Protein AF-C5KRF4-F1 (afdb_monomer)

Radius of gyration: 32.87 Å; Cα contacts (8 Å, |Δi|>4): 633; chains: 1; bounding box: 93×93×96 Å

InterPro domains:
  IPR001594 Palmitoyltransferase, DHHC domain [PF01529] (123-259)
  IPR001806 Small GTPase [PF00071] (318-476)
  IPR001806 Small GTPase [PS51421] (307-498)
  IPR001806 Small GTPase [SM00174] (318-479)
  IPR005225 Small GTP-binding domain [TIGR00231] (319-472)
  IPR027417 P-loop containing nucleoside triphosphate hydrolase [G3DSA:3.40.50.300] (317-516)
  IPR027417 P-loop containing nucleoside triphosphate hydrolase [SSF52540] (318-478)
  IPR050227 Ras-related protein Rab [PTHR47977] (318-487)

Solvent-accessible surface area (backbone atoms only — not comparable to full-atom values): 30067 Å² total; per-residue (Å²): 142,83,84,83,75,93,73,92,70,79,93,84,72,83,57,63,70,55,54,56,47,54,56,51,56,51,70,77,60,71,65,57,87,88,57,75,62,80,89,45,77,86,76,62,62,54,60,24,21,80,41,81,68,65,36,72,54,27,54,49,49,53,52,51,50,52,50,51,52,52,49,40,60,68,52,50,40,56,55,35,54,70,76,35,82,62,62,17,47,51,54,44,49,52,44,50,50,22,48,53,45,24,53,52,21,41,47,49,28,18,61,46,44,52,62,75,74,72,74,84,78,86,52,68,36,78,36,82,88,77,73,40,78,39,53,62,71,39,40,76,40,79,92,35,54,45,50,22,48,58,45,27,50,72,38,54,60,46,39,22,68,35,19,65,83,30,41,66,29,44,54,46,18,48,50,20,46,27,53,34,28,44,53,49,25,52,51,25,50,52,55,52,49,40,41,72,66,73,44,48,65,65,50,46,52,52,48,34,72,71,58,68,79,57,54,61,68,57,59,51,52,51,31,49,49,48,26,66,57,26,45,59,52,25,53,51,33,48,50,51,52,52,49,52,51,51,29,59,75,68,74,46,41,61,43,54,49,53,49,30,68,76,45,61,76,57,51,72,72,73,58,76,99,67,95,73,77,88,73,86,77,82,76,76,78,64,71,78,68,47,61,70,80,45,76,84,70,76,80,81,79,80,68,81,80,60,92,83,68,77,79,78,46,73,42,32,35,36,39,46,48,53,63,88,33,43,60,63,36,42,50,35,27,64,76,68,73,38,68,72,89,77,86,68,82,63,84,57,71,51,78,49,75,50,75,46,81,52,94,95,44,59,37,36,38,39,39,38,38,54,37,32,52,79,92,48,57,80,69,54,54,69,55,34,59,69,31,44,30,38,42,38,36,19,26,27,59,37,53,66,42,55,62,46,45,60,58,54,49,58,55,45,68,74,42,33,50,92,84,39,41,37,34,39,34,36,21,52,60,78,48,64,90,56,51,62,55,54,74,66,58,52,49,50,51,25,60,76,72,68,35,80,39,67,48,66,21,13,41,85,80,59,38,51,48,67,55,52,57,49,49,53,55,48,52,46,52,51,53,52,52,52,54,55,59,56,54,59,63,60,57,71,77,74,72,82,85,88,81,89,79,82,88,82,86,84,83,86,87,85,86,86,84,88,83,92,86,133

pLDDT: mean 72.95, std 22.53, range [23.88, 98.25]

Foldseek 3Di:
DDDDDPDPDDPDDDPVVVVVVVVVVCVVDPDALVDDDPVCLVVAAAQFQPPPPHFPLQVVVVVVLVVLVVLCVQQVLLLLCLPDVPRSVVLVVLLVVLNVLLVVLLCLLGNHRQQPDAPDPPDWDQDPSVRDIGHPQWDADPSRSGIGHQFFAQDSNSNGTDGDRNVVSVLSNLVSQLSNLVSLLVRLVVLLCCCVPVPVVVSVVSVCVRVVPDDPCVSNVSSVVSNVVSVVVNVLSVLVNVVVVVCVVVVHGNVLLVCCVVPVPVSVVPDDPDDDDDDPDDDDDPCVSVVSVCPPVPDPDPPDPPPDDDDAAEAEEEEAFAQPLCLVLLVCCVQPVDHDPDRDFDDAKDWDWDWDDAPPHIYIYIYIYGGNDPVCLVVVLVSLQRHQEYEYTAEQLDVVRVVCVVVVLVSSVVRHDPNRAYEYEHEPVVPVVSGPADPVNQQVVCVVSVHPYYDYYYSVVRRCSVVSVSSRVNVSVVSVVVVVVVVVVVVVVPPDDDDDDDDDDDDDDDDDDDDDDD

Structure (mmCIF, N/CA/C/O backbone):
data_AF-C5KRF4-F1
#
_entry.id   AF-C5KRF4-F1
#
loop_
_atom_site.group_PDB
_atom_site.id
_atom_site.type_symbol
_atom_site.label_atom_id
_atom_site.label_alt_id
_atom_site.label_comp_id
_atom_site.label_asym_id
_atom_site.label_entity_id
_atom_site.label_seq_id
_atom_site.pdbx_PDB_ins_code
_atom_site.Cartn_x
_atom_site.Cartn_y
_atom_site.Cartn_z
_atom_site.occupancy
_atom_site.B_iso_or_equiv
_atom_site.auth_seq_id
_atom_site.auth_comp_id
_atom_site.auth_asym_id
_atom_site.auth_atom_id
_atom_site.pdbx_PDB_model_num
ATOM 1 N N . MET A 1 1 ? -9.290 32.228 58.228 1.00 41.06 1 MET A N 1
ATOM 2 C CA . MET A 1 1 ? -7.866 31.837 58.208 1.00 41.06 1 MET A CA 1
ATOM 3 C C . MET A 1 1 ? -7.818 30.342 57.981 1.00 41.06 1 MET A C 1
ATOM 5 O O . MET A 1 1 ? -8.127 29.595 58.896 1.00 41.06 1 MET A O 1
ATOM 9 N N . THR A 1 2 ? -7.514 29.922 56.760 1.00 31.73 2 THR A N 1
ATOM 10 C CA . THR A 1 2 ? -7.324 28.513 56.396 1.00 31.73 2 THR A CA 1
ATOM 11 C C . THR A 1 2 ? -6.252 28.468 55.312 1.00 31.73 2 THR A C 1
ATOM 13 O O . THR A 1 2 ? -6.214 29.314 54.421 1.00 31.73 2 THR A O 1
ATOM 16 N N . SER A 1 3 ? -5.305 27.565 55.518 1.00 30.94 3 SER A N 1
ATOM 17 C CA . SER A 1 3 ? -3.925 27.556 55.038 1.00 30.94 3 SER A CA 1
ATOM 18 C C . SER A 1 3 ? -3.755 27.187 53.562 1.00 30.94 3 SER A C 1
ATOM 20 O O . SER A 1 3 ? -4.364 26.236 53.078 1.00 30.94 3 SER A O 1
ATOM 22 N N . LEU A 1 4 ? -2.849 27.902 52.891 1.00 30.38 4 LEU A N 1
ATOM 23 C CA . LEU A 1 4 ? -2.289 27.585 51.575 1.00 30.38 4 LEU A CA 1
ATOM 24 C C . LEU A 1 4 ? -1.358 26.359 51.660 1.00 30.38 4 LEU A C 1
ATOM 26 O O . LEU A 1 4 ? -0.534 26.278 52.569 1.00 30.38 4 LEU A O 1
ATOM 30 N N . SER A 1 5 ? -1.470 25.436 50.697 1.00 31.27 5 SER A N 1
ATOM 31 C CA . SER A 1 5 ? -0.443 24.415 50.421 1.00 31.27 5 SER A CA 1
ATOM 32 C C . SER A 1 5 ? 0.771 25.034 49.702 1.00 31.27 5 SER A C 1
ATOM 34 O O . SER A 1 5 ? 0.586 26.020 48.986 1.00 31.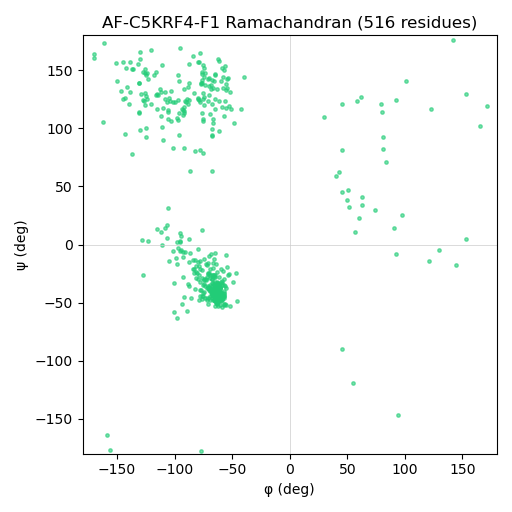27 5 SER A O 1
ATOM 36 N N . PRO A 1 6 ? 1.996 24.482 49.846 1.00 36.81 6 PRO A N 1
ATOM 37 C CA . PRO A 1 6 ? 3.233 25.151 49.418 1.00 36.81 6 PRO A CA 1
ATOM 38 C C . PRO A 1 6 ? 3.518 25.096 47.911 1.00 36.81 6 PRO A C 1
ATOM 40 O O . PRO A 1 6 ? 4.349 25.860 47.431 1.00 36.81 6 PRO A O 1
ATOM 43 N N . ASP A 1 7 ? 2.827 24.247 47.150 1.00 39.91 7 ASP A N 1
ATOM 44 C CA . ASP A 1 7 ? 3.091 24.071 45.722 1.00 39.91 7 ASP A CA 1
ATOM 45 C C . ASP A 1 7 ? 1.946 24.642 44.884 1.00 39.91 7 ASP A C 1
ATOM 47 O O . ASP A 1 7 ? 0.971 23.967 44.557 1.00 39.91 7 ASP A O 1
ATOM 51 N N . GLY A 1 8 ? 2.061 25.923 44.534 1.00 35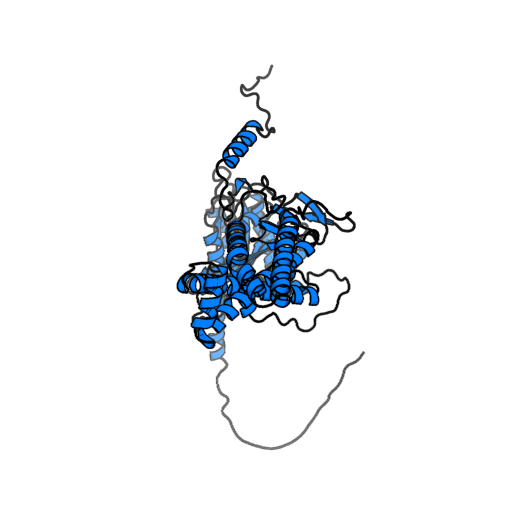.69 8 GLY A N 1
ATOM 52 C CA . GLY A 1 8 ? 1.110 26.653 43.692 1.00 35.69 8 GLY A CA 1
ATOM 53 C C . GLY A 1 8 ? 1.069 26.186 42.231 1.00 35.69 8 GLY A C 1
ATOM 54 O O . GLY A 1 8 ? 1.375 26.967 41.333 1.00 35.69 8 GLY A O 1
ATOM 55 N N . ARG A 1 9 ? 0.677 24.935 41.960 1.00 32.56 9 ARG A N 1
ATOM 56 C CA . ARG A 1 9 ? 0.401 24.449 40.597 1.00 32.56 9 ARG A CA 1
ATOM 57 C C . ARG A 1 9 ? -1.067 24.075 40.426 1.00 32.56 9 ARG A C 1
ATOM 59 O O . ARG A 1 9 ? -1.564 23.133 41.031 1.00 32.56 9 ARG A O 1
ATOM 66 N N . SER A 1 10 ? -1.742 24.802 39.540 1.00 30.70 10 SER A N 1
ATOM 67 C CA . SER A 1 10 ? -3.038 24.423 38.978 1.00 30.70 10 SER A CA 1
ATOM 68 C C . SER A 1 10 ? -2.892 23.198 38.058 1.00 30.70 10 SER A C 1
ATOM 70 O O . SER A 1 10 ? -1.981 23.192 37.224 1.00 30.70 10 SER A O 1
ATOM 72 N N . PRO A 1 11 ? -3.790 22.201 38.112 1.00 35.97 11 PRO A N 1
ATOM 73 C CA . PRO A 1 11 ? -3.820 21.121 37.133 1.00 35.97 11 PRO A CA 1
ATOM 74 C C . PRO A 1 11 ? -4.436 21.649 35.829 1.00 35.97 11 PRO A C 1
ATOM 76 O O . PRO A 1 11 ? -5.611 22.007 35.808 1.00 35.97 11 PRO A O 1
ATOM 79 N N . GLY A 1 12 ? -3.663 21.739 34.740 1.00 40.84 12 GLY A N 1
ATOM 80 C CA . GLY A 1 12 ? -4.251 22.072 33.432 1.00 40.84 12 GLY A CA 1
ATOM 81 C C . GLY A 1 12 ? -3.383 22.756 32.378 1.00 40.84 12 GLY A C 1
ATOM 82 O O . GLY A 1 12 ? -3.906 23.082 31.317 1.00 40.84 12 GLY A O 1
ATOM 83 N N . THR A 1 13 ? -2.088 22.975 32.594 1.00 36.50 13 THR A N 1
ATOM 84 C CA . THR A 1 13 ? -1.213 23.543 31.557 1.00 36.50 13 THR A CA 1
ATOM 85 C C . THR A 1 13 ? -0.207 22.504 31.077 1.00 36.50 13 THR A C 1
ATOM 87 O O . THR A 1 13 ? 0.693 22.103 31.810 1.00 36.50 13 THR A O 1
ATOM 90 N N . LEU A 1 14 ? -0.372 22.053 29.826 1.00 44.78 14 LEU A N 1
ATOM 91 C CA . LEU A 1 14 ? 0.660 21.311 29.101 1.00 44.78 14 LEU A CA 1
ATOM 92 C C . LEU A 1 14 ? 1.951 22.142 29.143 1.00 44.78 14 LEU A C 1
ATOM 94 O O . LEU A 1 14 ? 1.966 23.277 28.662 1.00 44.78 14 LEU A O 1
ATOM 98 N N . ASP A 1 15 ? 3.016 21.589 29.725 1.00 48.16 15 ASP A N 1
ATOM 99 C CA . ASP A 1 15 ? 4.312 22.257 29.802 1.00 48.16 15 ASP A CA 1
ATOM 100 C C . ASP A 1 15 ? 4.912 22.383 28.392 1.00 48.16 15 ASP A C 1
ATOM 102 O O . ASP A 1 15 ? 5.562 21.477 27.862 1.00 48.16 15 ASP A O 1
ATOM 106 N N . LEU A 1 16 ? 4.675 23.536 27.767 1.00 44.31 16 LEU A N 1
ATOM 107 C CA . LEU A 1 16 ? 5.212 23.922 26.462 1.00 44.31 16 LEU A CA 1
ATOM 108 C C . LEU A 1 16 ? 6.744 23.802 26.403 1.00 44.31 16 LEU A C 1
ATOM 110 O O . LEU A 1 16 ? 7.286 23.574 25.322 1.00 44.31 16 LEU A O 1
ATOM 114 N N . ALA A 1 17 ? 7.451 23.900 27.536 1.00 40.03 17 ALA A N 1
ATOM 115 C CA . ALA A 1 17 ? 8.900 23.729 27.594 1.00 40.03 17 ALA A CA 1
ATOM 116 C C . ALA A 1 17 ? 9.328 22.252 27.579 1.00 40.03 17 ALA A C 1
ATOM 118 O O . ALA A 1 17 ? 10.432 21.939 27.128 1.00 40.03 17 ALA A O 1
ATOM 119 N N . MET A 1 18 ? 8.475 21.335 28.042 1.00 46.44 18 MET A N 1
ATOM 120 C CA . MET A 1 18 ? 8.666 19.891 27.880 1.00 46.44 18 MET A CA 1
ATOM 121 C C . MET A 1 18 ? 8.421 19.487 26.422 1.00 46.44 18 MET A C 1
ATOM 123 O O . MET A 1 18 ? 9.296 18.888 25.803 1.00 46.44 18 MET A O 1
ATOM 127 N N . VAL A 1 19 ? 7.314 19.946 25.823 1.00 47.47 19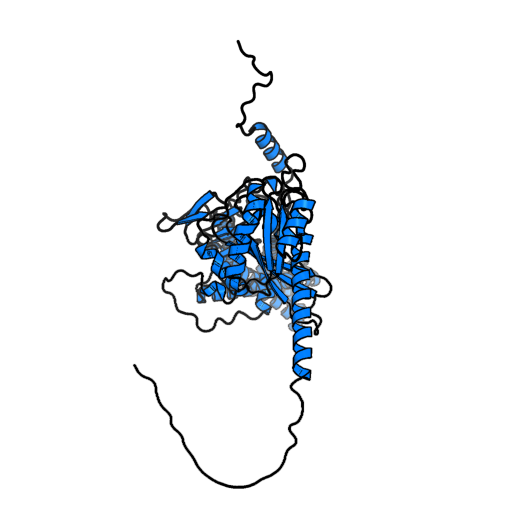 VAL A N 1
ATOM 128 C CA . VAL A 1 19 ? 7.003 19.713 24.398 1.00 47.47 19 VAL A CA 1
ATOM 129 C C . VAL A 1 19 ? 8.096 20.290 23.489 1.00 47.47 19 VAL A C 1
ATOM 131 O O . VAL A 1 19 ? 8.522 19.645 22.536 1.00 47.47 19 VAL A O 1
ATOM 134 N N . ALA A 1 20 ? 8.619 21.481 23.792 1.00 43.50 20 ALA A N 1
ATOM 135 C CA . ALA A 1 20 ? 9.706 22.084 23.022 1.00 43.50 20 ALA A CA 1
ATOM 136 C C . ALA A 1 20 ? 11.056 21.356 23.176 1.00 43.50 20 ALA A C 1
ATOM 138 O O . ALA A 1 20 ? 11.885 21.445 22.269 1.00 43.50 20 ALA A O 1
ATOM 139 N N . ARG A 1 21 ? 11.297 20.656 24.295 1.00 48.75 21 ARG A N 1
ATOM 140 C CA . ARG A 1 21 ? 12.497 19.825 24.505 1.00 48.75 21 ARG A CA 1
ATOM 141 C C . ARG A 1 21 ? 12.390 18.490 23.770 1.00 48.75 21 ARG A C 1
ATOM 143 O O . ARG A 1 21 ? 13.320 18.133 23.055 1.00 48.75 21 ARG A O 1
ATOM 150 N N . GLU A 1 22 ? 11.233 17.843 23.844 1.00 46.84 22 GLU A N 1
ATOM 151 C CA . GLU A 1 22 ? 10.883 16.631 23.087 1.00 46.84 22 GLU A CA 1
ATOM 152 C C . GLU A 1 22 ? 10.972 16.860 21.564 1.00 46.84 22 GLU A C 1
ATOM 154 O O . GLU A 1 22 ? 11.581 16.079 20.834 1.00 46.84 22 GLU A O 1
ATOM 159 N N . LEU A 1 23 ? 10.461 17.998 21.070 1.00 42.62 23 LEU A N 1
ATOM 160 C CA . LEU A 1 23 ? 10.551 18.385 19.654 1.00 42.62 23 LEU A CA 1
ATOM 161 C C . LEU A 1 23 ? 11.987 18.668 19.182 1.00 42.62 23 LEU A C 1
ATOM 163 O O . LEU A 1 23 ? 12.276 18.506 17.996 1.00 42.62 23 LEU A O 1
ATOM 167 N N . ARG A 1 24 ? 12.885 19.106 20.079 1.00 43.81 24 ARG A N 1
ATOM 168 C CA . ARG A 1 24 ? 14.315 19.268 19.765 1.00 43.81 24 ARG A CA 1
ATOM 169 C C . ARG A 1 24 ? 15.017 17.914 19.729 1.00 43.81 24 ARG A C 1
ATOM 171 O O . ARG A 1 24 ? 15.715 17.657 18.760 1.00 43.81 24 ARG A O 1
ATOM 178 N N . ALA A 1 25 ? 14.745 17.034 20.692 1.00 41.94 25 ALA A N 1
ATOM 179 C CA . ALA A 1 25 ? 15.289 15.675 20.713 1.00 41.94 25 ALA A CA 1
ATOM 180 C C . ALA A 1 25 ? 14.869 14.853 19.473 1.00 41.94 25 ALA A C 1
ATOM 182 O O . ALA A 1 25 ? 15.686 14.160 18.876 1.00 41.94 25 ALA A O 1
ATOM 183 N N . ALA A 1 26 ? 13.628 15.010 18.999 1.00 41.38 26 ALA A N 1
ATOM 184 C CA . ALA A 1 26 ? 13.130 14.344 17.790 1.00 41.38 26 ALA A CA 1
ATOM 185 C C . ALA A 1 26 ? 13.656 14.923 16.459 1.00 41.38 26 ALA A C 1
ATOM 187 O O . ALA A 1 26 ? 13.465 14.319 15.399 1.00 41.38 26 ALA A O 1
ATOM 188 N N . ARG A 1 27 ? 14.293 16.103 16.481 1.00 42.09 27 ARG A N 1
ATOM 189 C CA . ARG A 1 27 ? 14.951 16.690 15.303 1.00 42.09 27 ARG A CA 1
ATOM 190 C C . ARG A 1 27 ? 16.268 15.982 14.987 1.00 42.09 27 ARG A C 1
ATOM 192 O O . ARG A 1 27 ? 16.637 15.924 13.811 1.00 42.09 27 ARG A O 1
ATOM 199 N N . ASP A 1 28 ? 16.919 15.450 16.017 1.00 39.09 28 ASP A N 1
ATOM 200 C CA . ASP A 1 28 ? 18.286 14.948 15.940 1.00 39.09 28 ASP A CA 1
ATOM 201 C C . ASP A 1 28 ? 18.339 13.438 15.625 1.00 39.09 28 ASP A C 1
ATOM 203 O O . ASP A 1 28 ? 19.234 13.019 14.896 1.00 39.09 28 ASP A O 1
ATOM 207 N N . GLU A 1 29 ? 17.323 12.642 16.001 1.00 41.22 29 GLU A N 1
ATOM 208 C CA . GLU A 1 29 ? 17.200 11.223 15.603 1.00 41.22 29 GLU A CA 1
ATOM 209 C C . GLU A 1 29 ? 15.737 10.792 15.335 1.00 41.22 29 GLU A C 1
ATOM 211 O O . GLU A 1 29 ? 15.008 10.420 16.256 1.00 41.22 29 GLU A O 1
ATOM 216 N N . PRO A 1 30 ? 15.248 10.804 14.076 1.00 37.19 30 PRO A N 1
ATOM 217 C CA . PRO A 1 30 ? 13.901 10.329 13.772 1.00 37.19 30 PRO A CA 1
ATOM 218 C C . PRO A 1 30 ? 13.828 8.787 13.808 1.00 37.19 30 PRO A C 1
ATOM 220 O O . PRO A 1 30 ? 14.619 8.123 13.128 1.00 37.19 30 PRO A O 1
ATOM 223 N N . PRO A 1 31 ? 12.847 8.186 14.508 1.00 37.81 31 PRO A N 1
ATOM 224 C CA . PRO A 1 31 ? 12.669 6.740 14.519 1.00 37.81 31 PRO A CA 1
ATOM 225 C C . PRO A 1 31 ? 12.286 6.216 13.128 1.00 37.81 31 PRO A C 1
ATOM 227 O O . PRO A 1 31 ? 11.593 6.869 12.340 1.00 37.81 31 PRO A O 1
ATOM 230 N N . SER A 1 32 ? 12.763 5.011 12.807 1.00 39.41 32 SER A N 1
ATOM 231 C CA . SER A 1 32 ? 12.540 4.377 11.504 1.00 39.41 32 SER A CA 1
ATOM 232 C C . SER A 1 32 ? 11.043 4.207 11.192 1.00 39.41 32 SER A C 1
ATOM 234 O O . SER A 1 32 ? 10.248 3.882 12.073 1.00 39.41 32 SER A O 1
ATOM 236 N N . SER A 1 33 ? 10.662 4.353 9.916 1.00 41.03 33 SER A N 1
ATOM 237 C CA . SER A 1 33 ? 9.269 4.354 9.420 1.00 41.03 33 SER A CA 1
ATOM 238 C C . SER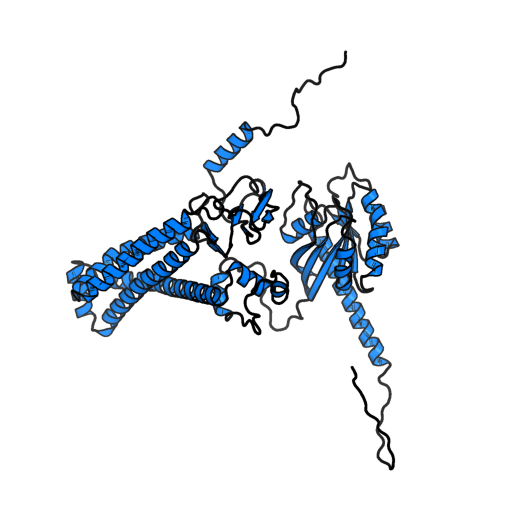 A 1 33 ? 8.415 3.126 9.772 1.00 41.03 33 SER A C 1
ATOM 240 O O . SER A 1 33 ? 7.210 3.139 9.527 1.00 41.03 33 SER A O 1
ATOM 242 N N . ARG A 1 34 ? 9.014 2.064 10.325 1.00 35.00 34 ARG A N 1
ATOM 243 C CA . ARG A 1 34 ? 8.325 0.828 10.718 1.00 35.00 34 ARG A CA 1
ATOM 244 C C . ARG A 1 34 ? 7.962 0.754 12.204 1.00 35.00 34 ARG A C 1
ATOM 246 O O . ARG A 1 34 ? 7.088 -0.034 12.529 1.00 35.00 34 ARG A O 1
ATOM 253 N N . ASN A 1 35 ? 8.552 1.588 13.066 1.00 38.44 35 ASN A N 1
ATOM 254 C CA . ASN A 1 35 ? 8.309 1.601 14.514 1.00 38.44 35 ASN A CA 1
ATOM 255 C C . ASN A 1 35 ? 8.184 3.048 15.018 1.00 38.44 35 ASN A C 1
ATOM 257 O O . ASN A 1 35 ? 9.121 3.599 15.590 1.00 38.44 35 ASN A O 1
ATOM 261 N N . PHE A 1 36 ? 7.027 3.674 14.791 1.00 38.28 36 PHE A N 1
ATOM 262 C CA . PHE A 1 36 ? 6.676 4.918 15.482 1.00 38.28 36 PHE A CA 1
ATOM 263 C C . PHE A 1 36 ? 6.373 4.599 16.960 1.00 38.28 36 PHE A C 1
ATOM 265 O O . PHE A 1 36 ? 5.496 3.764 17.208 1.00 38.28 36 PHE A O 1
ATOM 272 N N . PRO A 1 37 ? 7.053 5.228 17.938 1.00 36.38 37 PRO A N 1
ATOM 273 C CA . PRO A 1 37 ? 6.737 5.055 19.354 1.00 36.38 37 PRO A CA 1
ATOM 274 C C . PRO A 1 37 ? 5.295 5.485 19.647 1.00 36.38 37 PRO A C 1
ATOM 276 O O . PRO A 1 37 ? 4.798 6.468 19.092 1.00 36.38 37 PRO A O 1
ATOM 279 N N . LYS A 1 38 ? 4.613 4.733 20.518 1.00 40.62 38 LYS A N 1
ATOM 280 C CA . LYS A 1 38 ? 3.171 4.859 20.809 1.00 40.62 38 LYS A CA 1
ATOM 281 C C . LYS A 1 38 ? 2.764 6.259 21.314 1.00 40.62 38 LYS A C 1
ATOM 283 O O . LYS A 1 38 ? 1.631 6.676 21.113 1.00 40.62 38 LYS A O 1
ATOM 288 N N . GLU A 1 39 ? 3.715 6.999 21.870 1.00 38.09 39 GLU A N 1
ATOM 289 C CA . GLU A 1 39 ? 3.582 8.339 22.462 1.00 38.09 39 GLU A CA 1
ATOM 290 C C . GLU A 1 39 ? 3.388 9.458 21.417 1.00 38.09 39 GLU A C 1
ATOM 292 O O . GLU A 1 39 ? 2.911 10.545 21.729 1.00 38.09 39 GLU A O 1
ATOM 297 N N . TRP A 1 40 ? 3.701 9.181 20.146 1.00 37.75 40 TRP A N 1
ATOM 298 C CA . TRP A 1 40 ? 3.628 10.148 19.042 1.00 37.75 40 TRP A CA 1
ATOM 299 C C . TRP A 1 40 ? 2.307 10.095 18.259 1.00 37.75 40 TRP A C 1
ATOM 301 O O . TRP A 1 40 ? 2.074 10.924 17.367 1.00 37.75 40 TRP A O 1
ATOM 311 N N . TYR A 1 41 ? 1.424 9.142 18.582 1.00 39.12 41 TYR A N 1
ATOM 312 C CA . TYR A 1 41 ? 0.087 9.046 17.995 1.00 39.12 41 TYR A CA 1
ATOM 313 C C . TYR A 1 41 ? -0.765 10.239 18.454 1.00 39.12 41 TYR A C 1
ATOM 315 O O . TYR A 1 41 ? -1.294 10.268 19.558 1.00 39.12 41 TYR A O 1
ATOM 323 N N . GLY A 1 42 ? -0.873 11.247 17.582 1.00 42.91 42 GLY A N 1
ATOM 324 C CA . GLY A 1 42 ? -1.550 12.523 17.852 1.00 42.91 42 GLY A CA 1
ATOM 325 C C . GLY A 1 42 ? -0.655 13.758 17.706 1.00 42.91 42 GLY A C 1
ATOM 326 O O . GLY A 1 42 ? -1.178 14.860 17.576 1.00 42.91 42 GLY A O 1
ATOM 327 N N . ILE A 1 43 ? 0.671 13.584 17.652 1.00 51.72 43 ILE A N 1
ATOM 328 C CA . ILE A 1 43 ? 1.647 14.687 17.568 1.00 51.72 43 ILE A CA 1
ATOM 329 C C . ILE A 1 43 ? 2.152 14.872 16.127 1.00 51.72 43 ILE A C 1
ATOM 331 O O . ILE A 1 43 ? 2.387 15.995 15.680 1.00 51.72 43 ILE A O 1
ATOM 335 N N . PHE A 1 44 ? 2.267 13.783 15.359 1.00 65.88 44 PHE A N 1
ATOM 336 C CA . PHE A 1 44 ? 2.779 13.817 13.989 1.00 65.88 44 PHE A CA 1
ATOM 337 C C . PHE A 1 44 ? 1.665 13.625 12.947 1.00 65.88 44 PHE A C 1
ATOM 339 O O . PHE A 1 44 ? 0.966 12.611 12.940 1.00 65.88 44 PHE A O 1
ATOM 346 N N . VAL A 1 45 ? 1.522 14.597 12.039 1.00 80.12 45 VAL A N 1
ATOM 347 C CA . VAL A 1 45 ? 0.663 14.521 10.847 1.00 80.12 45 VAL A CA 1
ATOM 348 C C . VAL A 1 45 ? 1.534 14.710 9.615 1.00 80.12 45 VAL A C 1
ATOM 350 O O . VAL A 1 45 ? 2.173 15.752 9.437 1.00 80.12 45 VAL A O 1
ATOM 353 N N . ARG A 1 46 ? 1.542 13.714 8.728 1.00 86.75 46 ARG A N 1
ATOM 354 C CA . ARG A 1 46 ? 2.310 13.780 7.486 1.00 86.75 46 ARG A CA 1
ATOM 355 C C . ARG A 1 46 ? 1.611 14.707 6.496 1.00 86.75 46 ARG A C 1
ATOM 357 O O . ARG A 1 46 ? 0.601 14.337 5.896 1.00 86.75 46 ARG A O 1
ATOM 364 N N . LYS A 1 47 ? 2.175 15.893 6.264 1.00 88.69 47 LYS A N 1
ATOM 365 C CA . LYS A 1 47 ? 1.643 16.843 5.272 1.00 88.69 47 LYS A CA 1
ATOM 366 C C . LYS A 1 47 ? 1.812 16.315 3.850 1.00 88.69 47 LYS A C 1
ATOM 368 O O . LYS A 1 47 ? 0.856 16.309 3.089 1.00 88.69 47 LYS A O 1
ATOM 373 N N . ASN A 1 48 ? 2.987 15.801 3.506 1.00 93.25 48 ASN A N 1
ATOM 374 C CA . ASN A 1 48 ? 3.267 15.273 2.170 1.00 93.25 48 ASN A CA 1
ATOM 375 C C . ASN A 1 48 ? 4.408 14.239 2.190 1.00 93.25 48 ASN A C 1
ATOM 377 O O . ASN A 1 48 ? 4.947 13.909 3.251 1.00 93.25 48 ASN A O 1
ATOM 381 N N . GLY A 1 49 ? 4.792 13.747 1.014 1.00 92.31 49 GLY A N 1
ATOM 382 C CA . GLY A 1 49 ? 5.818 12.719 0.845 1.00 92.31 49 GLY A CA 1
ATOM 383 C C . GLY A 1 49 ? 7.244 13.128 1.212 1.00 92.31 49 GLY A C 1
ATOM 384 O O . GLY A 1 49 ? 8.083 12.261 1.439 1.00 92.31 49 GLY A O 1
ATOM 385 N N . PHE A 1 50 ? 7.521 14.427 1.347 1.00 94.44 50 PHE A N 1
ATOM 386 C CA . PHE A 1 50 ? 8.824 14.944 1.790 1.00 94.44 50 PHE A CA 1
ATOM 387 C C . PHE A 1 50 ? 8.916 15.139 3.306 1.00 94.44 50 PHE A C 1
ATOM 389 O O . PHE A 1 50 ? 9.978 15.467 3.836 1.00 94.44 50 PHE A O 1
ATOM 396 N N . THR A 1 51 ? 7.808 14.953 4.026 1.00 89.94 51 THR A N 1
ATOM 397 C CA . THR A 1 51 ? 7.821 15.051 5.487 1.00 89.94 51 THR A CA 1
ATOM 398 C C . THR A 1 51 ? 8.665 13.901 6.056 1.00 89.94 51 THR A C 1
ATOM 400 O O . THR A 1 51 ? 8.536 12.755 5.630 1.00 89.94 51 THR A O 1
ATOM 403 N N . LYS A 1 52 ? 9.553 14.174 7.014 1.00 85.50 52 LYS A N 1
ATOM 404 C CA . LYS A 1 52 ? 10.366 13.121 7.648 1.00 85.50 52 LYS A CA 1
ATOM 405 C C . LYS A 1 52 ? 9.512 12.276 8.614 1.00 85.50 52 LYS A C 1
ATOM 407 O O . LYS A 1 52 ? 8.613 12.847 9.220 1.00 85.50 52 LYS A O 1
ATOM 412 N N . PRO A 1 53 ? 9.780 10.966 8.784 1.00 86.19 53 PRO A N 1
ATOM 413 C CA . PRO A 1 53 ? 10.850 10.199 8.144 1.00 86.19 53 PRO A CA 1
ATOM 414 C C . PRO A 1 53 ? 10.538 9.853 6.681 1.00 86.19 53 PRO A C 1
ATOM 416 O O . PRO A 1 53 ? 9.376 9.661 6.300 1.00 86.19 53 PRO A O 1
ATOM 419 N N . LEU A 1 54 ? 11.594 9.781 5.866 1.00 86.94 54 LEU A N 1
ATOM 420 C CA . LEU A 1 54 ? 11.511 9.315 4.481 1.00 86.94 54 LEU A CA 1
ATOM 421 C C . LEU A 1 54 ? 11.388 7.787 4.444 1.00 86.94 54 LEU A C 1
ATOM 423 O O . LEU A 1 54 ? 11.927 7.087 5.305 1.00 86.94 54 LEU A O 1
ATOM 427 N N . SER A 1 55 ? 10.667 7.268 3.454 1.00 86.38 55 SER A N 1
ATOM 428 C CA . SER A 1 55 ? 10.549 5.824 3.243 1.00 86.38 55 SER A CA 1
ATOM 429 C C . SER A 1 55 ? 11.845 5.261 2.652 1.00 86.38 55 SER A C 1
ATOM 431 O O . SER A 1 55 ? 12.477 5.889 1.803 1.00 86.38 55 SER A O 1
ATOM 433 N N . LYS A 1 56 ? 12.232 4.040 3.048 1.00 90.12 56 LYS A N 1
ATOM 434 C CA . LYS A 1 56 ? 13.381 3.342 2.442 1.00 90.12 56 LYS A CA 1
ATOM 435 C C . LYS A 1 56 ? 13.168 3.104 0.944 1.00 90.12 56 LYS A C 1
ATOM 437 O O . LYS A 1 56 ? 14.111 3.244 0.175 1.00 90.12 56 LYS A O 1
ATOM 442 N N . LEU A 1 57 ? 11.934 2.792 0.535 1.00 88.31 57 LEU A N 1
ATOM 443 C CA . LEU A 1 57 ? 11.583 2.592 -0.875 1.00 88.31 57 LEU A CA 1
ATOM 444 C C . LEU A 1 57 ? 11.633 3.903 -1.666 1.00 88.31 57 LEU A C 1
ATOM 446 O O . LEU A 1 57 ? 12.081 3.914 -2.807 1.00 88.31 57 LEU A O 1
ATOM 450 N N . GLN A 1 58 ? 11.261 5.018 -1.038 1.00 92.25 58 GLN A N 1
ATOM 451 C CA . GLN A 1 58 ? 11.405 6.347 -1.631 1.00 92.25 58 GLN A CA 1
ATOM 452 C C . GLN A 1 58 ? 12.881 6.682 -1.892 1.00 92.25 58 GLN A C 1
ATOM 454 O O . GLN A 1 58 ? 13.230 7.056 -3.008 1.00 92.25 58 GLN A O 1
ATOM 459 N N . LEU A 1 59 ? 13.764 6.474 -0.910 1.00 93.62 59 LEU A N 1
ATOM 460 C CA . LEU A 1 59 ? 15.207 6.691 -1.089 1.00 93.62 59 LEU A CA 1
ATOM 461 C C . LEU A 1 59 ? 15.804 5.769 -2.157 1.00 93.62 59 LEU A C 1
ATOM 463 O O . LEU A 1 59 ? 16.564 6.231 -3.006 1.00 93.62 59 LEU A O 1
ATOM 467 N N . LEU A 1 60 ? 15.426 4.487 -2.145 1.00 92.31 60 LEU A N 1
ATOM 468 C CA . LEU A 1 60 ? 15.853 3.527 -3.159 1.00 92.31 60 LEU A CA 1
ATOM 469 C C . LEU A 1 60 ? 15.435 3.985 -4.561 1.00 92.31 60 LEU A C 1
ATOM 471 O O . LEU A 1 60 ? 16.265 3.984 -5.463 1.00 92.31 60 LEU A O 1
ATOM 475 N N . SER A 1 61 ? 14.195 4.457 -4.729 1.00 93.31 61 SER A N 1
ATOM 476 C CA . SER A 1 61 ? 13.721 4.957 -6.024 1.00 93.31 61 SER A CA 1
ATOM 477 C C . SER A 1 61 ? 14.524 6.146 -6.537 1.00 93.31 61 SER A C 1
ATOM 479 O O . SER A 1 61 ? 14.800 6.211 -7.729 1.00 93.31 61 SER A O 1
ATOM 481 N N . TRP A 1 62 ? 14.948 7.060 -5.658 1.00 95.50 62 TRP A N 1
ATOM 482 C CA . TRP A 1 62 ? 15.755 8.214 -6.056 1.00 95.50 62 TRP A CA 1
ATOM 483 C C . TRP A 1 62 ? 17.143 7.794 -6.526 1.00 95.50 62 TRP A C 1
ATOM 485 O O . TRP A 1 62 ? 17.624 8.312 -7.532 1.00 95.50 62 TRP A O 1
ATOM 495 N N . ILE A 1 63 ? 17.767 6.840 -5.830 1.00 95.75 63 ILE A N 1
ATOM 496 C CA . ILE A 1 63 ? 19.077 6.303 -6.211 1.00 95.75 63 ILE A CA 1
ATOM 497 C C . ILE A 1 63 ? 18.969 5.581 -7.555 1.00 95.75 63 ILE A C 1
ATOM 499 O O . ILE A 1 63 ? 19.701 5.927 -8.478 1.00 95.75 63 ILE A O 1
ATOM 503 N N . THR A 1 64 ? 18.031 4.638 -7.686 1.00 94.25 64 THR A N 1
ATOM 504 C CA . THR A 1 64 ? 17.821 3.871 -8.921 1.00 94.25 64 THR A CA 1
ATOM 505 C C . THR A 1 64 ? 17.532 4.792 -10.103 1.00 94.25 64 THR A C 1
ATOM 507 O O . THR A 1 64 ? 18.252 4.743 -11.092 1.00 94.25 64 THR A O 1
ATOM 510 N N . PHE A 1 65 ? 16.579 5.719 -9.964 1.00 96.31 65 PHE A N 1
ATOM 511 C CA . PHE A 1 65 ? 16.247 6.674 -11.021 1.00 96.31 65 PHE A CA 1
ATOM 512 C C . PHE A 1 65 ? 17.443 7.544 -11.427 1.00 96.31 65 PHE A C 1
ATOM 514 O O . PHE A 1 65 ? 17.678 7.752 -12.613 1.00 96.31 65 PHE A O 1
ATOM 521 N N . THR A 1 66 ? 18.223 8.038 -10.461 1.00 95.94 66 THR A N 1
ATOM 522 C CA . THR A 1 66 ? 19.400 8.870 -10.761 1.00 95.94 66 THR A CA 1
ATOM 523 C C . THR A 1 66 ? 20.449 8.076 -11.534 1.00 95.94 66 THR A C 1
ATOM 525 O O . THR A 1 66 ? 20.988 8.574 -12.521 1.00 95.94 66 THR A O 1
ATOM 528 N N . VAL A 1 67 ? 20.717 6.835 -11.119 1.00 94.44 67 VAL A N 1
ATOM 529 C CA . VAL A 1 67 ? 21.650 5.941 -11.814 1.00 94.44 67 VAL A CA 1
ATOM 530 C C . VAL A 1 67 ? 21.153 5.638 -13.228 1.00 94.44 67 VAL A C 1
ATOM 532 O O . VAL A 1 67 ? 21.923 5.791 -14.172 1.00 94.44 67 VAL A O 1
ATOM 535 N N . ASP A 1 68 ? 19.874 5.300 -13.402 1.00 95.44 68 ASP A N 1
ATOM 536 C CA . ASP A 1 68 ? 19.292 4.998 -14.715 1.00 95.44 68 ASP A CA 1
ATOM 537 C C . ASP A 1 68 ? 19.315 6.208 -15.660 1.00 95.44 68 ASP A C 1
ATOM 539 O O . ASP A 1 68 ? 19.608 6.060 -16.846 1.00 95.44 68 ASP A O 1
ATOM 543 N N . VAL A 1 69 ? 19.056 7.422 -15.157 1.00 96.62 69 VAL A N 1
ATOM 544 C CA . VAL A 1 69 ? 19.158 8.654 -15.958 1.00 96.62 69 VAL A CA 1
ATOM 545 C C . VAL A 1 69 ? 20.598 8.896 -16.401 1.00 96.62 69 VAL A C 1
ATOM 547 O O . VAL A 1 69 ? 20.842 9.182 -17.571 1.00 96.62 69 VAL A O 1
ATOM 550 N N . VAL A 1 70 ? 21.567 8.762 -15.494 1.00 94.56 70 VAL A N 1
ATOM 551 C CA . VAL A 1 70 ? 22.985 8.972 -15.821 1.00 94.56 70 VAL A CA 1
ATOM 552 C C . VAL A 1 70 ? 23.475 7.922 -16.818 1.00 94.56 70 VAL A C 1
ATOM 554 O O . VAL A 1 70 ? 24.067 8.275 -17.837 1.00 94.56 70 VAL A O 1
ATOM 557 N N . LEU A 1 71 ? 23.195 6.642 -16.569 1.00 90.88 71 LEU A N 1
ATOM 558 C CA . LEU A 1 71 ? 23.596 5.553 -17.458 1.00 90.88 71 LEU A CA 1
ATOM 559 C C . LEU A 1 71 ? 22.881 5.633 -18.812 1.00 90.88 71 LEU A C 1
ATOM 561 O O . LEU A 1 71 ? 23.525 5.467 -19.843 1.00 90.88 71 LEU A O 1
ATOM 565 N N . GLY A 1 72 ? 21.590 5.965 -18.847 1.00 91.50 72 GLY A N 1
ATOM 566 C CA . GLY A 1 72 ? 20.859 6.197 -20.094 1.00 91.50 72 GLY A CA 1
ATOM 567 C C . GLY A 1 72 ? 21.427 7.367 -20.905 1.00 91.50 72 GLY A C 1
ATOM 568 O O . GLY A 1 72 ? 21.600 7.254 -22.118 1.00 91.50 72 GLY A O 1
ATOM 569 N N . ALA A 1 73 ? 21.802 8.467 -20.247 1.00 92.88 73 ALA A N 1
ATOM 570 C CA . ALA A 1 73 ? 22.384 9.631 -20.913 1.00 92.88 73 ALA A CA 1
ATOM 571 C C . ALA A 1 73 ? 23.806 9.381 -21.439 1.00 92.88 73 ALA A C 1
ATOM 573 O O . ALA A 1 73 ? 24.157 9.891 -22.501 1.00 92.88 73 ALA A O 1
ATOM 574 N N . ILE A 1 74 ? 24.627 8.615 -20.713 1.00 89.44 74 ILE A N 1
ATOM 575 C CA . ILE A 1 74 ? 26.015 8.326 -21.104 1.00 89.44 74 ILE A CA 1
ATOM 576 C C . ILE A 1 74 ? 26.069 7.183 -22.123 1.00 89.44 74 ILE A C 1
ATOM 578 O O . ILE A 1 74 ? 26.863 7.239 -23.058 1.00 89.44 74 ILE A O 1
ATOM 582 N N . ILE A 1 75 ? 25.225 6.161 -21.986 1.00 87.19 75 ILE A N 1
ATOM 583 C CA . ILE A 1 75 ? 25.291 4.937 -22.796 1.00 87.19 75 ILE A CA 1
ATOM 584 C C . ILE A 1 75 ? 24.255 4.963 -23.923 1.00 87.19 75 ILE A C 1
ATOM 586 O O . ILE A 1 75 ? 24.595 4.897 -25.101 1.00 87.19 75 ILE A O 1
ATOM 590 N N . ALA A 1 76 ? 22.973 5.092 -23.589 1.00 87.25 76 ALA A N 1
ATOM 591 C CA . ALA A 1 76 ? 21.919 4.916 -24.584 1.00 87.25 76 ALA A CA 1
ATOM 592 C C . ALA A 1 76 ? 21.884 6.046 -25.619 1.00 87.25 76 ALA A C 1
ATOM 594 O O . ALA A 1 76 ? 21.850 5.791 -26.824 1.00 87.25 76 ALA A O 1
ATOM 595 N N . VAL A 1 77 ? 21.935 7.300 -25.166 1.00 90.88 77 VAL A N 1
ATOM 596 C CA . VAL A 1 77 ? 21.770 8.464 -26.051 1.00 90.88 77 VAL A CA 1
ATOM 597 C C . VAL A 1 77 ? 22.882 8.568 -27.111 1.00 90.88 77 VAL A C 1
ATOM 599 O O . VAL A 1 77 ? 22.545 8.673 -28.293 1.00 90.88 77 VAL A O 1
ATOM 602 N N . PRO A 1 78 ? 24.189 8.499 -26.785 1.00 90.88 78 PRO A N 1
ATOM 603 C CA . PRO A 1 78 ? 25.238 8.651 -27.794 1.00 90.88 78 PRO A CA 1
ATOM 604 C C . PRO A 1 78 ? 25.239 7.527 -28.839 1.00 90.88 78 PRO A C 1
ATOM 606 O O . PRO A 1 78 ? 25.431 7.804 -30.025 1.00 90.88 78 PRO A O 1
ATOM 609 N N . ILE A 1 79 ? 24.964 6.279 -28.430 1.00 87.38 79 ILE A N 1
ATOM 610 C CA . ILE A 1 79 ? 24.841 5.141 -29.354 1.00 87.38 79 ILE A CA 1
ATOM 611 C C . ILE A 1 79 ? 23.646 5.344 -30.291 1.00 87.38 79 ILE A C 1
ATOM 613 O O . ILE A 1 79 ? 23.817 5.276 -31.511 1.00 87.38 79 ILE A O 1
ATOM 617 N N . LEU A 1 80 ? 22.464 5.668 -29.756 1.00 88.44 80 LEU A N 1
ATOM 618 C CA . LEU A 1 80 ? 21.252 5.890 -30.553 1.00 88.44 80 LEU A CA 1
ATOM 619 C C . LEU A 1 80 ? 21.444 6.997 -31.595 1.00 88.44 80 LEU A C 1
ATOM 621 O O . LEU A 1 80 ? 21.074 6.828 -32.759 1.00 88.44 80 LEU A O 1
ATOM 625 N N . LEU A 1 81 ? 22.063 8.113 -31.203 1.00 89.12 81 LEU A N 1
ATOM 626 C CA . LEU A 1 81 ? 22.346 9.235 -32.101 1.00 89.12 81 LEU A CA 1
ATOM 627 C C . LEU A 1 81 ? 23.375 8.892 -33.195 1.00 89.12 81 LEU A C 1
ATOM 629 O O . LEU A 1 81 ? 23.407 9.570 -34.224 1.00 89.12 81 LEU A O 1
ATOM 633 N N . SER A 1 82 ? 24.190 7.848 -33.003 1.00 84.12 82 SER A N 1
ATOM 634 C CA . SER A 1 82 ? 25.225 7.425 -33.956 1.00 84.12 82 SER A CA 1
ATOM 635 C C . SER A 1 82 ? 24.716 6.535 -35.101 1.00 84.12 82 SER A C 1
ATOM 637 O O . SER A 1 82 ? 25.373 6.467 -36.141 1.00 84.12 82 SER A O 1
ATOM 639 N N . GLU A 1 83 ? 23.559 5.877 -34.949 1.00 75.00 83 GLU A N 1
ATOM 640 C CA . GLU A 1 83 ? 23.044 4.907 -35.931 1.00 75.00 83 GLU A CA 1
ATOM 641 C C . GLU A 1 83 ? 22.175 5.518 -37.028 1.00 75.00 83 GLU A C 1
ATOM 643 O O . GLU A 1 83 ? 22.445 5.348 -38.215 1.00 75.00 83 GLU A O 1
ATOM 648 N N . SER A 1 84 ? 21.096 6.199 -36.639 1.00 74.88 84 SER A N 1
ATOM 649 C CA . SER A 1 84 ? 20.081 6.704 -37.564 1.00 74.88 84 SER A CA 1
ATOM 650 C C . SER A 1 84 ? 19.633 8.092 -37.139 1.00 74.88 84 SER A C 1
ATOM 652 O O . SER A 1 84 ? 19.117 8.285 -36.037 1.00 74.88 84 SER A O 1
ATOM 654 N N . ARG A 1 85 ? 19.810 9.072 -38.037 1.00 76.44 85 ARG A N 1
ATOM 655 C CA . ARG A 1 85 ? 19.597 10.497 -37.731 1.00 76.44 85 ARG A CA 1
ATOM 656 C C . ARG A 1 85 ? 18.161 10.823 -37.329 1.00 76.44 85 ARG A C 1
ATOM 658 O O . ARG A 1 85 ? 17.967 11.772 -36.592 1.00 76.44 85 ARG A O 1
ATOM 665 N N . TRP A 1 86 ? 17.161 10.078 -37.793 1.00 88.50 86 TRP A N 1
ATOM 666 C CA . TRP A 1 86 ? 15.778 10.306 -37.360 1.00 88.50 86 TRP A CA 1
ATOM 667 C C . TRP A 1 86 ? 15.405 9.411 -36.180 1.00 88.50 86 TRP A C 1
ATOM 669 O O . TRP A 1 86 ? 14.914 9.894 -35.164 1.00 88.50 86 TRP A O 1
ATOM 679 N N . PHE A 1 87 ? 15.642 8.101 -36.302 1.00 88.25 87 PHE A N 1
ATOM 680 C CA . PHE A 1 87 ? 15.190 7.129 -35.305 1.00 88.25 87 PHE A CA 1
ATOM 681 C C . PHE A 1 87 ? 15.893 7.320 -33.955 1.00 88.25 87 PHE A C 1
ATOM 683 O O . PHE A 1 87 ? 15.233 7.356 -32.919 1.00 88.25 87 PHE A O 1
ATOM 690 N N . GLY A 1 88 ? 17.211 7.539 -33.965 1.00 89.19 88 GLY A N 1
ATOM 691 C CA . GLY A 1 88 ? 17.988 7.802 -32.756 1.00 89.19 88 GLY A CA 1
ATOM 692 C C . GLY A 1 88 ? 17.541 9.063 -32.021 1.00 89.19 88 GLY A C 1
ATOM 693 O O . GLY A 1 88 ? 17.370 9.045 -30.802 1.00 89.19 88 GLY A O 1
ATOM 694 N N . TRP A 1 89 ? 17.284 10.143 -32.765 1.00 92.56 89 TRP A N 1
ATOM 695 C CA . TRP A 1 89 ? 16.739 11.383 -32.212 1.00 92.56 89 TRP A CA 1
ATOM 696 C C . TRP A 1 89 ? 15.343 11.181 -31.626 1.00 92.56 89 TRP A C 1
ATOM 698 O O . TRP A 1 89 ? 15.111 11.588 -30.493 1.00 92.56 89 TRP A O 1
ATOM 708 N N . LEU A 1 90 ? 14.446 10.493 -32.338 1.00 93.75 90 LEU A N 1
ATOM 709 C CA . LEU A 1 90 ? 13.095 10.206 -31.856 1.00 93.75 90 LEU A CA 1
ATOM 710 C C . LEU A 1 90 ? 13.115 9.460 -30.515 1.00 93.75 90 LEU A C 1
ATOM 712 O O . LEU A 1 90 ? 12.483 9.907 -29.560 1.00 93.75 90 LEU A O 1
ATOM 716 N N . ILE A 1 91 ? 13.857 8.353 -30.422 1.00 93.62 91 ILE A N 1
ATOM 717 C CA . ILE A 1 91 ? 13.933 7.548 -29.194 1.00 93.62 91 ILE A CA 1
ATOM 718 C C . ILE A 1 91 ? 14.595 8.335 -28.055 1.00 93.62 91 ILE A C 1
ATOM 720 O O . ILE A 1 91 ? 14.089 8.322 -26.933 1.00 93.62 91 ILE A O 1
ATOM 724 N N . SER A 1 92 ? 15.666 9.084 -28.339 1.00 94.06 92 SER A N 1
ATOM 725 C CA . SER A 1 92 ? 16.348 9.909 -27.329 1.00 94.06 92 SER A CA 1
ATOM 726 C C . SER A 1 92 ? 15.454 11.042 -26.815 1.00 94.06 92 SER A C 1
ATOM 728 O O . SER A 1 92 ? 15.437 11.336 -25.620 1.00 94.06 92 SER A O 1
ATOM 730 N N . THR A 1 93 ? 14.659 11.661 -27.695 1.00 95.06 93 THR A N 1
ATOM 731 C CA . THR A 1 93 ? 13.665 12.674 -27.321 1.00 95.06 93 THR A CA 1
ATOM 732 C C . THR A 1 93 ? 12.526 12.068 -26.505 1.00 95.06 93 THR A C 1
ATOM 734 O O . THR A 1 93 ? 12.150 12.646 -25.490 1.00 95.06 93 THR A O 1
ATOM 737 N N . LEU A 1 94 ? 12.001 10.898 -26.885 1.00 96.25 94 LEU A N 1
ATOM 738 C CA . LEU A 1 94 ? 10.976 10.198 -26.103 1.00 96.25 94 LEU A CA 1
ATOM 739 C C . LEU A 1 94 ? 11.484 9.839 -24.703 1.00 96.25 94 LEU A C 1
ATOM 741 O O . LEU A 1 94 ? 10.773 10.049 -23.720 1.00 96.25 94 LEU A O 1
ATOM 745 N N . TRP A 1 95 ? 12.730 9.373 -24.599 1.00 96.81 95 TRP A N 1
ATOM 746 C CA . TRP A 1 95 ? 13.367 9.087 -23.318 1.00 96.81 95 TRP A CA 1
ATOM 747 C C . TRP A 1 95 ? 13.513 10.353 -22.461 1.00 96.81 95 TRP A C 1
ATOM 749 O O . TRP A 1 95 ? 13.100 10.359 -21.299 1.00 96.81 95 TRP A O 1
ATOM 759 N N . LEU A 1 96 ? 13.975 11.466 -23.041 1.00 97.06 96 LEU A N 1
ATOM 760 C CA . LEU A 1 96 ? 14.070 12.752 -22.343 1.00 97.06 96 LEU A CA 1
ATOM 761 C C . LEU A 1 96 ? 12.698 13.267 -21.878 1.00 97.06 96 LEU A C 1
ATOM 763 O O . LEU A 1 96 ? 12.550 13.669 -20.724 1.00 97.06 96 LEU A O 1
ATOM 767 N N . ILE A 1 97 ? 11.680 13.218 -22.741 1.00 98.00 97 ILE A N 1
ATOM 768 C CA . ILE A 1 97 ? 10.308 13.617 -22.397 1.00 98.00 97 ILE A CA 1
ATOM 769 C C . ILE A 1 97 ? 9.781 12.752 -21.250 1.00 98.00 97 ILE A C 1
ATOM 771 O O . ILE A 1 97 ? 9.263 13.292 -20.274 1.00 98.00 97 ILE A O 1
ATOM 775 N N . SER A 1 98 ? 9.952 11.428 -21.323 1.00 97.94 98 SER A N 1
ATOM 776 C CA . SER A 1 98 ? 9.525 10.516 -20.255 1.00 97.94 98 SER A CA 1
ATOM 777 C C . SER A 1 98 ? 10.241 10.801 -18.930 1.00 97.94 98 SER A C 1
ATOM 779 O O . SER A 1 98 ? 9.607 10.773 -17.879 1.00 97.94 98 SER A O 1
ATOM 781 N N . THR A 1 99 ? 11.521 11.186 -18.979 1.00 98.12 99 THR A N 1
ATOM 782 C CA . THR A 1 99 ? 12.314 11.580 -17.806 1.00 98.12 99 THR A CA 1
ATOM 783 C C . THR A 1 99 ? 11.762 12.857 -17.168 1.00 98.12 99 THR A C 1
ATOM 785 O O . THR A 1 99 ? 11.517 12.895 -15.962 1.00 98.12 99 THR A O 1
ATOM 788 N N . ILE A 1 100 ? 11.505 13.897 -17.968 1.00 98.25 100 ILE A N 1
ATOM 789 C CA . ILE A 1 100 ? 10.957 15.176 -17.487 1.00 98.25 100 ILE A CA 1
ATOM 790 C C . ILE A 1 100 ? 9.556 14.978 -16.899 1.00 98.25 100 ILE A C 1
ATOM 792 O O . ILE A 1 100 ? 9.263 15.477 -15.809 1.00 98.25 100 ILE A O 1
ATOM 796 N N . LEU A 1 101 ? 8.698 14.228 -17.596 1.00 98.19 101 LEU A N 1
ATOM 797 C CA . LEU A 1 101 ? 7.352 13.918 -17.121 1.00 98.19 101 LEU A CA 1
ATOM 798 C C . LEU A 1 101 ? 7.394 13.115 -15.825 1.00 98.19 101 LEU A C 1
ATOM 800 O O . LEU A 1 101 ? 6.640 13.437 -14.906 1.00 98.19 101 LEU A O 1
ATOM 804 N N . LEU A 1 102 ? 8.287 12.130 -15.709 1.00 98.12 102 LEU A N 1
ATOM 805 C CA . LEU A 1 102 ? 8.452 11.340 -14.494 1.00 98.12 102 LEU A CA 1
ATOM 806 C C . LEU A 1 102 ? 8.870 12.217 -13.309 1.00 98.12 102 LEU A C 1
ATOM 808 O O . LEU A 1 102 ? 8.250 12.124 -12.251 1.00 98.12 102 LEU A O 1
ATOM 812 N N . ILE A 1 103 ? 9.844 13.114 -13.488 1.00 98.12 103 ILE A N 1
ATOM 813 C CA . ILE A 1 103 ? 10.279 14.053 -12.441 1.00 98.12 103 ILE A CA 1
ATOM 814 C C . ILE A 1 103 ? 9.120 14.959 -12.016 1.00 98.12 103 ILE A C 1
ATOM 816 O O . ILE A 1 103 ? 8.805 15.046 -10.827 1.00 98.12 103 ILE A O 1
ATOM 820 N N . GLY A 1 104 ? 8.464 15.613 -12.979 1.00 98.12 104 GLY A N 1
ATOM 821 C CA . GLY A 1 104 ? 7.396 16.573 -12.704 1.00 98.12 104 GLY A CA 1
ATOM 822 C C . GLY A 1 104 ? 6.195 15.930 -12.014 1.00 98.12 104 GLY A C 1
ATOM 823 O O . GLY A 1 104 ? 5.757 16.390 -10.962 1.00 98.12 104 GLY A O 1
ATOM 824 N N . SER A 1 105 ? 5.697 14.822 -12.562 1.00 98.06 105 SER A N 1
ATOM 825 C CA . SER A 1 105 ? 4.538 14.106 -12.015 1.00 98.06 105 SER A CA 1
ATOM 826 C C . SER A 1 105 ? 4.819 13.478 -10.646 1.00 98.06 105 SER A C 1
ATOM 828 O O . SER A 1 105 ? 3.992 13.606 -9.739 1.00 98.06 105 SER A O 1
ATOM 830 N N . THR A 1 106 ? 6.007 12.895 -10.444 1.00 97.44 106 THR A N 1
ATOM 831 C CA . THR A 1 106 ? 6.446 12.373 -9.139 1.00 97.44 106 THR A CA 1
ATOM 832 C C . THR A 1 106 ? 6.544 13.493 -8.112 1.00 97.44 106 THR A C 1
ATOM 834 O O . THR A 1 106 ? 6.052 13.339 -6.991 1.00 97.44 106 THR A O 1
ATOM 837 N N . TYR A 1 107 ? 7.121 14.642 -8.478 1.00 97.88 107 TYR A N 1
ATOM 838 C CA . TYR A 1 107 ? 7.185 15.810 -7.603 1.00 97.88 107 TYR A CA 1
ATOM 839 C C . TYR A 1 107 ? 5.785 16.291 -7.216 1.00 97.88 107 TYR A C 1
ATOM 841 O O . TYR A 1 107 ? 5.509 16.459 -6.028 1.00 97.88 107 TYR A O 1
ATOM 849 N N . THR A 1 108 ? 4.870 16.443 -8.179 1.00 97.31 108 THR A N 1
ATOM 850 C CA . THR A 1 108 ? 3.485 16.852 -7.909 1.00 97.31 108 THR A CA 1
ATOM 851 C C . THR A 1 108 ? 2.776 15.867 -6.976 1.00 97.31 108 THR A C 1
ATOM 853 O O . THR A 1 108 ? 2.170 16.290 -5.989 1.00 97.31 108 THR A O 1
ATOM 856 N N . ALA A 1 109 ? 2.886 14.559 -7.229 1.00 96.75 109 ALA A N 1
ATOM 857 C CA . ALA A 1 109 ? 2.255 13.531 -6.400 1.00 96.75 109 ALA A CA 1
ATOM 858 C C . ALA A 1 109 ? 2.843 13.472 -4.976 1.00 96.75 109 ALA A C 1
ATOM 860 O O . ALA A 1 109 ? 2.105 13.309 -3.998 1.00 96.75 109 ALA A O 1
ATOM 861 N N . THR A 1 110 ? 4.161 13.659 -4.853 1.00 96.62 110 THR A N 1
ATOM 862 C CA . THR A 1 110 ? 4.895 13.651 -3.578 1.00 96.62 110 THR A CA 1
ATOM 863 C C . THR A 1 110 ? 4.645 14.922 -2.771 1.00 96.62 110 THR A C 1
ATOM 865 O O . THR A 1 110 ? 4.483 14.843 -1.557 1.00 96.62 110 THR A O 1
ATOM 868 N N . HIS A 1 111 ? 4.601 16.094 -3.410 1.00 96.06 111 HIS A N 1
ATOM 869 C CA . HIS A 1 111 ? 4.469 17.387 -2.734 1.00 96.06 111 HIS A CA 1
ATOM 870 C C . HIS A 1 111 ? 3.034 17.688 -2.287 1.00 96.06 111 HIS A C 1
ATOM 872 O O . HIS A 1 111 ? 2.843 18.338 -1.253 1.00 96.06 111 HIS A O 1
ATOM 878 N N . CYS A 1 112 ? 2.040 17.213 -3.043 1.00 93.31 112 CYS A N 1
ATOM 879 C CA . CYS A 1 112 ? 0.630 17.442 -2.751 1.00 93.31 112 CYS A CA 1
ATOM 880 C C . CYS A 1 112 ? 0.266 16.989 -1.325 1.00 93.31 112 CYS A C 1
ATOM 882 O O . CYS A 1 112 ? 0.644 15.897 -0.893 1.00 93.31 112 CYS A O 1
ATOM 884 N N . ASP A 1 113 ? -0.487 17.825 -0.603 1.00 92.56 113 ASP A N 1
ATOM 885 C CA . ASP A 1 113 ? -1.152 17.435 0.640 1.00 92.56 113 ASP A CA 1
ATOM 886 C C . ASP A 1 113 ? -2.611 17.049 0.347 1.00 92.56 113 ASP A C 1
ATOM 888 O O . ASP A 1 113 ? -3.489 17.921 0.342 1.00 92.56 113 ASP A O 1
ATOM 892 N N . PRO A 1 114 ? -2.899 15.752 0.131 1.00 88.62 114 PRO A N 1
ATOM 893 C CA . PRO A 1 114 ? -4.242 15.294 -0.215 1.00 88.62 114 PRO A CA 1
ATOM 894 C C . PRO A 1 114 ? -5.266 15.442 0.924 1.00 88.62 114 PRO A C 1
ATOM 896 O O . PRO A 1 114 ? -6.448 15.225 0.695 1.00 88.62 114 PRO A O 1
ATOM 899 N N . GLY A 1 115 ? -4.850 15.802 2.147 1.00 83.62 115 GLY A N 1
ATOM 900 C CA . GLY A 1 115 ? -5.758 15.993 3.287 1.00 83.62 115 GLY A CA 1
ATOM 901 C C . GLY A 1 115 ? -6.175 17.447 3.541 1.00 83.62 115 GLY A C 1
ATOM 902 O O . GLY A 1 115 ? -6.935 17.703 4.480 1.00 83.62 115 GLY A O 1
ATOM 903 N N . ARG A 1 116 ? -5.650 18.408 2.762 1.00 76.50 116 ARG A N 1
ATOM 904 C CA . ARG A 1 116 ? -5.845 19.853 2.992 1.00 76.50 116 ARG A CA 1
ATOM 905 C C . ARG A 1 116 ? -7.109 20.418 2.341 1.00 76.50 116 ARG A C 1
ATOM 907 O O . ARG A 1 116 ? -7.708 21.332 2.898 1.00 76.50 116 ARG A O 1
ATOM 914 N N . LYS A 1 117 ? -7.490 19.918 1.165 1.00 63.47 117 LYS A N 1
ATOM 915 C CA . LYS A 1 117 ? -8.634 20.412 0.387 1.00 63.47 117 LYS A CA 1
ATOM 916 C C . LYS A 1 117 ? -9.826 19.476 0.572 1.00 63.47 117 LYS A C 1
ATOM 918 O O . LY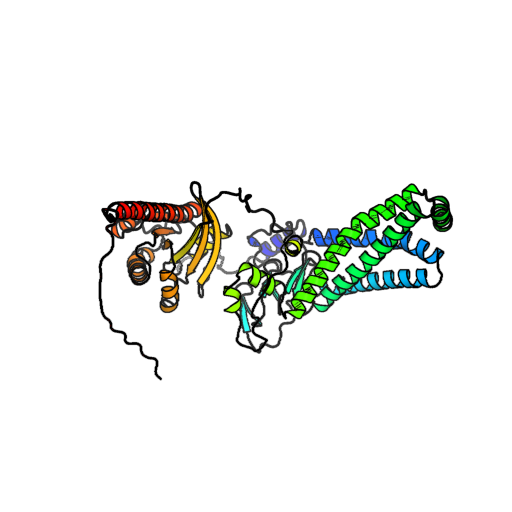S A 1 117 ? -10.037 18.579 -0.232 1.00 63.47 117 LYS A O 1
ATOM 923 N N . SER A 1 118 ? -10.580 19.657 1.650 1.00 59.59 118 SER A N 1
ATOM 924 C CA . SER A 1 118 ? -11.873 18.983 1.792 1.00 59.59 118 SER A CA 1
ATOM 925 C C . SER A 1 118 ? -12.916 19.675 0.916 1.00 59.59 118 SER A C 1
ATOM 927 O O . SER A 1 118 ? -12.929 20.908 0.835 1.00 59.59 118 SER A O 1
ATOM 929 N N . ARG A 1 119 ? -13.810 18.902 0.290 1.00 63.09 119 ARG A N 1
ATOM 930 C CA . ARG A 1 119 ? -14.999 19.466 -0.370 1.00 63.09 119 ARG A CA 1
ATOM 931 C C . ARG A 1 119 ? -15.830 20.309 0.614 1.00 63.09 119 ARG A C 1
ATOM 933 O O . ARG A 1 119 ? -15.812 20.033 1.818 1.00 63.09 119 ARG A O 1
ATOM 940 N N . PRO A 1 120 ? -16.601 21.297 0.120 1.00 58.69 120 PRO A N 1
ATOM 941 C CA . PRO A 1 120 ? -17.727 21.836 0.871 1.00 58.69 120 PRO A CA 1
ATOM 942 C C . PRO A 1 120 ? -18.631 20.680 1.315 1.00 58.69 120 PRO A C 1
ATOM 944 O O . PRO A 1 120 ? -18.930 19.767 0.546 1.00 58.69 120 PRO A O 1
ATOM 947 N N . LEU A 1 121 ? -18.980 20.691 2.594 1.00 61.47 121 LEU A N 1
ATOM 948 C CA . LEU A 1 121 ? -19.560 19.572 3.324 1.00 61.47 121 LEU A CA 1
ATOM 949 C C . LEU A 1 121 ? -21.045 19.360 2.959 1.00 61.47 121 LEU A C 1
ATOM 951 O O . LEU A 1 121 ? -21.920 19.760 3.716 1.00 61.47 121 LEU A O 1
ATOM 955 N N . GLU A 1 122 ? -21.347 18.730 1.818 1.00 58.78 122 GLU A N 1
ATOM 956 C CA . GLU A 1 122 ? -22.723 18.285 1.497 1.00 58.78 122 GLU A CA 1
ATOM 957 C C . GLU A 1 122 ? -23.137 17.056 2.326 1.00 58.78 122 GLU A C 1
ATOM 959 O O . GLU A 1 122 ? -24.284 16.931 2.745 1.00 58.78 122 GLU A O 1
ATOM 964 N N . SER A 1 123 ? -22.189 16.153 2.598 1.00 66.56 123 SER A N 1
ATOM 965 C CA . SER A 1 123 ? -22.377 14.968 3.439 1.00 66.56 123 SER A CA 1
ATOM 966 C C . SER A 1 123 ? -21.116 14.708 4.256 1.00 66.56 123 SER A C 1
ATOM 968 O O . SER A 1 123 ? -20.011 14.626 3.709 1.00 66.56 123 SER A O 1
ATOM 970 N N . THR A 1 124 ? -21.272 14.601 5.577 1.00 74.56 124 THR A N 1
ATOM 971 C CA . THR A 1 124 ? -20.146 14.500 6.514 1.00 74.56 124 THR A CA 1
ATOM 972 C C . THR A 1 124 ? -20.264 13.288 7.414 1.00 74.56 124 THR A C 1
ATOM 974 O O . THR A 1 124 ? -21.358 12.842 7.751 1.00 74.56 124 THR A O 1
ATOM 977 N N . ARG A 1 125 ? -19.110 12.776 7.830 1.00 73.00 125 ARG A N 1
ATOM 978 C CA . ARG A 1 125 ? -18.967 11.766 8.877 1.00 73.00 125 ARG A CA 1
ATOM 979 C C . ARG A 1 125 ? -17.960 12.258 9.906 1.00 73.00 125 ARG A C 1
ATOM 981 O O . ARG A 1 125 ? -16.989 12.932 9.560 1.00 73.00 125 ARG A O 1
ATOM 988 N N . PHE A 1 126 ? -18.142 11.875 11.162 1.00 71.75 126 PHE A N 1
ATOM 989 C CA . PHE A 1 126 ? -17.157 12.175 12.194 1.00 71.75 126 PHE A CA 1
ATOM 990 C C . PHE A 1 126 ? -15.986 11.186 12.112 1.00 71.75 126 PHE A C 1
ATOM 992 O O . PHE A 1 126 ? -16.180 9.969 12.123 1.00 71.75 126 PHE A O 1
ATOM 999 N N . CYS A 1 127 ? -14.753 11.688 12.014 1.00 70.38 127 CYS A N 1
ATOM 1000 C CA . CYS A 1 127 ? -13.562 10.851 12.136 1.00 70.38 127 CYS A CA 1
ATOM 1001 C C . CYS A 1 127 ? -13.089 10.816 13.592 1.00 70.38 127 CYS A C 1
ATOM 1003 O O . CYS A 1 127 ? -12.657 11.838 14.121 1.00 70.38 127 CYS A O 1
ATOM 1005 N N . LEU A 1 128 ? -13.079 9.627 14.201 1.00 67.00 128 LEU A N 1
ATOM 1006 C CA . LEU A 1 128 ? -12.643 9.429 15.589 1.00 67.00 128 LEU A CA 1
ATOM 1007 C C . LEU A 1 128 ? -11.147 9.718 15.801 1.00 67.00 128 LEU A C 1
ATOM 1009 O O . LEU A 1 128 ? -10.770 10.268 16.831 1.00 67.00 128 LEU A O 1
ATOM 1013 N N . PHE A 1 129 ? -10.302 9.420 14.810 1.00 72.31 129 PHE A N 1
ATOM 1014 C CA . PHE A 1 129 ? -8.856 9.655 14.896 1.00 72.31 129 PHE A CA 1
ATOM 1015 C C . PHE A 1 129 ? -8.491 11.135 14.743 1.00 72.31 129 PHE A C 1
ATOM 1017 O O . PHE A 1 129 ? -7.681 11.662 15.497 1.00 72.31 129 PHE A O 1
ATOM 1024 N N . CYS A 1 130 ? -9.105 11.830 13.779 1.00 70.56 130 CYS A N 1
ATOM 1025 C CA . CYS A 1 130 ? -8.839 13.252 13.541 1.00 70.56 130 CYS A CA 1
ATOM 1026 C C . CYS A 1 130 ? -9.698 14.189 14.404 1.00 70.56 130 CYS A C 1
ATOM 1028 O O . CYS A 1 130 ? -9.494 15.399 14.340 1.00 70.56 130 CYS A O 1
ATOM 1030 N N . LYS A 1 131 ? -10.675 13.655 15.151 1.00 73.00 131 LYS A N 1
ATOM 1031 C CA . LYS A 1 131 ? -11.628 14.399 15.994 1.00 73.00 131 LYS A CA 1
ATOM 1032 C C . LYS A 1 131 ? -12.306 15.570 15.271 1.00 73.00 131 LYS A C 1
ATOM 1034 O O . LYS A 1 131 ? -12.514 16.637 15.840 1.00 73.00 131 LYS A O 1
ATOM 1039 N N . ARG A 1 132 ? -12.634 15.380 13.992 1.00 75.00 132 ARG A N 1
ATOM 1040 C CA . ARG A 1 132 ? -13.294 16.388 13.153 1.00 75.00 132 ARG A CA 1
ATOM 1041 C C . ARG A 1 132 ? -14.253 15.736 12.170 1.00 75.00 132 ARG A C 1
ATOM 1043 O O . ARG A 1 132 ? -14.074 14.570 11.806 1.00 75.00 132 ARG A O 1
ATOM 1050 N N . ASN A 1 133 ? -15.222 16.513 11.703 1.00 74.88 133 ASN A N 1
ATOM 1051 C CA . ASN A 1 133 ? -16.056 16.119 10.576 1.00 74.88 133 ASN A CA 1
ATOM 1052 C C . ASN A 1 133 ? -15.219 16.107 9.294 1.00 74.88 133 ASN A C 1
ATOM 1054 O O . ASN A 1 133 ? -14.436 17.021 9.032 1.00 74.88 133 ASN A O 1
ATOM 1058 N N . VAL A 1 134 ? -15.366 15.036 8.527 1.00 79.88 134 VAL A N 1
ATOM 1059 C CA . VAL A 1 134 ? -14.705 14.805 7.241 1.00 79.88 134 VAL A CA 1
ATOM 1060 C C . VAL A 1 134 ? -15.752 14.404 6.208 1.00 79.88 134 VAL A C 1
ATOM 1062 O O . VAL A 1 134 ? -16.879 14.056 6.572 1.00 79.88 134 VAL A O 1
ATOM 1065 N N . SER A 1 135 ? -15.393 14.446 4.929 1.00 79.25 135 SER A N 1
ATOM 1066 C CA . SER A 1 135 ? -16.256 13.998 3.834 1.00 79.25 135 SER A CA 1
ATOM 1067 C C . SER A 1 135 ? -16.717 12.547 4.065 1.00 79.25 135 SER A C 1
ATOM 1069 O O . SER A 1 135 ? -15.967 11.731 4.607 1.00 79.25 135 SER A O 1
ATOM 1071 N N . ALA A 1 136 ? -17.960 12.209 3.712 1.00 76.94 136 ALA A N 1
ATOM 1072 C CA . ALA A 1 136 ? -18.536 10.880 3.972 1.00 76.94 136 ALA A CA 1
ATOM 1073 C C . ALA A 1 136 ? -17.743 9.713 3.334 1.00 76.94 136 ALA A C 1
ATOM 1075 O O . ALA A 1 136 ? -17.665 8.614 3.896 1.00 76.94 136 ALA A O 1
ATOM 1076 N N . ASP A 1 137 ? -17.112 9.977 2.191 1.00 74.81 137 ASP A N 1
ATOM 1077 C CA . ASP A 1 137 ? -16.216 9.106 1.422 1.00 74.81 137 ASP A CA 1
ATOM 1078 C C . ASP A 1 137 ? -14.782 9.044 1.986 1.00 74.81 137 ASP A C 1
ATOM 1080 O O . ASP A 1 137 ? -14.030 8.120 1.661 1.00 74.81 137 ASP A O 1
ATOM 1084 N N . ALA A 1 138 ? -14.401 9.968 2.873 1.00 83.69 138 ALA A N 1
ATOM 1085 C CA . ALA A 1 138 ? -13.043 10.064 3.388 1.00 83.69 138 ALA A CA 1
ATOM 1086 C C . ALA A 1 138 ? -12.639 8.851 4.239 1.00 83.69 138 ALA A C 1
ATOM 1088 O O . ALA A 1 138 ? -13.401 8.351 5.078 1.00 83.69 138 ALA A O 1
ATOM 1089 N N . LYS A 1 139 ? -11.384 8.413 4.082 1.00 83.06 139 LYS A N 1
ATOM 1090 C CA . LYS A 1 139 ? -10.770 7.352 4.901 1.00 83.06 139 LYS A CA 1
ATOM 1091 C C . LYS A 1 139 ? -9.570 7.893 5.668 1.00 83.06 139 LYS A C 1
ATOM 1093 O O . LYS A 1 139 ? -8.843 8.757 5.182 1.00 83.06 139 LYS A O 1
ATOM 1098 N N . HIS A 1 140 ? -9.355 7.375 6.876 1.00 83.00 140 HIS A N 1
ATOM 1099 C CA . HIS A 1 140 ? -8.207 7.738 7.703 1.00 83.00 140 HIS A CA 1
ATOM 1100 C C . HIS A 1 140 ? -7.001 6.851 7.368 1.00 83.00 140 HIS A C 1
ATOM 1102 O O . HIS A 1 140 ? -7.078 5.628 7.469 1.00 83.00 140 HIS A O 1
ATOM 1108 N N . CYS A 1 141 ? -5.872 7.462 7.010 1.00 82.50 141 CYS A N 1
ATOM 1109 C CA . CYS A 1 141 ? -4.610 6.757 6.812 1.00 82.50 141 CYS A CA 1
ATOM 1110 C C . CYS A 1 141 ? -3.783 6.785 8.101 1.00 82.50 141 CYS A C 1
ATOM 1112 O O . CYS A 1 141 ? -3.321 7.850 8.508 1.00 82.50 141 CYS A O 1
ATOM 1114 N N . ARG A 1 142 ? -3.526 5.611 8.693 1.00 78.44 142 ARG A N 1
ATOM 1115 C CA . ARG A 1 142 ? -2.731 5.475 9.927 1.00 78.44 142 ARG A CA 1
ATOM 1116 C C . ARG A 1 142 ? -1.265 5.894 9.747 1.00 78.44 142 ARG A C 1
ATOM 1118 O O . ARG A 1 142 ? -0.710 6.518 10.638 1.00 78.44 142 ARG A O 1
ATOM 1125 N N . GLN A 1 143 ? -0.652 5.603 8.595 1.00 79.38 143 GLN A N 1
ATOM 1126 C CA . GLN A 1 143 ? 0.752 5.958 8.309 1.00 79.38 143 GLN A CA 1
ATOM 1127 C C . GLN A 1 143 ? 0.971 7.473 8.187 1.00 79.38 143 GLN A C 1
ATOM 1129 O O . GLN A 1 143 ? 2.031 7.984 8.544 1.00 79.38 143 GLN A O 1
ATOM 1134 N N . CYS A 1 144 ? -0.026 8.199 7.679 1.00 83.00 144 CYS A N 1
ATOM 1135 C CA . CYS A 1 144 ? 0.038 9.653 7.531 1.00 83.00 144 CYS A CA 1
ATOM 1136 C C . CYS A 1 144 ? -0.667 10.412 8.658 1.00 83.00 144 CYS A C 1
ATOM 1138 O O . CYS A 1 144 ? -0.523 11.633 8.739 1.00 83.00 144 CYS A O 1
ATOM 1140 N N . ASN A 1 145 ? -1.443 9.702 9.479 1.00 82.62 145 ASN A N 1
ATOM 1141 C CA . ASN A 1 145 ? -2.308 10.238 10.521 1.00 82.62 145 ASN A CA 1
ATOM 1142 C C . ASN A 1 145 ? -3.227 11.373 10.019 1.00 82.62 145 ASN A C 1
ATOM 1144 O O . ASN A 1 145 ? -3.320 12.445 10.615 1.00 82.62 145 ASN A O 1
ATOM 1148 N N . LYS A 1 146 ? -3.885 11.165 8.870 1.00 86.00 146 LYS A N 1
ATOM 1149 C CA . LYS A 1 146 ? -4.830 12.134 8.285 1.00 86.00 146 LYS A CA 1
ATOM 1150 C C . LYS A 1 146 ? -5.926 11.465 7.466 1.00 86.00 146 LYS A C 1
ATOM 1152 O O . LYS A 1 146 ? -5.746 10.356 6.962 1.00 86.00 146 LYS A O 1
ATOM 1157 N N . CYS A 1 147 ? -7.050 12.164 7.319 1.00 86.31 147 CYS A N 1
ATOM 1158 C CA . CYS A 1 147 ? -8.145 11.745 6.444 1.00 86.31 147 CYS A CA 1
ATOM 1159 C C . CYS A 1 147 ? -7.946 12.245 5.018 1.00 86.31 147 CYS A C 1
ATOM 1161 O O . CYS A 1 147 ? -7.542 13.392 4.828 1.00 86.31 147 CYS A O 1
ATOM 1163 N N . ILE A 1 148 ? -8.253 11.378 4.057 1.00 89.50 148 ILE A N 1
ATOM 1164 C CA . ILE A 1 148 ? -8.114 11.617 2.622 1.00 89.50 148 ILE A CA 1
ATOM 1165 C C . ILE A 1 148 ? -9.454 11.351 1.940 1.00 89.50 148 ILE A C 1
ATOM 1167 O O . ILE A 1 148 ? -10.044 10.289 2.158 1.00 89.50 148 ILE A O 1
ATOM 1171 N N . ASP A 1 149 ? -9.890 12.294 1.109 1.00 86.88 149 ASP A N 1
ATOM 1172 C CA . ASP A 1 149 ? -11.077 12.170 0.257 1.00 86.88 149 ASP A CA 1
ATOM 1173 C C . ASP A 1 149 ? -10.759 11.293 -0.973 1.00 86.88 149 ASP A C 1
ATOM 1175 O O . ASP A 1 149 ? -9.678 11.419 -1.558 1.00 86.88 149 ASP A O 1
ATOM 1179 N N . ASP A 1 150 ? -11.684 10.402 -1.360 1.00 85.69 150 ASP A N 1
ATOM 1180 C CA . ASP A 1 150 ? -11.443 9.278 -2.293 1.00 85.69 150 ASP A CA 1
ATOM 1181 C C . ASP A 1 150 ? -10.090 8.599 -2.047 1.00 85.69 150 ASP A C 1
ATOM 1183 O O . ASP A 1 150 ? -9.203 8.582 -2.905 1.00 85.69 150 ASP A O 1
ATOM 1187 N N . PHE A 1 151 ? -9.893 8.089 -0.833 1.00 88.56 151 PHE A N 1
ATOM 1188 C CA . PHE A 1 151 ? -8.657 7.396 -0.499 1.00 88.56 151 PHE A CA 1
ATOM 1189 C C . PHE A 1 151 ? -8.466 6.154 -1.379 1.00 88.56 151 PHE A C 1
ATOM 1191 O O . PHE A 1 151 ? -9.302 5.246 -1.379 1.00 88.56 151 PHE A O 1
ATOM 1198 N N . ASP A 1 152 ? -7.333 6.105 -2.079 1.00 88.19 152 ASP A N 1
ATOM 1199 C CA . ASP A 1 152 ? -6.953 4.975 -2.915 1.00 88.19 152 ASP A CA 1
ATOM 1200 C C . ASP A 1 152 ? -5.990 4.048 -2.172 1.00 88.19 152 ASP A C 1
ATOM 1202 O O . ASP A 1 152 ? -6.336 2.910 -1.862 1.00 88.19 152 ASP A O 1
ATOM 1206 N N . HIS A 1 153 ? -4.802 4.542 -1.823 1.00 88.62 153 HIS A N 1
ATOM 1207 C CA . HIS A 1 153 ? -3.818 3.803 -1.031 1.00 88.62 153 HIS A CA 1
ATOM 1208 C C . HIS A 1 153 ? -2.777 4.747 -0.408 1.00 88.62 153 HIS A C 1
ATOM 1210 O O . HIS A 1 153 ? -2.733 5.944 -0.691 1.00 88.62 153 HIS A O 1
ATOM 1216 N N . HIS A 1 154 ? -1.908 4.215 0.453 1.00 88.44 154 HIS A N 1
ATOM 1217 C CA . HIS A 1 154 ? -0.665 4.890 0.828 1.00 88.44 154 HIS A CA 1
ATOM 1218 C C . HIS A 1 154 ? 0.480 4.329 -0.015 1.00 88.44 154 HIS A C 1
ATOM 1220 O O . HIS A 1 154 ? 0.704 3.121 -0.018 1.00 88.44 154 HIS A O 1
ATOM 1226 N N . CYS A 1 155 ? 1.199 5.193 -0.727 1.00 91.38 155 CYS A N 1
ATOM 1227 C CA . CYS A 1 155 ? 2.300 4.788 -1.586 1.00 91.38 155 CYS A CA 1
ATOM 1228 C C . CYS A 1 155 ? 3.627 4.934 -0.836 1.00 91.38 155 CYS A C 1
ATOM 1230 O O . CYS A 1 155 ? 4.061 6.053 -0.569 1.00 91.38 155 CYS A O 1
ATOM 1232 N N . GLU A 1 156 ? 4.308 3.824 -0.540 1.00 88.38 156 GLU A N 1
ATOM 1233 C CA . GLU A 1 156 ? 5.617 3.854 0.134 1.00 88.38 156 GLU A CA 1
ATOM 1234 C C . GLU A 1 156 ? 6.745 4.411 -0.752 1.00 88.38 156 GLU A C 1
ATOM 1236 O O . GLU A 1 156 ? 7.729 4.929 -0.222 1.00 88.38 156 GLU A O 1
ATOM 1241 N N . TRP A 1 157 ? 6.603 4.335 -2.079 1.00 92.44 157 TRP A N 1
ATOM 1242 C CA . TRP A 1 157 ? 7.554 4.890 -3.051 1.00 92.44 157 TRP A CA 1
ATOM 1243 C C . TRP A 1 157 ? 7.504 6.421 -3.096 1.00 92.44 157 TRP A C 1
ATOM 1245 O O . TRP A 1 157 ? 8.536 7.078 -3.184 1.00 92.44 157 TRP A O 1
ATOM 1255 N N . LEU A 1 158 ? 6.308 7.001 -2.958 1.00 94.06 158 LEU A N 1
ATOM 1256 C CA . LEU A 1 158 ? 6.105 8.451 -2.846 1.00 94.06 158 LEU A CA 1
ATOM 1257 C C . LEU A 1 158 ? 6.084 8.929 -1.388 1.00 94.06 158 LEU A C 1
ATOM 1259 O O . LEU A 1 158 ? 6.085 10.131 -1.130 1.00 94.06 158 LEU A O 1
ATOM 1263 N N . ASN A 1 159 ? 6.031 7.992 -0.438 1.00 93.38 159 ASN A N 1
ATOM 1264 C CA . ASN A 1 159 ? 5.850 8.228 0.993 1.00 93.38 159 ASN A CA 1
ATOM 1265 C C . ASN A 1 159 ? 4.639 9.133 1.301 1.00 93.38 159 ASN A C 1
ATOM 1267 O O . ASN A 1 159 ? 4.660 9.927 2.241 1.00 93.38 159 ASN A O 1
ATOM 1271 N N . ASN A 1 160 ? 3.585 9.058 0.484 1.00 94.56 160 ASN A N 1
ATOM 1272 C CA . ASN A 1 160 ? 2.414 9.932 0.552 1.00 94.56 160 ASN A CA 1
ATOM 1273 C C . ASN A 1 160 ? 1.123 9.135 0.327 1.00 94.56 160 ASN A C 1
ATOM 1275 O O . ASN A 1 160 ? 1.130 8.074 -0.298 1.00 94.56 160 ASN A O 1
ATOM 1279 N N . CYS A 1 161 ? -0.003 9.660 0.813 1.00 93.50 161 CYS A N 1
ATOM 1280 C CA . CYS A 1 161 ? -1.307 9.114 0.439 1.00 93.50 161 CYS A CA 1
ATOM 1281 C C . CYS A 1 161 ? -1.619 9.448 -1.016 1.00 93.50 161 CYS A C 1
ATOM 1283 O O . CYS A 1 161 ? -1.358 10.567 -1.454 1.00 93.50 161 CYS A O 1
ATOM 1285 N N . ILE A 1 162 ? -2.247 8.510 -1.714 1.00 94.94 162 ILE A N 1
ATOM 1286 C CA . ILE A 1 162 ? -2.851 8.719 -3.023 1.00 94.94 162 ILE A CA 1
ATOM 1287 C C . ILE A 1 162 ? -4.364 8.785 -2.834 1.00 94.94 162 ILE A C 1
ATOM 1289 O O . ILE A 1 162 ? -4.973 7.909 -2.216 1.00 94.94 162 ILE A O 1
ATOM 1293 N N . GLY A 1 163 ? -4.955 9.864 -3.326 1.00 91.62 163 GLY A N 1
ATOM 1294 C CA . GLY A 1 163 ? -6.395 10.088 -3.326 1.00 91.62 163 GLY A CA 1
ATOM 1295 C C . GLY A 1 163 ? -6.772 11.112 -4.387 1.00 91.62 163 GLY A C 1
ATOM 1296 O O . GLY A 1 163 ? -5.960 11.418 -5.263 1.00 91.62 163 GLY A O 1
ATOM 1297 N N . ARG A 1 164 ? -7.978 11.678 -4.300 1.00 88.50 164 ARG A N 1
ATOM 1298 C CA . ARG A 1 164 ? -8.551 12.550 -5.345 1.00 88.50 164 ARG A CA 1
ATOM 1299 C C . ARG A 1 164 ? -7.585 13.613 -5.886 1.00 88.50 164 ARG A C 1
ATOM 1301 O O . ARG A 1 164 ? -7.438 13.760 -7.094 1.00 88.50 164 ARG A O 1
ATOM 1308 N N . GLU A 1 165 ? -6.918 14.341 -4.992 1.00 90.81 165 GLU A N 1
ATOM 1309 C CA . GLU A 1 165 ? -6.103 15.517 -5.337 1.00 90.81 165 GLU A CA 1
ATOM 1310 C C . GLU A 1 165 ? -4.802 15.197 -6.085 1.00 90.81 165 GLU A C 1
ATOM 1312 O O . GLU A 1 165 ? -4.261 16.063 -6.769 1.00 90.81 165 GLU A O 1
ATOM 1317 N N . ASN A 1 166 ? -4.254 13.990 -5.937 1.00 94.88 166 ASN A N 1
ATOM 1318 C CA . ASN A 1 166 ? -2.963 13.624 -6.526 1.00 94.88 166 ASN A CA 1
ATOM 1319 C C . ASN A 1 166 ? -2.990 12.335 -7.354 1.00 94.88 166 ASN A C 1
ATOM 1321 O O . ASN A 1 166 ? -1.947 11.939 -7.876 1.00 94.88 166 ASN A O 1
ATOM 1325 N N . TYR A 1 167 ? -4.161 11.719 -7.542 1.00 94.94 167 TYR A N 1
ATOM 1326 C CA . TYR A 1 167 ? -4.314 10.493 -8.325 1.00 94.94 167 TYR A CA 1
ATOM 1327 C C . TYR A 1 167 ? -3.826 10.649 -9.774 1.00 94.94 167 TYR A C 1
ATOM 1329 O O . TYR A 1 167 ? -3.070 9.815 -10.267 1.00 94.94 167 TYR A O 1
ATOM 1337 N N . THR A 1 168 ? -4.176 11.749 -10.449 1.00 95.56 168 THR A N 1
ATOM 1338 C CA . THR A 1 168 ? -3.738 12.003 -11.835 1.00 95.56 168 THR A CA 1
ATOM 1339 C C . THR A 1 168 ? -2.219 12.123 -11.941 1.00 95.56 168 THR A C 1
ATOM 1341 O O . THR A 1 168 ? -1.617 11.562 -12.853 1.00 95.56 168 THR A O 1
ATOM 1344 N N . ALA A 1 169 ? -1.586 12.815 -10.989 1.00 97.50 169 ALA A N 1
ATOM 1345 C CA . ALA A 1 169 ? -0.131 12.936 -10.943 1.00 97.50 169 ALA A CA 1
ATOM 1346 C C . ALA A 1 169 ? 0.535 11.574 -10.692 1.00 97.50 169 ALA A C 1
ATOM 1348 O O . ALA A 1 169 ? 1.542 11.262 -11.317 1.00 97.50 169 ALA A O 1
ATOM 1349 N N . PHE A 1 170 ? -0.060 10.738 -9.837 1.00 97.25 170 PHE A N 1
ATOM 1350 C CA . PHE A 1 170 ? 0.404 9.374 -9.595 1.00 97.25 170 PHE A CA 1
ATOM 1351 C C . PHE A 1 170 ? 0.336 8.491 -10.852 1.00 97.25 170 PHE A C 1
ATOM 1353 O O . PHE A 1 170 ? 1.334 7.865 -11.204 1.00 97.25 170 PHE A O 1
ATOM 1360 N N . ILE A 1 171 ? -0.791 8.474 -11.573 1.00 96.94 171 ILE A N 1
ATOM 1361 C CA . ILE A 1 171 ? -0.923 7.680 -12.809 1.00 96.94 171 ILE A CA 1
ATOM 1362 C C . ILE A 1 171 ? 0.012 8.195 -13.906 1.00 96.94 171 ILE A C 1
ATOM 1364 O O . ILE A 1 171 ? 0.618 7.393 -14.623 1.00 96.94 171 ILE A O 1
ATOM 1368 N N . LEU A 1 172 ? 0.185 9.515 -14.018 1.00 97.75 172 LEU A N 1
ATOM 1369 C CA . LEU A 1 172 ? 1.146 10.100 -14.950 1.00 97.75 172 LEU A CA 1
ATOM 1370 C C . LEU A 1 172 ? 2.586 9.695 -14.602 1.00 97.75 172 LEU A C 1
ATOM 1372 O O . LEU A 1 172 ? 3.348 9.363 -15.509 1.00 97.75 172 LEU A O 1
ATOM 1376 N N . ALA A 1 173 ? 2.942 9.646 -13.315 1.00 97.88 173 ALA A N 1
ATOM 1377 C CA . ALA A 1 173 ? 4.247 9.169 -12.861 1.00 97.88 173 ALA A CA 1
ATOM 1378 C C . ALA A 1 173 ? 4.453 7.686 -13.187 1.00 97.88 173 ALA A C 1
ATOM 1380 O O . ALA A 1 173 ? 5.460 7.334 -13.795 1.00 97.88 173 ALA A O 1
ATOM 1381 N N . ALA A 1 174 ? 3.479 6.826 -12.879 1.00 96.88 174 ALA A N 1
ATOM 1382 C CA . ALA A 1 174 ? 3.548 5.399 -13.198 1.00 96.88 174 ALA A CA 1
ATOM 1383 C C . ALA A 1 174 ? 3.673 5.147 -14.713 1.00 96.88 174 ALA A C 1
ATOM 1385 O O . ALA A 1 174 ? 4.481 4.325 -15.143 1.00 96.88 174 ALA A O 1
ATOM 1386 N N . THR A 1 175 ? 2.928 5.898 -15.529 1.00 97.81 175 THR A N 1
ATOM 1387 C CA . THR A 1 175 ? 2.983 5.804 -16.999 1.00 97.81 175 THR A CA 1
ATOM 1388 C C . THR A 1 175 ? 4.329 6.287 -17.537 1.00 97.81 175 THR A C 1
ATOM 1390 O O . THR A 1 175 ? 4.930 5.630 -18.384 1.00 97.81 175 THR A O 1
ATOM 1393 N N . SER A 1 176 ? 4.839 7.404 -17.013 1.00 98.12 176 SER A N 1
ATOM 1394 C CA . SER A 1 176 ? 6.145 7.944 -17.406 1.00 98.12 176 SER A CA 1
ATOM 1395 C C . SER A 1 176 ? 7.283 6.998 -17.014 1.00 98.12 176 SER A C 1
ATOM 1397 O O . SER A 1 176 ? 8.189 6.787 -17.813 1.00 98.12 176 SER A O 1
ATOM 1399 N N . ALA A 1 177 ? 7.203 6.366 -15.837 1.00 97.69 177 ALA A N 1
ATOM 1400 C CA . ALA A 1 177 ? 8.151 5.347 -15.387 1.00 97.69 177 ALA A CA 1
ATOM 1401 C C . ALA A 1 177 ? 8.127 4.094 -16.271 1.00 97.69 177 ALA A C 1
ATOM 1403 O O . ALA A 1 177 ? 9.187 3.580 -16.626 1.00 97.69 177 ALA A O 1
ATOM 1404 N N . PHE A 1 178 ? 6.942 3.627 -16.674 1.00 98.12 178 PHE A N 1
ATOM 1405 C CA . PHE A 1 178 ? 6.818 2.496 -17.595 1.00 98.12 178 PHE A CA 1
ATOM 1406 C C . PHE A 1 178 ? 7.461 2.799 -18.954 1.00 98.12 178 PHE A C 1
ATOM 1408 O O . PHE A 1 178 ? 8.247 1.995 -19.451 1.00 98.12 178 PHE A O 1
ATOM 1415 N N . ILE A 1 179 ? 7.193 3.974 -19.535 1.00 98.19 179 ILE A N 1
ATOM 1416 C CA . ILE A 1 179 ? 7.808 4.385 -20.807 1.00 98.19 179 ILE A CA 1
ATOM 1417 C C . ILE A 1 179 ? 9.331 4.502 -20.652 1.00 98.19 179 ILE A C 1
ATOM 1419 O O . ILE A 1 179 ? 10.068 3.926 -21.447 1.00 98.19 179 ILE A O 1
ATOM 1423 N N . PHE A 1 180 ? 9.801 5.195 -19.612 1.00 98.06 180 PHE A N 1
ATOM 1424 C CA . PHE A 1 180 ? 11.225 5.386 -19.327 1.00 98.06 180 PHE A CA 1
ATOM 1425 C C . PHE A 1 180 ? 11.982 4.052 -19.225 1.00 98.06 180 PHE A C 1
ATOM 1427 O O . PHE A 1 180 ? 12.974 3.843 -19.925 1.00 98.06 180 PHE A O 1
ATOM 1434 N N . THR A 1 181 ? 11.481 3.126 -18.402 1.00 97.31 181 THR A N 1
ATOM 1435 C CA . THR A 1 181 ? 12.108 1.811 -18.181 1.00 97.31 181 THR A CA 1
ATOM 1436 C C . THR A 1 181 ? 12.022 0.915 -19.418 1.00 97.31 181 THR A C 1
ATOM 1438 O O . THR A 1 181 ? 13.012 0.278 -19.774 1.00 97.31 181 THR A O 1
ATOM 1441 N N . THR A 1 182 ? 10.902 0.943 -20.153 1.00 97.75 182 THR A N 1
ATOM 1442 C CA . THR A 1 182 ? 10.744 0.197 -21.416 1.00 97.75 182 THR A CA 1
ATOM 1443 C C . THR A 1 182 ? 11.765 0.634 -22.463 1.00 97.75 182 THR A C 1
ATOM 1445 O O . THR A 1 182 ? 12.346 -0.213 -23.138 1.00 97.75 182 THR A O 1
ATOM 1448 N N . LEU A 1 183 ? 12.015 1.942 -22.598 1.00 96.44 183 LEU A N 1
ATOM 1449 C CA . LEU A 1 183 ? 13.004 2.460 -23.547 1.00 96.44 183 LEU A CA 1
ATOM 1450 C C . LEU A 1 183 ? 14.428 2.006 -23.190 1.00 96.44 183 LEU A C 1
ATOM 1452 O O . LEU A 1 183 ? 15.175 1.614 -24.085 1.00 96.44 183 LEU A O 1
ATOM 1456 N N . LEU A 1 184 ? 14.785 1.984 -21.900 1.00 95.44 184 LEU A N 1
ATOM 1457 C CA . LEU A 1 184 ? 16.083 1.474 -21.436 1.00 95.44 184 LEU A CA 1
ATOM 1458 C C . LEU A 1 184 ? 16.235 -0.036 -21.660 1.00 95.44 184 LEU A C 1
ATOM 1460 O O . LEU A 1 184 ? 17.289 -0.481 -22.118 1.00 95.44 184 LEU A O 1
ATOM 1464 N N . VAL A 1 185 ? 15.192 -0.823 -21.379 1.00 97.00 185 VAL A N 1
ATOM 1465 C CA . VAL A 1 185 ? 15.176 -2.278 -21.610 1.00 97.00 185 VAL A CA 1
ATOM 1466 C C . VAL A 1 185 ? 15.282 -2.599 -23.096 1.00 97.00 185 VAL A C 1
ATOM 1468 O O . VAL A 1 185 ? 16.096 -3.436 -23.478 1.00 97.00 185 VAL A O 1
ATOM 1471 N N . ALA A 1 186 ? 14.497 -1.921 -23.936 1.00 95.25 186 ALA A N 1
ATOM 1472 C CA . ALA A 1 186 ? 14.516 -2.121 -25.379 1.00 95.25 186 ALA A CA 1
ATOM 1473 C C . ALA A 1 186 ? 15.892 -1.783 -25.965 1.00 95.25 186 ALA A C 1
ATOM 1475 O O . ALA A 1 186 ? 16.446 -2.585 -26.711 1.00 95.25 186 ALA A O 1
ATOM 1476 N N . PHE A 1 187 ? 16.470 -0.640 -25.581 1.00 93.06 187 PHE A N 1
ATOM 1477 C CA . PHE A 1 187 ? 17.818 -0.261 -25.996 1.00 93.06 187 PHE A CA 1
ATOM 1478 C C . PHE A 1 187 ? 18.860 -1.306 -25.569 1.00 93.06 187 PHE A C 1
ATOM 1480 O O . PHE A 1 187 ? 19.582 -1.841 -26.407 1.00 93.06 187 PHE A O 1
ATOM 1487 N N . SER A 1 188 ? 18.893 -1.651 -24.280 1.00 93.62 188 SER A N 1
ATOM 1488 C CA . SER A 1 188 ? 19.899 -2.567 -23.729 1.00 93.62 188 SER A CA 1
ATOM 1489 C C . SER A 1 188 ? 19.790 -3.971 -24.332 1.00 93.62 188 SER A C 1
ATOM 1491 O O . SER A 1 188 ? 20.800 -4.592 -24.656 1.00 93.62 188 SER A O 1
ATOM 1493 N N . GLY A 1 189 ? 18.564 -4.466 -24.531 1.00 93.38 189 GLY A N 1
ATOM 1494 C CA . GLY A 1 189 ? 18.311 -5.757 -25.168 1.00 93.38 189 GLY A CA 1
ATOM 1495 C C . GLY A 1 189 ? 18.723 -5.787 -26.640 1.00 93.38 189 GLY A C 1
ATOM 1496 O O . GLY A 1 189 ? 19.305 -6.775 -27.084 1.00 93.38 189 GLY A O 1
ATOM 1497 N N . LEU A 1 190 ? 18.477 -4.704 -27.387 1.00 90.31 190 LEU A N 1
ATOM 1498 C CA . LEU A 1 190 ? 18.910 -4.588 -28.782 1.00 90.31 190 LEU A CA 1
ATOM 1499 C C . LEU A 1 190 ? 20.438 -4.581 -28.902 1.00 90.31 190 LEU A C 1
ATOM 1501 O O . LEU A 1 190 ? 20.972 -5.297 -29.747 1.00 90.31 190 LEU A O 1
ATOM 1505 N N . GLU A 1 191 ? 21.144 -3.839 -28.047 1.00 88.12 191 GLU A N 1
ATOM 1506 C CA . GLU A 1 191 ? 22.613 -3.798 -28.070 1.00 88.12 191 GLU A CA 1
ATOM 1507 C C . GLU A 1 191 ? 23.237 -5.156 -27.731 1.00 88.12 191 GLU A C 1
ATOM 1509 O O . GLU A 1 191 ? 24.142 -5.614 -28.430 1.00 88.12 191 GLU A O 1
ATOM 1514 N N . ILE A 1 192 ? 22.708 -5.852 -26.722 1.00 90.56 192 ILE A N 1
ATOM 1515 C CA . ILE A 1 192 ? 23.160 -7.207 -26.374 1.00 90.56 192 ILE A CA 1
ATOM 1516 C C . ILE A 1 192 ? 22.860 -8.184 -27.518 1.00 90.56 192 ILE A C 1
ATOM 1518 O O . ILE A 1 192 ? 23.721 -8.976 -27.898 1.00 90.56 192 ILE A O 1
ATOM 1522 N N . SER A 1 193 ? 21.666 -8.108 -28.113 1.00 90.56 193 SER A N 1
ATOM 1523 C CA . SER A 1 193 ? 21.293 -8.963 -29.243 1.00 90.56 193 SER A CA 1
ATOM 1524 C C . SER A 1 193 ? 22.202 -8.748 -30.452 1.00 90.56 193 SER A C 1
ATOM 1526 O O . SER A 1 193 ? 22.546 -9.717 -31.122 1.00 90.56 193 SER A O 1
ATOM 1528 N N . ARG A 1 194 ? 22.606 -7.505 -30.736 1.00 87.62 194 ARG A N 1
ATOM 1529 C CA . ARG A 1 194 ? 23.536 -7.172 -31.828 1.00 87.62 194 ARG A CA 1
ATOM 1530 C C . ARG A 1 194 ? 24.954 -7.638 -31.544 1.00 87.62 194 ARG A C 1
ATOM 1532 O O . ARG A 1 194 ? 25.626 -8.112 -32.453 1.00 87.62 194 ARG A O 1
ATOM 1539 N N . TYR A 1 195 ? 25.405 -7.530 -30.295 1.00 87.88 195 TYR A N 1
ATOM 1540 C CA . TYR A 1 195 ? 26.709 -8.045 -29.882 1.00 87.88 195 TYR A CA 1
ATOM 1541 C C . TYR A 1 195 ? 26.802 -9.568 -30.061 1.00 87.88 195 TYR A C 1
ATOM 1543 O O . TYR A 1 195 ? 27.825 -10.068 -30.523 1.00 87.88 195 TYR A O 1
ATOM 1551 N N . ILE A 1 196 ? 25.720 -10.295 -29.751 1.00 88.19 196 ILE A N 1
ATOM 1552 C CA . ILE A 1 196 ? 25.644 -11.756 -29.902 1.00 88.19 196 ILE A CA 1
ATOM 1553 C C . ILE A 1 196 ? 25.409 -12.174 -31.367 1.00 88.19 196 ILE A C 1
ATOM 1555 O O . ILE A 1 196 ? 25.959 -13.182 -31.805 1.00 88.19 196 ILE A O 1
ATOM 1559 N N . GLY A 1 197 ? 24.575 -11.441 -32.112 1.00 80.69 197 GLY A N 1
ATOM 1560 C CA . GLY A 1 197 ? 24.043 -11.870 -33.411 1.00 80.69 197 GLY A CA 1
ATOM 1561 C C . GLY A 1 197 ? 24.847 -11.454 -34.646 1.00 80.69 197 GLY A C 1
ATOM 1562 O O . GLY A 1 197 ? 25.074 -12.287 -35.518 1.00 80.69 197 GLY A O 1
ATOM 1563 N N . ASP A 1 198 ? 25.290 -10.196 -34.739 1.00 66.38 198 ASP A N 1
ATOM 1564 C CA . ASP A 1 198 ? 25.831 -9.625 -35.992 1.00 66.38 198 ASP A CA 1
ATOM 1565 C C . ASP A 1 198 ? 27.346 -9.866 -36.181 1.00 66.38 198 ASP A C 1
ATOM 1567 O O . ASP A 1 198 ? 27.951 -9.370 -37.132 1.00 66.38 198 ASP A O 1
ATOM 1571 N N . GLY A 1 199 ? 27.975 -10.628 -35.278 1.00 64.19 199 GLY A N 1
ATOM 1572 C CA . GLY A 1 199 ? 29.428 -10.691 -35.134 1.00 64.19 199 GLY A CA 1
ATOM 1573 C C . GLY A 1 199 ? 29.932 -9.472 -34.356 1.00 64.19 199 GLY A C 1
ATOM 1574 O O . GLY A 1 199 ? 29.711 -8.324 -34.745 1.00 64.19 199 GLY A O 1
ATOM 1575 N N . SER A 1 200 ? 30.600 -9.712 -33.227 1.00 68.50 200 SER A N 1
ATOM 1576 C CA . SER A 1 200 ? 30.987 -8.678 -32.255 1.00 68.50 200 SER A CA 1
ATOM 1577 C C . SER A 1 200 ? 31.760 -7.496 -32.865 1.00 68.50 200 SER A C 1
ATOM 1579 O O . SER A 1 200 ? 31.668 -6.381 -32.359 1.00 68.50 200 SER A O 1
ATOM 1581 N N . GLU A 1 201 ? 32.456 -7.679 -33.990 1.00 78.12 201 GLU A N 1
ATOM 1582 C CA . GLU A 1 201 ? 33.305 -6.655 -34.611 1.00 78.12 201 GLU A CA 1
ATOM 1583 C C . GLU A 1 201 ? 32.565 -5.377 -35.045 1.00 78.12 201 GLU A C 1
ATOM 1585 O O . GLU A 1 201 ? 33.042 -4.275 -34.758 1.00 78.12 201 GLU A O 1
ATOM 1590 N N . ALA A 1 202 ? 31.401 -5.476 -35.699 1.00 80.12 202 ALA A N 1
ATOM 1591 C CA . ALA A 1 202 ? 30.687 -4.297 -36.212 1.00 80.12 202 ALA A CA 1
ATOM 1592 C C . ALA A 1 202 ? 30.091 -3.442 -35.079 1.00 80.12 202 ALA A C 1
ATOM 1594 O O . ALA A 1 202 ? 30.142 -2.206 -35.109 1.00 80.12 202 ALA A O 1
ATOM 1595 N N . THR A 1 203 ? 29.559 -4.111 -34.058 1.00 81.38 203 THR A N 1
ATOM 1596 C CA . THR A 1 203 ? 28.995 -3.493 -32.853 1.00 81.38 203 THR A CA 1
ATOM 1597 C C . THR A 1 203 ? 30.099 -2.865 -31.997 1.00 81.38 203 THR A C 1
ATOM 1599 O O . THR A 1 203 ? 30.003 -1.699 -31.614 1.00 81.38 203 THR A O 1
ATOM 1602 N N . VAL A 1 204 ? 31.219 -3.568 -31.796 1.00 83.56 204 VAL A N 1
ATOM 1603 C CA . VAL A 1 204 ? 32.379 -3.046 -31.054 1.00 83.56 204 VAL A CA 1
ATOM 1604 C C . VAL A 1 204 ? 33.026 -1.862 -31.776 1.00 83.56 204 VAL A C 1
ATOM 1606 O O . VAL A 1 204 ? 33.399 -0.878 -31.133 1.00 83.56 204 VAL A O 1
ATOM 1609 N N . TYR A 1 205 ? 33.123 -1.893 -33.109 1.00 82.94 205 TYR A N 1
ATOM 1610 C CA . TYR A 1 205 ? 33.605 -0.747 -33.884 1.00 82.94 205 TYR A CA 1
ATOM 1611 C C . TYR A 1 205 ? 32.728 0.496 -33.666 1.00 82.94 205 TYR A C 1
ATOM 1613 O O . TYR A 1 205 ? 33.245 1.602 -33.478 1.00 82.94 205 TYR A O 1
ATOM 1621 N N . ARG A 1 206 ? 31.400 0.319 -33.626 1.00 83.56 206 ARG A N 1
ATOM 1622 C CA . ARG A 1 206 ? 30.442 1.399 -33.346 1.00 83.56 206 ARG A CA 1
ATOM 1623 C C . ARG A 1 206 ? 30.674 2.005 -31.966 1.00 83.56 206 ARG A C 1
ATOM 1625 O O . ARG A 1 206 ? 30.790 3.224 -31.858 1.00 83.56 206 ARG A O 1
ATOM 1632 N N . TRP A 1 207 ? 30.814 1.182 -30.931 1.00 86.94 207 TRP A N 1
ATOM 1633 C CA . TRP A 1 207 ? 31.088 1.672 -29.579 1.00 86.94 207 TRP A CA 1
ATOM 1634 C C . TRP A 1 207 ? 32.430 2.400 -29.487 1.00 86.94 207 TRP A C 1
ATOM 1636 O O . TRP A 1 207 ? 32.495 3.483 -28.908 1.00 86.94 207 TRP A O 1
ATOM 1646 N N . LYS A 1 208 ? 33.485 1.881 -30.130 1.00 85.94 208 LYS A N 1
ATOM 1647 C CA . LYS A 1 208 ? 34.799 2.545 -30.185 1.00 85.94 208 LYS A CA 1
ATOM 1648 C C . LYS A 1 208 ? 34.727 3.920 -30.850 1.00 85.94 208 LYS A C 1
ATOM 1650 O O . LYS A 1 208 ? 35.397 4.843 -30.391 1.00 85.94 208 LYS A O 1
ATOM 1655 N N . ARG A 1 209 ? 33.887 4.078 -31.880 1.00 86.00 209 ARG A N 1
ATOM 1656 C CA . ARG A 1 209 ? 33.639 5.369 -32.543 1.00 86.00 209 ARG A CA 1
ATOM 1657 C C . ARG A 1 209 ? 32.951 6.384 -31.624 1.00 86.00 209 ARG A C 1
ATOM 1659 O O . ARG A 1 209 ? 33.222 7.574 -31.750 1.00 86.00 209 ARG A O 1
ATOM 1666 N N . VAL A 1 210 ? 32.066 5.931 -30.736 1.00 86.56 210 VAL A N 1
ATOM 1667 C CA . VAL A 1 210 ? 31.280 6.799 -29.841 1.00 86.56 210 VAL A CA 1
ATOM 1668 C C . VAL A 1 210 ? 32.043 7.140 -28.557 1.00 86.56 210 VAL A C 1
ATOM 1670 O O . VAL A 1 210 ? 32.098 8.305 -28.176 1.00 86.56 210 VAL A O 1
ATOM 1673 N N . TYR A 1 211 ? 32.658 6.150 -27.907 1.00 85.25 211 TYR A N 1
ATOM 1674 C CA . TYR A 1 211 ? 33.246 6.296 -26.567 1.00 85.25 211 TYR A CA 1
ATOM 1675 C C . TYR A 1 211 ? 34.756 6.461 -26.533 1.00 85.25 211 TYR A C 1
ATOM 1677 O O . TYR A 1 211 ? 35.301 6.695 -25.462 1.00 85.25 211 TYR A O 1
ATOM 1685 N N . ASN A 1 212 ? 35.426 6.341 -27.680 1.00 73.25 212 ASN A N 1
ATOM 1686 C CA . ASN A 1 212 ? 36.860 6.551 -27.841 1.00 73.25 212 ASN A CA 1
ATOM 1687 C C . ASN A 1 212 ? 37.698 5.876 -26.727 1.00 73.25 212 ASN A C 1
ATOM 1689 O O . ASN A 1 212 ? 38.145 6.543 -25.796 1.00 73.25 212 ASN A O 1
ATOM 1693 N N . ARG A 1 213 ? 37.942 4.559 -26.872 1.00 66.75 213 ARG A N 1
ATOM 1694 C CA . ARG A 1 213 ? 38.652 3.643 -25.934 1.00 66.75 213 ARG A CA 1
ATOM 1695 C C . ARG A 1 213 ? 37.807 2.911 -24.877 1.00 66.75 213 ARG A C 1
ATOM 1697 O O . ARG A 1 213 ? 38.392 2.350 -23.961 1.00 66.75 213 ARG A O 1
ATOM 1704 N N . ALA A 1 214 ? 36.479 2.863 -24.986 1.00 72.00 214 ALA A N 1
ATOM 1705 C CA . ALA A 1 214 ? 35.714 1.944 -24.137 1.00 72.00 214 ALA A CA 1
ATOM 1706 C C . ALA A 1 214 ? 35.962 0.484 -24.553 1.00 72.00 214 ALA A C 1
ATOM 1708 O O . ALA A 1 214 ? 35.816 0.148 -25.734 1.00 72.00 214 ALA A O 1
ATOM 1709 N N . ASP A 1 215 ? 36.319 -0.351 -23.578 1.00 82.19 215 ASP A N 1
ATOM 1710 C CA . ASP A 1 215 ? 36.401 -1.801 -23.741 1.00 82.19 215 ASP A CA 1
ATOM 1711 C C . ASP A 1 215 ? 34.993 -2.374 -23.950 1.00 82.19 215 ASP A C 1
ATOM 1713 O O . ASP A 1 215 ? 34.015 -1.918 -23.345 1.00 82.19 215 ASP A O 1
ATOM 1717 N N . ASP A 1 216 ? 34.873 -3.369 -24.823 1.00 82.81 216 ASP A N 1
ATOM 1718 C CA . ASP A 1 216 ? 33.599 -3.997 -25.170 1.00 82.81 216 ASP A CA 1
ATOM 1719 C C . ASP A 1 216 ? 32.936 -4.661 -23.960 1.00 82.81 216 ASP A C 1
ATOM 1721 O O . ASP A 1 216 ? 31.728 -4.516 -23.767 1.00 82.81 216 ASP A O 1
ATOM 1725 N N . GLU A 1 217 ? 33.732 -5.265 -23.075 1.00 86.31 217 GLU A N 1
ATOM 1726 C CA . GLU A 1 217 ? 33.268 -5.808 -21.794 1.00 86.31 217 GLU A CA 1
ATOM 1727 C C . GLU A 1 217 ? 32.549 -4.761 -20.931 1.00 86.31 217 GLU A C 1
ATOM 1729 O O . GLU A 1 217 ? 31.542 -5.065 -20.288 1.00 86.31 217 GLU A O 1
ATOM 1734 N N . THR A 1 218 ? 33.016 -3.508 -20.947 1.00 87.38 218 THR A N 1
ATOM 1735 C CA . THR A 1 218 ? 32.419 -2.430 -20.145 1.00 87.38 218 THR A CA 1
ATOM 1736 C C . THR A 1 218 ? 31.044 -2.048 -20.685 1.00 87.38 218 THR A C 1
ATOM 1738 O O . THR A 1 218 ? 30.085 -1.931 -19.921 1.00 87.38 218 THR A O 1
ATOM 1741 N N . VAL A 1 219 ? 30.917 -1.878 -22.004 1.00 86.88 219 VAL A N 1
ATOM 1742 C CA . VAL A 1 219 ? 29.642 -1.489 -22.630 1.00 86.88 219 VAL A CA 1
ATOM 1743 C C . VAL A 1 219 ? 28.614 -2.617 -22.517 1.00 86.88 219 VAL A C 1
ATOM 1745 O O . VAL A 1 219 ? 27.456 -2.356 -22.175 1.00 86.88 219 VAL A O 1
ATOM 1748 N N . VAL A 1 220 ? 29.033 -3.871 -22.716 1.00 89.19 220 VAL A N 1
ATOM 1749 C CA . VAL A 1 220 ? 28.178 -5.052 -22.518 1.00 89.19 220 VAL A CA 1
ATOM 1750 C C . VAL A 1 220 ? 27.767 -5.185 -21.055 1.00 89.19 220 VAL A C 1
ATOM 1752 O O . VAL A 1 220 ? 26.582 -5.348 -20.775 1.00 89.19 220 VAL A O 1
ATOM 1755 N N . GLY A 1 221 ? 28.707 -5.071 -20.113 1.00 90.31 221 GLY A N 1
ATOM 1756 C CA . GLY A 1 221 ? 28.433 -5.192 -18.681 1.00 90.31 221 GLY A CA 1
ATOM 1757 C C . GLY A 1 221 ? 27.456 -4.133 -18.169 1.00 90.31 221 GLY A C 1
ATOM 1758 O O . GLY A 1 221 ? 26.522 -4.449 -17.425 1.00 90.31 221 GLY A O 1
ATOM 1759 N N . LEU A 1 222 ? 27.604 -2.883 -18.614 1.00 89.94 222 LEU A N 1
ATOM 1760 C CA . LEU A 1 222 ? 26.677 -1.804 -18.268 1.00 89.94 222 LEU A CA 1
ATOM 1761 C C . LEU A 1 222 ? 25.304 -1.988 -18.929 1.00 89.94 222 LEU A C 1
ATOM 1763 O O . LEU A 1 222 ? 24.287 -1.796 -18.265 1.00 89.94 222 LEU A O 1
ATOM 1767 N N . SER A 1 223 ? 25.256 -2.423 -20.192 1.00 90.44 223 SER A N 1
ATOM 1768 C CA . SER A 1 223 ? 23.994 -2.729 -20.887 1.00 90.44 223 SER A CA 1
ATOM 1769 C C . SER A 1 223 ? 23.259 -3.902 -20.231 1.00 90.44 223 SER A C 1
ATOM 1771 O O . SER A 1 223 ? 22.048 -3.852 -20.029 1.00 90.44 223 SER A O 1
ATOM 1773 N N . LEU A 1 224 ? 23.986 -4.941 -19.813 1.00 92.81 224 LEU A N 1
ATOM 1774 C CA . LEU A 1 224 ? 23.426 -6.074 -19.080 1.00 92.81 224 LEU A CA 1
ATOM 1775 C C . LEU A 1 224 ? 22.910 -5.645 -17.704 1.00 92.81 224 LEU A C 1
ATOM 1777 O O . LEU A 1 224 ? 21.826 -6.060 -17.303 1.00 92.81 224 LEU A O 1
ATOM 1781 N N . THR A 1 225 ? 23.641 -4.778 -17.002 1.00 91.50 225 THR A N 1
ATOM 1782 C CA . THR A 1 225 ? 23.203 -4.220 -15.715 1.00 91.50 225 THR A CA 1
ATOM 1783 C C . THR A 1 225 ? 21.915 -3.413 -15.876 1.00 91.50 225 THR A C 1
ATOM 1785 O O . THR A 1 225 ? 20.955 -3.641 -15.139 1.00 91.50 225 THR A O 1
ATOM 1788 N N . LEU A 1 226 ? 21.856 -2.524 -16.877 1.00 92.12 226 LEU A N 1
ATOM 1789 C CA . LEU A 1 226 ? 20.649 -1.766 -17.209 1.00 92.12 226 LEU A CA 1
ATOM 1790 C C . LEU A 1 226 ? 19.474 -2.697 -17.514 1.00 92.12 226 LEU A C 1
ATOM 1792 O O . LEU A 1 226 ? 18.384 -2.474 -16.989 1.00 92.12 226 LEU A O 1
ATOM 1796 N N . LEU A 1 227 ? 19.696 -3.758 -18.294 1.00 94.88 227 LEU A N 1
ATOM 1797 C CA . LEU A 1 227 ? 18.669 -4.743 -18.621 1.00 94.88 227 LEU A CA 1
ATOM 1798 C C . LEU A 1 227 ? 18.173 -5.497 -17.377 1.00 94.88 227 LEU A C 1
ATOM 1800 O O . LEU A 1 227 ? 16.967 -5.577 -17.158 1.00 94.88 227 LEU A O 1
ATOM 1804 N N . LEU A 1 228 ? 19.079 -6.022 -16.548 1.00 94.69 228 LEU A N 1
ATOM 1805 C CA . LEU A 1 228 ? 18.738 -6.814 -15.361 1.00 94.69 228 LEU A CA 1
ATOM 1806 C C . LEU A 1 228 ? 18.005 -5.998 -14.291 1.00 94.69 228 LEU A C 1
ATOM 1808 O O . LEU A 1 228 ? 17.132 -6.537 -13.613 1.00 94.69 228 LEU A O 1
ATOM 1812 N N . VAL A 1 229 ? 18.330 -4.711 -14.148 1.00 92.75 229 VAL A N 1
ATOM 1813 C CA . VAL A 1 229 ? 17.643 -3.810 -13.212 1.00 92.75 229 VAL A CA 1
ATOM 1814 C C . VAL A 1 229 ? 16.303 -3.342 -13.781 1.00 92.75 229 VAL A C 1
ATOM 1816 O O . VAL A 1 229 ? 15.285 -3.417 -13.093 1.00 92.75 229 VAL A O 1
ATOM 1819 N N . ASN A 1 230 ? 16.265 -2.890 -15.038 1.00 96.19 230 ASN A N 1
ATOM 1820 C CA . ASN A 1 230 ? 15.079 -2.238 -15.597 1.00 96.19 230 ASN A CA 1
ATOM 1821 C C . ASN A 1 230 ? 14.024 -3.215 -16.130 1.00 96.19 230 ASN A C 1
ATOM 1823 O O . ASN A 1 230 ? 12.852 -2.840 -16.208 1.00 96.19 230 ASN A O 1
ATOM 1827 N N . LEU A 1 231 ? 14.375 -4.465 -16.455 1.00 96.25 231 LEU A N 1
ATOM 1828 C CA . LEU A 1 231 ? 13.396 -5.463 -16.899 1.00 96.25 231 LEU A CA 1
ATOM 1829 C C . LEU A 1 231 ? 12.369 -5.784 -15.794 1.00 96.25 231 LEU A C 1
ATOM 1831 O O . LEU A 1 231 ? 11.172 -5.637 -16.055 1.00 96.25 231 LEU A O 1
ATOM 1835 N N . PRO A 1 232 ? 12.767 -6.119 -14.548 1.00 95.25 232 PRO A N 1
ATOM 1836 C CA . PRO A 1 232 ? 11.822 -6.254 -13.443 1.00 95.25 232 PRO A CA 1
ATOM 1837 C C . PRO A 1 232 ? 11.003 -4.983 -13.195 1.00 95.25 232 PRO A C 1
ATOM 1839 O O . PRO A 1 232 ? 9.794 -5.077 -12.990 1.00 95.25 232 PRO A O 1
ATOM 1842 N N . LEU A 1 233 ? 11.622 -3.797 -13.253 1.00 93.94 233 LEU A N 1
ATOM 1843 C CA . LEU A 1 233 ? 10.924 -2.521 -13.040 1.00 93.94 233 LEU A CA 1
ATOM 1844 C C . LEU A 1 233 ? 9.857 -2.260 -14.112 1.00 93.94 233 LEU A C 1
ATOM 1846 O O . LEU A 1 233 ? 8.746 -1.835 -13.788 1.00 93.94 233 LEU A O 1
ATOM 1850 N N . THR A 1 234 ? 10.155 -2.580 -15.371 1.00 96.56 234 THR A N 1
ATOM 1851 C CA . THR A 1 234 ? 9.212 -2.476 -16.494 1.00 96.56 234 THR A CA 1
ATOM 1852 C C . THR A 1 234 ? 8.018 -3.407 -16.289 1.00 96.56 234 THR A C 1
ATOM 1854 O O . THR A 1 234 ? 6.870 -2.994 -16.432 1.00 96.56 234 THR A O 1
ATOM 1857 N N . LEU A 1 235 ? 8.265 -4.658 -15.887 1.00 94.06 235 LEU A N 1
ATOM 1858 C CA . LEU A 1 235 ? 7.199 -5.627 -15.619 1.00 94.06 235 LEU A CA 1
ATOM 1859 C C . LEU A 1 235 ? 6.328 -5.206 -14.427 1.00 94.06 235 LEU A C 1
ATOM 1861 O O . LEU A 1 235 ? 5.101 -5.270 -14.506 1.00 94.06 235 LEU A O 1
ATOM 1865 N N . CYS A 1 236 ? 6.944 -4.715 -13.348 1.00 90.25 236 CYS A N 1
ATOM 1866 C CA . CYS A 1 236 ? 6.224 -4.241 -12.165 1.00 90.25 236 CYS A CA 1
ATOM 1867 C C . CYS A 1 236 ? 5.363 -3.009 -12.470 1.00 90.25 236 CYS A C 1
ATOM 1869 O O . CYS A 1 236 ? 4.220 -2.924 -12.022 1.00 90.25 236 CYS A O 1
ATOM 1871 N N . THR A 1 237 ? 5.890 -2.052 -13.237 1.00 92.94 237 THR A N 1
ATOM 1872 C CA . THR A 1 237 ? 5.148 -0.839 -13.618 1.00 92.94 237 THR A CA 1
ATOM 1873 C C . THR A 1 237 ? 4.035 -1.144 -14.618 1.00 92.94 237 THR A C 1
ATOM 1875 O O . THR A 1 237 ? 2.935 -0.615 -14.466 1.00 92.94 237 THR A O 1
ATOM 1878 N N . LEU A 1 238 ? 4.253 -2.063 -15.566 1.00 93.94 238 LEU A N 1
ATOM 1879 C CA . LEU A 1 238 ? 3.198 -2.572 -16.446 1.00 93.94 238 LEU A CA 1
ATOM 1880 C C . LEU A 1 238 ? 2.067 -3.223 -15.647 1.00 93.94 238 LEU A C 1
ATOM 1882 O O . LEU A 1 238 ? 0.895 -2.925 -15.871 1.00 93.94 238 LEU A O 1
ATOM 1886 N N . GLN A 1 239 ? 2.415 -4.084 -14.689 1.00 89.50 239 GLN A N 1
ATOM 1887 C CA . GLN A 1 239 ? 1.448 -4.718 -13.799 1.00 89.50 239 GLN A CA 1
ATOM 1888 C C . GLN A 1 239 ? 0.672 -3.683 -12.976 1.00 89.50 239 GLN A C 1
ATOM 1890 O O . GLN A 1 239 ? -0.550 -3.786 -12.872 1.00 89.50 239 GLN A O 1
ATOM 1895 N N . LEU A 1 240 ? 1.353 -2.676 -12.421 1.00 89.81 240 LEU A N 1
ATOM 1896 C CA . LEU A 1 240 ? 0.714 -1.590 -11.678 1.00 89.81 240 LEU A CA 1
ATOM 1897 C C . LEU A 1 240 ? -0.302 -0.842 -12.555 1.00 89.81 240 LEU A C 1
ATOM 1899 O O . LEU A 1 240 ? -1.442 -0.635 -12.142 1.00 89.81 240 LEU A O 1
ATOM 1903 N N . LEU A 1 241 ? 0.080 -0.476 -13.780 1.00 93.50 241 LEU A N 1
ATOM 1904 C CA . LEU A 1 241 ? -0.807 0.213 -14.720 1.00 93.50 241 LEU A CA 1
ATOM 1905 C C . LEU A 1 241 ? -1.992 -0.661 -15.138 1.00 93.50 241 LEU A C 1
ATOM 1907 O O . LEU A 1 241 ? -3.123 -0.178 -15.159 1.00 93.50 241 LEU A O 1
ATOM 1911 N N . ALA A 1 242 ? -1.764 -1.947 -15.412 1.00 89.50 242 ALA A N 1
ATOM 1912 C CA . ALA A 1 242 ? -2.827 -2.897 -15.732 1.00 89.50 242 ALA A CA 1
ATOM 1913 C C . ALA A 1 242 ? -3.818 -3.049 -14.568 1.00 89.50 242 ALA A C 1
ATOM 1915 O O . ALA A 1 242 ? -5.033 -3.072 -14.778 1.00 89.50 242 ALA A O 1
ATOM 1916 N N . PHE A 1 243 ? -3.313 -3.090 -13.334 1.00 87.12 243 PHE A N 1
ATOM 1917 C CA . PHE A 1 243 ? -4.137 -3.137 -12.134 1.00 87.12 243 PHE A CA 1
ATOM 1918 C C . PHE A 1 243 ? -4.986 -1.868 -11.977 1.00 87.12 243 PHE A C 1
ATOM 1920 O O . PHE A 1 243 ? -6.201 -1.966 -11.816 1.00 87.12 243 PHE A O 1
ATOM 1927 N N . HIS A 1 244 ? -4.402 -0.677 -12.119 1.00 88.75 244 HIS A N 1
ATOM 1928 C CA . HIS A 1 244 ? -5.166 0.574 -12.052 1.00 88.75 244 HIS A CA 1
ATOM 1929 C C . HIS A 1 244 ? -6.153 0.741 -13.217 1.00 88.75 244 HIS A C 1
ATOM 1931 O O . HIS A 1 244 ? -7.244 1.273 -13.014 1.00 88.75 244 HIS A O 1
ATOM 1937 N N . ALA A 1 245 ? -5.833 0.239 -14.412 1.00 89.38 245 ALA A N 1
ATOM 1938 C CA . ALA A 1 245 ? -6.772 0.193 -15.532 1.00 89.38 245 ALA A CA 1
ATOM 1939 C C . ALA A 1 245 ? -7.970 -0.723 -15.224 1.00 89.38 245 ALA A C 1
ATOM 1941 O O . ALA A 1 245 ? -9.118 -0.355 -15.479 1.00 89.38 245 ALA A O 1
ATOM 1942 N N . PHE A 1 246 ? -7.723 -1.886 -14.610 1.00 86.69 246 PHE A N 1
ATOM 1943 C CA . PHE A 1 246 ? -8.776 -2.781 -14.131 1.00 86.69 246 PHE A CA 1
ATOM 1944 C C . PHE A 1 246 ? -9.655 -2.113 -13.063 1.00 86.69 246 PHE A C 1
ATOM 1946 O O . PHE A 1 246 ? -10.883 -2.167 -13.158 1.00 86.69 246 PHE A O 1
ATOM 1953 N N . LEU A 1 247 ? -9.053 -1.447 -12.076 1.00 84.81 247 LEU A N 1
ATOM 1954 C CA . LEU A 1 247 ? -9.786 -0.725 -11.034 1.00 84.81 247 LEU A CA 1
ATOM 1955 C C . LEU A 1 247 ? -10.649 0.401 -11.613 1.00 84.81 247 LEU A C 1
ATOM 1957 O O . LEU A 1 247 ? -11.830 0.507 -11.275 1.00 84.81 247 LEU A O 1
ATOM 1961 N N . ALA A 1 248 ? -10.101 1.178 -12.551 1.00 85.62 248 ALA A N 1
ATOM 1962 C CA . ALA A 1 248 ? -10.831 2.228 -13.252 1.00 85.62 248 ALA A CA 1
ATOM 1963 C C . ALA A 1 248 ? -12.022 1.664 -14.043 1.00 85.62 248 ALA A C 1
ATOM 1965 O O . ALA A 1 248 ? -13.125 2.205 -13.959 1.00 85.62 248 ALA A O 1
ATOM 1966 N N . TYR A 1 249 ? -11.839 0.536 -14.740 1.00 85.25 249 TYR A N 1
ATOM 1967 C CA . TYR A 1 249 ? -12.922 -0.164 -15.440 1.00 85.25 249 TYR A CA 1
ATOM 1968 C C . TYR A 1 249 ? -14.037 -0.627 -14.487 1.00 85.25 249 TYR A C 1
ATOM 1970 O O . TYR A 1 249 ? -15.219 -0.591 -14.832 1.00 85.25 249 TYR A O 1
ATOM 1978 N N . LYS A 1 250 ? -13.678 -1.048 -13.269 1.00 78.38 250 LYS A N 1
ATOM 1979 C CA . LYS A 1 250 ? -14.632 -1.468 -12.233 1.00 78.38 250 LYS A CA 1
ATOM 1980 C C . LYS A 1 250 ? -15.241 -0.311 -11.440 1.00 78.38 250 LYS A C 1
ATOM 1982 O O . LYS A 1 250 ? -16.235 -0.531 -10.749 1.00 78.38 250 LYS A O 1
ATOM 1987 N N . GLY A 1 251 ? -14.681 0.893 -11.544 1.00 81.94 251 GLY A N 1
ATOM 1988 C CA . GLY A 1 251 ? -15.057 2.032 -10.712 1.00 81.94 251 GLY A CA 1
ATOM 1989 C C . GLY A 1 251 ? -14.783 1.780 -9.228 1.00 81.94 251 GLY A C 1
ATOM 1990 O O . GLY A 1 251 ? -15.635 2.095 -8.403 1.00 81.94 251 GLY A O 1
ATOM 1991 N N . LEU A 1 252 ? -13.645 1.153 -8.917 1.00 79.06 252 LEU A N 1
ATOM 1992 C CA . LEU A 1 252 ? -13.195 0.844 -7.558 1.00 79.06 252 LEU A CA 1
ATOM 1993 C C . LEU A 1 252 ? -11.900 1.584 -7.246 1.00 79.06 252 LEU A C 1
ATOM 1995 O O . LEU A 1 252 ? -11.061 1.752 -8.132 1.00 79.06 252 LEU A O 1
ATOM 1999 N N . THR A 1 253 ? -11.696 1.943 -5.981 1.00 84.69 253 THR A N 1
ATOM 2000 C CA . THR A 1 253 ? -10.353 2.285 -5.494 1.00 84.69 253 THR A CA 1
ATOM 2001 C C . THR A 1 253 ? -9.571 1.028 -5.099 1.00 84.69 253 THR A C 1
ATOM 2003 O O . THR A 1 253 ? -10.135 -0.043 -4.863 1.00 84.69 253 THR A O 1
ATOM 2006 N N . THR A 1 254 ? -8.249 1.145 -4.999 1.00 82.31 254 THR A N 1
ATOM 2007 C CA . THR A 1 254 ? -7.349 0.086 -4.524 1.00 82.31 254 THR A CA 1
ATOM 2008 C C . THR A 1 254 ? -7.739 -0.366 -3.121 1.00 82.31 254 THR A C 1
ATOM 2010 O O . THR A 1 254 ? -7.824 -1.564 -2.852 1.00 82.31 254 THR A O 1
ATOM 2013 N N . TYR A 1 255 ? -8.040 0.586 -2.234 1.00 78.25 255 TYR A N 1
ATOM 2014 C CA . TYR A 1 255 ? -8.559 0.315 -0.898 1.00 78.25 255 TYR A CA 1
ATOM 2015 C C . TYR A 1 255 ? -9.843 -0.516 -0.951 1.00 78.25 255 TYR A C 1
ATOM 2017 O O . TYR A 1 255 ? -9.925 -1.551 -0.293 1.00 78.25 255 TYR A O 1
ATOM 2025 N N . GLU A 1 256 ? -10.826 -0.101 -1.752 1.00 76.25 256 GLU A N 1
ATOM 2026 C CA . GLU A 1 256 ? -12.093 -0.824 -1.888 1.00 76.25 256 GLU A CA 1
ATOM 2027 C C . GLU A 1 256 ? -11.894 -2.232 -2.445 1.00 76.25 256 GLU A C 1
ATOM 2029 O O . GLU A 1 256 ? -12.507 -3.170 -1.946 1.00 76.25 256 GLU A O 1
ATOM 2034 N N . TYR A 1 257 ? -11.008 -2.402 -3.429 1.00 76.25 257 TYR A N 1
ATOM 2035 C CA . TYR A 1 257 ? -10.661 -3.714 -3.968 1.00 76.25 257 TYR A CA 1
ATOM 2036 C C . TYR A 1 257 ? -10.044 -4.626 -2.905 1.00 76.25 257 TYR A C 1
ATOM 2038 O O . TYR A 1 257 ? -10.443 -5.783 -2.782 1.00 76.25 257 TYR A O 1
ATOM 2046 N N . ILE A 1 258 ? -9.095 -4.116 -2.114 1.00 69.06 258 ILE A N 1
ATOM 2047 C CA . ILE A 1 258 ? -8.454 -4.885 -1.041 1.00 69.06 258 ILE A CA 1
ATOM 2048 C C . ILE A 1 258 ? -9.484 -5.269 0.023 1.00 69.06 258 ILE A C 1
ATOM 2050 O O . ILE A 1 258 ? -9.525 -6.425 0.433 1.00 69.06 258 ILE A O 1
ATOM 2054 N N . VAL A 1 259 ? -10.333 -4.330 0.445 1.00 64.81 259 VAL A N 1
ATOM 2055 C CA . VAL A 1 259 ? -11.399 -4.597 1.421 1.00 64.81 259 VAL A CA 1
ATOM 2056 C C . VAL A 1 259 ? -12.386 -5.627 0.876 1.00 64.81 259 VAL A C 1
ATOM 2058 O O . VAL A 1 259 ? -12.691 -6.590 1.569 1.00 64.81 259 VAL A O 1
ATOM 2061 N N . TYR A 1 260 ? -12.828 -5.483 -0.375 1.00 64.56 260 TYR A N 1
ATOM 2062 C CA . TYR A 1 260 ? -13.713 -6.444 -1.032 1.00 64.56 260 TYR A CA 1
ATOM 2063 C C . TYR A 1 260 ? -13.089 -7.837 -1.087 1.00 64.56 260 TYR A C 1
ATOM 2065 O O . TYR A 1 260 ? -13.727 -8.827 -0.756 1.00 64.56 260 TYR A O 1
ATOM 2073 N N . LYS A 1 261 ? -11.815 -7.925 -1.464 1.00 63.88 261 LYS A N 1
ATOM 2074 C CA . LYS A 1 261 ? -11.117 -9.201 -1.573 1.00 63.88 261 LYS A CA 1
ATOM 2075 C C . LYS A 1 261 ? -10.901 -9.880 -0.217 1.00 63.88 261 LYS A C 1
ATOM 2077 O O . LYS A 1 261 ? -10.934 -11.103 -0.145 1.00 63.88 261 LYS A O 1
ATOM 2082 N N . LEU A 1 262 ? -10.656 -9.101 0.835 1.00 56.94 262 LEU A N 1
ATOM 2083 C CA . LEU A 1 262 ? -10.498 -9.622 2.194 1.00 56.94 262 LEU A CA 1
ATOM 2084 C C . LEU A 1 262 ? -11.836 -10.042 2.811 1.00 56.94 262 LEU A C 1
ATOM 2086 O O . LEU A 1 262 ? -11.865 -11.017 3.557 1.00 56.94 262 LEU A O 1
ATOM 2090 N N . ASN A 1 263 ? -12.916 -9.329 2.484 1.00 52.50 263 ASN A N 1
ATOM 2091 C CA . ASN A 1 263 ? -14.197 -9.457 3.178 1.00 52.50 263 ASN A CA 1
ATOM 2092 C C . ASN A 1 263 ? -15.307 -10.104 2.332 1.00 52.50 263 ASN A C 1
ATOM 2094 O O . ASN A 1 263 ? -16.415 -10.253 2.835 1.00 52.50 263 ASN A O 1
ATOM 2098 N N . GLY A 1 264 ? -15.032 -10.476 1.074 1.00 55.34 264 GLY A N 1
ATOM 2099 C CA . GLY A 1 264 ? -15.901 -11.238 0.166 1.00 55.34 264 GLY A CA 1
ATOM 2100 C C . GLY A 1 264 ? -17.359 -10.765 0.118 1.00 55.34 264 GLY A C 1
ATOM 2101 O O . GLY A 1 264 ? -17.726 -9.922 -0.697 1.00 55.34 264 GLY A O 1
ATOM 2102 N N . GLU A 1 265 ? -18.182 -11.333 0.999 1.00 42.31 265 GLU A N 1
ATOM 2103 C CA . GLU A 1 265 ? -19.636 -11.160 1.099 1.00 42.31 265 GLU A CA 1
ATOM 2104 C C . GLU A 1 265 ? -20.070 -9.879 1.856 1.00 42.31 265 GLU A C 1
ATOM 2106 O O . GLU A 1 265 ? -21.156 -9.350 1.620 1.00 42.31 265 GLU A O 1
ATOM 2111 N N . GLU A 1 266 ? -19.236 -9.307 2.733 1.00 44.31 266 GLU A N 1
ATOM 2112 C CA . GLU A 1 266 ? -19.605 -8.137 3.562 1.00 44.31 266 GLU A CA 1
ATOM 2113 C C . GLU A 1 266 ? -19.443 -6.783 2.846 1.00 44.31 266 GLU A C 1
ATOM 2115 O O . GLU A 1 266 ? -20.108 -5.792 3.174 1.00 44.31 266 GLU A O 1
ATOM 2120 N N . ALA A 1 267 ? -18.573 -6.715 1.835 1.00 43.69 267 ALA A N 1
ATOM 2121 C CA . ALA A 1 267 ? -18.323 -5.491 1.070 1.00 43.69 267 ALA A CA 1
ATOM 2122 C C . ALA A 1 267 ? -19.518 -5.085 0.183 1.00 43.69 267 ALA A C 1
ATOM 2124 O O . ALA A 1 267 ? -19.665 -3.917 -0.178 1.00 43.69 267 ALA A O 1
ATOM 2125 N N . GLU A 1 268 ? -20.405 -6.032 -0.130 1.00 42.69 268 GLU A N 1
ATOM 2126 C CA . GLU A 1 268 ? -21.631 -5.798 -0.897 1.00 42.69 268 GLU A CA 1
ATOM 2127 C C . GLU A 1 268 ? -22.727 -5.124 -0.046 1.00 42.69 268 GLU A C 1
ATOM 2129 O O . GLU A 1 268 ? -23.502 -4.318 -0.559 1.00 42.69 268 GLU A O 1
ATOM 2134 N N . ARG A 1 269 ? -22.728 -5.352 1.280 1.00 43.41 269 ARG A N 1
ATOM 2135 C CA . ARG A 1 269 ? -23.671 -4.737 2.241 1.00 43.41 269 ARG A CA 1
ATOM 2136 C C . ARG A 1 269 ? -23.308 -3.318 2.680 1.00 43.41 269 ARG A C 1
ATOM 2138 O O . ARG A 1 269 ? -24.165 -2.610 3.195 1.00 43.41 269 ARG A O 1
ATOM 2145 N N . SER A 1 270 ? -22.058 -2.893 2.508 1.00 40.56 270 SER A N 1
ATOM 2146 C CA . SER A 1 270 ? -21.543 -1.618 3.037 1.00 40.56 270 SER A CA 1
ATOM 2147 C C . SER A 1 270 ? -21.606 -0.441 2.048 1.00 40.56 270 SER A C 1
ATOM 2149 O O . SER A 1 270 ? -21.112 0.648 2.354 1.00 40.56 270 SER A O 1
ATOM 2151 N N . ARG A 1 271 ? -22.240 -0.611 0.877 1.00 43.19 271 ARG A N 1
ATOM 2152 C CA . ARG A 1 271 ? -22.450 0.476 -0.094 1.00 43.19 271 ARG A CA 1
ATOM 2153 C C . ARG A 1 271 ? -23.749 1.252 0.173 1.00 43.19 271 ARG A C 1
ATOM 2155 O O . ARG A 1 271 ? -24.795 0.628 0.339 1.00 43.19 271 ARG A O 1
ATOM 2162 N N . PRO A 1 272 ? -23.734 2.599 0.129 1.00 34.72 272 PRO A N 1
ATOM 2163 C CA . PRO A 1 272 ? -24.968 3.370 0.030 1.00 34.72 272 PRO A CA 1
ATOM 2164 C C . PRO A 1 272 ? -25.659 3.092 -1.321 1.00 34.72 272 PRO A C 1
ATOM 2166 O O . PRO A 1 272 ? -24.973 2.883 -2.329 1.00 34.72 272 PRO A O 1
ATOM 2169 N N . PRO A 1 273 ? -27.003 3.109 -1.384 1.00 36.56 273 PRO A N 1
ATOM 2170 C CA . PRO A 1 273 ? -27.741 2.854 -2.612 1.00 36.56 273 PRO A CA 1
ATOM 2171 C C . PRO A 1 273 ? -27.702 4.105 -3.494 1.00 36.56 273 PRO A C 1
ATOM 2173 O O . PRO A 1 273 ? -28.637 4.898 -3.517 1.00 36.56 273 PRO A O 1
ATOM 2176 N N . GLN A 1 274 ? -26.611 4.313 -4.228 1.00 36.03 274 GLN A N 1
ATOM 2177 C CA . GLN A 1 274 ? -26.601 5.250 -5.349 1.00 36.03 274 GLN A CA 1
ATOM 2178 C C . GLN A 1 274 ? -26.039 4.581 -6.594 1.00 36.03 274 GLN A C 1
ATOM 2180 O O . GLN A 1 274 ? -25.008 3.911 -6.576 1.00 36.03 274 GLN A O 1
ATOM 2185 N N . GLY A 1 275 ? -26.809 4.722 -7.672 1.00 39.19 275 GLY A N 1
ATOM 2186 C CA . GLY A 1 275 ? -26.750 3.878 -8.848 1.00 39.19 275 GLY A CA 1
ATOM 2187 C C . GLY A 1 275 ? -25.363 3.796 -9.469 1.00 39.19 275 GLY A C 1
ATOM 2188 O O . GLY A 1 275 ? -24.840 4.772 -9.999 1.00 39.19 275 GLY A O 1
ATOM 2189 N N . ARG A 1 276 ? -24.810 2.585 -9.479 1.00 38.41 276 ARG A N 1
ATOM 2190 C CA . ARG A 1 276 ? -23.914 2.102 -10.530 1.00 38.41 276 ARG A CA 1
ATOM 2191 C C . ARG A 1 276 ? -23.839 0.574 -10.464 1.00 38.41 276 ARG A C 1
ATOM 2193 O O . ARG A 1 276 ? -23.245 0.015 -9.554 1.00 38.41 276 ARG A O 1
ATOM 2200 N N . LYS A 1 277 ? -24.520 -0.037 -11.443 1.00 36.78 277 LYS A N 1
ATOM 2201 C CA . LYS A 1 277 ? -24.488 -1.426 -11.944 1.00 36.78 277 LYS A CA 1
ATOM 2202 C C . LYS A 1 277 ? -24.116 -2.527 -10.934 1.00 36.78 277 LYS A C 1
ATOM 2204 O O . LYS A 1 277 ? -22.960 -2.695 -10.563 1.00 36.78 277 LYS A O 1
ATOM 2209 N N . VAL A 1 278 ? -25.128 -3.330 -10.604 1.00 37.50 278 VAL A N 1
ATOM 2210 C CA . VAL A 1 278 ? -25.041 -4.639 -9.940 1.00 37.50 278 VAL A CA 1
ATOM 2211 C C . VAL A 1 278 ? -24.024 -5.522 -10.678 1.00 37.50 278 VAL A C 1
ATOM 2213 O O . VAL A 1 278 ? -24.204 -5.825 -11.858 1.00 37.50 278 VAL A O 1
ATOM 2216 N N . TRP A 1 279 ? -22.937 -5.908 -10.006 1.00 39.25 279 TRP A N 1
ATOM 2217 C CA . TRP A 1 279 ? -21.905 -6.787 -10.562 1.00 39.25 279 TRP A CA 1
ATOM 2218 C C . TRP A 1 279 ? -22.218 -8.246 -10.221 1.00 39.25 279 TRP A C 1
ATOM 2220 O O . TRP A 1 279 ? -21.645 -8.819 -9.301 1.00 39.25 279 TRP A O 1
ATOM 2230 N N . ASN A 1 280 ? -23.082 -8.887 -11.008 1.00 34.72 280 ASN A N 1
ATOM 2231 C CA . ASN A 1 280 ? -23.225 -10.340 -10.940 1.00 34.72 280 ASN A CA 1
ATOM 2232 C C . ASN A 1 280 ? -21.940 -10.997 -11.495 1.00 34.72 280 ASN A C 1
ATOM 2234 O O . ASN A 1 280 ? -21.663 -10.906 -12.690 1.00 34.72 280 ASN A O 1
ATOM 2238 N N . ARG A 1 281 ? -21.176 -11.660 -10.608 1.00 42.03 281 ARG A N 1
ATOM 2239 C CA . ARG A 1 281 ? -19.856 -12.323 -10.781 1.00 42.03 281 ARG A CA 1
ATOM 2240 C C . ARG A 1 281 ? -18.624 -11.409 -10.741 1.00 42.03 281 ARG A C 1
ATOM 2242 O O . ARG A 1 281 ? -18.003 -11.109 -11.763 1.00 42.03 281 ARG A O 1
ATOM 2249 N N . PHE A 1 282 ? -18.171 -11.086 -9.533 1.00 44.16 282 PHE A N 1
ATOM 2250 C CA . PHE A 1 282 ? -16.795 -10.649 -9.305 1.00 44.16 282 PHE A CA 1
ATOM 2251 C C . PHE A 1 282 ? -15.851 -11.864 -9.368 1.00 44.16 282 PHE A C 1
ATOM 2253 O O . PHE A 1 282 ? -15.835 -12.697 -8.468 1.00 44.16 282 PHE A O 1
ATOM 2260 N N . LYS A 1 283 ? -15.068 -12.001 -10.444 1.00 51.31 283 LYS A N 1
ATOM 2261 C CA . LYS A 1 283 ? -13.872 -12.859 -10.435 1.00 51.31 283 LYS A CA 1
ATOM 2262 C C . LYS A 1 283 ? -12.690 -11.976 -10.040 1.00 51.31 283 LYS A C 1
ATOM 2264 O O . LYS A 1 283 ? -12.380 -11.034 -10.770 1.00 51.31 283 LYS A O 1
ATOM 2269 N N . SER A 1 284 ? -12.078 -12.242 -8.886 1.00 53.31 284 SER A N 1
ATOM 2270 C CA . SER A 1 284 ? -10.819 -11.601 -8.489 1.00 53.31 284 SER A CA 1
ATOM 2271 C C . SER A 1 284 ? -9.729 -11.889 -9.527 1.00 53.31 284 SER A C 1
ATOM 2273 O O . SER A 1 284 ? -9.776 -12.919 -10.205 1.00 53.31 284 SER A O 1
ATOM 2275 N N . LEU A 1 285 ? -8.748 -10.991 -9.661 1.00 54.91 285 LEU A N 1
ATOM 2276 C CA . LEU A 1 285 ? -7.573 -11.253 -10.499 1.00 54.91 285 LEU A CA 1
ATOM 2277 C C . LEU A 1 285 ? -6.860 -12.544 -10.033 1.00 54.91 285 LEU A C 1
ATOM 2279 O O . LEU A 1 285 ? -6.930 -12.873 -8.845 1.00 54.91 285 LEU A O 1
ATOM 2283 N N . PRO A 1 286 ? -6.184 -13.282 -10.938 1.00 52.03 286 PRO A N 1
ATOM 2284 C CA . PRO A 1 286 ? -5.382 -14.447 -10.570 1.00 52.03 286 PRO A CA 1
ATOM 2285 C C . PRO A 1 286 ? -4.365 -14.103 -9.473 1.00 52.03 286 PRO A C 1
ATOM 2287 O O . PRO A 1 286 ? -3.759 -13.031 -9.506 1.00 52.03 286 PRO A O 1
ATOM 2290 N N . THR A 1 287 ? -4.125 -15.029 -8.543 1.00 53.16 287 THR A N 1
ATOM 2291 C CA . THR A 1 287 ? -3.243 -14.870 -7.366 1.00 53.16 287 THR A CA 1
ATOM 2292 C C . THR A 1 287 ? -1.812 -14.433 -7.689 1.00 53.16 287 THR A C 1
ATOM 2294 O O . THR A 1 287 ? -1.128 -13.870 -6.840 1.00 53.16 287 THR A O 1
ATOM 2297 N N . ILE A 1 288 ? -1.352 -14.609 -8.929 1.00 44.22 288 ILE A N 1
ATOM 2298 C CA . ILE A 1 288 ? -0.038 -14.131 -9.380 1.00 44.22 288 ILE A CA 1
ATOM 2299 C C . ILE A 1 288 ? 0.068 -12.593 -9.384 1.00 44.22 288 ILE A C 1
ATOM 2301 O O . ILE A 1 288 ? 1.149 -12.045 -9.190 1.00 44.22 288 ILE A O 1
ATOM 2305 N N . MET A 1 289 ? -1.062 -11.888 -9.527 1.00 45.88 289 MET A N 1
ATOM 2306 C CA . MET A 1 289 ? -1.128 -10.425 -9.435 1.00 45.88 289 MET A CA 1
ATOM 2307 C C . MET A 1 289 ? -1.114 -9.921 -7.982 1.00 45.88 289 MET A C 1
ATOM 2309 O O . MET A 1 289 ? -0.787 -8.760 -7.745 1.00 45.88 289 MET A O 1
ATOM 2313 N N . ASP A 1 290 ? -1.417 -10.788 -7.009 1.00 46.78 290 ASP A N 1
ATOM 2314 C CA . ASP A 1 290 ? -1.364 -10.461 -5.578 1.00 46.78 290 ASP A CA 1
ATOM 2315 C C . ASP A 1 290 ? 0.067 -10.395 -5.053 1.00 46.78 290 ASP A C 1
ATOM 2317 O O . ASP A 1 290 ? 0.372 -9.632 -4.137 1.00 46.78 290 ASP A O 1
ATOM 2321 N N . TRP A 1 291 ? 0.958 -11.186 -5.650 1.00 40.88 291 TRP A N 1
ATOM 2322 C CA . TRP A 1 291 ? 2.309 -11.397 -5.147 1.00 40.88 291 TRP A CA 1
ATOM 2323 C C . TRP A 1 291 ? 3.119 -10.095 -5.031 1.00 40.88 291 TRP A C 1
ATOM 2325 O O . TRP A 1 291 ? 3.868 -9.941 -4.072 1.00 40.88 291 TRP A O 1
ATOM 2335 N N . PHE A 1 292 ? 2.898 -9.123 -5.927 1.00 42.66 292 PHE A N 1
ATOM 2336 C CA . PHE A 1 292 ? 3.560 -7.809 -5.897 1.00 42.66 292 PHE A CA 1
ATOM 2337 C C . PHE A 1 292 ? 2.839 -6.750 -5.047 1.00 42.66 292 PHE A C 1
ATOM 2339 O O . PHE A 1 292 ? 3.503 -5.938 -4.404 1.00 42.66 292 PHE A O 1
ATOM 2346 N N . VAL A 1 293 ? 1.500 -6.767 -4.985 1.00 41.75 293 VAL A N 1
ATOM 2347 C CA . VAL A 1 293 ? 0.706 -5.803 -4.189 1.00 41.75 293 VAL A CA 1
ATOM 2348 C C . VAL A 1 293 ? 0.925 -6.004 -2.680 1.00 41.75 293 VAL A C 1
ATOM 2350 O O . VAL A 1 293 ? 0.809 -5.060 -1.901 1.00 41.75 293 VAL A O 1
ATOM 2353 N N . PHE A 1 294 ? 1.290 -7.220 -2.257 1.00 43.94 294 PHE A N 1
ATOM 2354 C CA . PHE A 1 294 ? 1.481 -7.589 -0.850 1.00 43.94 294 PHE A CA 1
ATOM 2355 C C . PHE A 1 294 ? 2.950 -7.767 -0.415 1.00 43.94 294 PHE A C 1
ATOM 2357 O O . PHE A 1 294 ? 3.195 -8.319 0.666 1.00 43.94 294 PHE A O 1
ATOM 2364 N N . ILE A 1 295 ? 3.938 -7.268 -1.177 1.00 37.12 295 ILE A N 1
ATOM 2365 C CA . ILE A 1 295 ? 5.345 -7.237 -0.726 1.00 37.12 295 ILE A CA 1
ATOM 2366 C C . ILE A 1 295 ? 5.468 -6.247 0.440 1.00 37.12 295 ILE A C 1
ATOM 2368 O O . ILE A 1 295 ? 5.609 -5.042 0.272 1.00 37.12 295 ILE A O 1
ATOM 2372 N N . GLY A 1 296 ? 5.354 -6.791 1.651 1.00 32.72 296 GLY A N 1
ATOM 2373 C CA . GLY A 1 296 ? 5.321 -6.056 2.918 1.00 32.72 296 GLY A CA 1
ATOM 2374 C C . GLY A 1 296 ? 4.398 -6.683 3.967 1.00 32.72 296 GLY A C 1
ATOM 2375 O O . GLY A 1 296 ? 4.571 -6.428 5.155 1.00 32.72 296 GLY A O 1
ATOM 2376 N N . ARG A 1 297 ? 3.472 -7.566 3.557 1.00 36.06 297 ARG A N 1
ATOM 2377 C CA . ARG A 1 297 ? 2.659 -8.400 4.466 1.00 36.06 297 ARG A CA 1
ATOM 2378 C C . ARG A 1 297 ? 3.042 -9.881 4.468 1.00 36.06 297 ARG A C 1
ATOM 2380 O O . ARG A 1 297 ? 2.318 -10.702 5.024 1.00 36.06 297 ARG A O 1
ATOM 2387 N N . SER A 1 298 ? 4.198 -10.233 3.909 1.00 29.02 298 SER A N 1
ATOM 2388 C CA . SER A 1 298 ? 4.719 -11.590 4.053 1.00 29.02 298 SER A CA 1
ATOM 2389 C C . SER A 1 298 ? 5.359 -11.776 5.431 1.00 29.02 298 SER A C 1
ATOM 2391 O O . SER A 1 298 ? 6.305 -11.075 5.788 1.00 29.02 298 SER A O 1
ATOM 2393 N N . LYS A 1 299 ? 4.827 -12.770 6.152 1.00 32.56 299 LYS A N 1
ATOM 2394 C CA . LYS A 1 299 ? 5.303 -13.383 7.404 1.00 32.56 299 LYS A CA 1
ATOM 2395 C C . LYS A 1 299 ? 4.945 -12.684 8.721 1.00 32.56 299 LYS A C 1
ATOM 2397 O O . LYS A 1 299 ? 5.807 -12.298 9.503 1.00 32.56 299 LYS A O 1
ATOM 2402 N N . ARG A 1 300 ? 3.663 -12.758 9.083 1.00 30.28 300 ARG A N 1
ATOM 2403 C CA . ARG A 1 300 ? 3.311 -13.294 10.410 1.00 30.28 300 ARG A CA 1
ATOM 2404 C C . ARG A 1 300 ? 2.319 -14.445 10.210 1.00 30.28 300 ARG A C 1
ATOM 2406 O O . ARG A 1 300 ? 1.173 -14.233 9.845 1.00 30.28 300 ARG A O 1
ATOM 2413 N N . SER A 1 301 ? 2.893 -15.646 10.295 1.00 32.06 301 SER A N 1
ATOM 2414 C CA . SER A 1 301 ? 2.299 -16.991 10.273 1.00 32.06 301 SER A CA 1
ATOM 2415 C C . SER A 1 301 ? 1.179 -17.288 9.262 1.00 32.06 301 SER A C 1
ATOM 2417 O O . SER A 1 301 ? 0.098 -17.732 9.635 1.00 32.06 301 SER A O 1
ATOM 2419 N N . SER A 1 302 ? 1.466 -17.210 7.965 1.00 31.62 302 SER A N 1
ATOM 2420 C CA . SER A 1 302 ? 0.995 -18.287 7.088 1.00 31.62 302 SER A CA 1
ATOM 2421 C C . SER A 1 302 ? 2.012 -19.425 7.210 1.00 31.62 302 SER A C 1
ATOM 2423 O O . SER A 1 302 ? 2.965 -19.496 6.432 1.00 31.62 302 SER A O 1
ATOM 2425 N N . GLY A 1 303 ? 1.894 -20.222 8.276 1.00 32.03 303 GLY A N 1
ATOM 2426 C CA . GLY A 1 303 ? 2.571 -21.514 8.325 1.00 32.03 303 GLY A CA 1
ATOM 2427 C C . GLY A 1 303 ? 2.086 -22.332 7.136 1.00 32.03 303 GLY A C 1
ATOM 2428 O O . GLY A 1 303 ? 0.897 -22.306 6.822 1.00 32.03 303 GLY A O 1
ATOM 2429 N N . GLU A 1 304 ? 3.021 -22.966 6.441 1.00 29.66 304 GLU A N 1
ATOM 2430 C CA . GLU A 1 304 ? 2.748 -23.916 5.371 1.00 29.66 304 GLU A CA 1
ATOM 2431 C C . GLU A 1 304 ? 1.601 -24.835 5.790 1.00 29.66 304 GLU A C 1
ATOM 2433 O O . GLU A 1 304 ? 1.704 -25.582 6.766 1.00 29.66 304 GLU A O 1
ATOM 2438 N N . ALA A 1 305 ? 0.493 -24.760 5.055 1.00 28.94 305 ALA A N 1
ATOM 2439 C CA . ALA A 1 305 ? -0.494 -25.816 5.068 1.00 28.94 305 ALA A CA 1
ATOM 2440 C C . ALA A 1 305 ? 0.221 -27.064 4.545 1.00 28.94 305 ALA A C 1
ATOM 2442 O O . ALA A 1 305 ? 0.414 -27.227 3.342 1.00 28.94 305 ALA A O 1
ATOM 2443 N N . ARG A 1 306 ? 0.672 -27.917 5.468 1.00 28.88 306 ARG A N 1
ATOM 2444 C CA . ARG A 1 306 ? 0.927 -29.314 5.147 1.00 28.88 306 ARG A CA 1
ATOM 2445 C C . ARG A 1 306 ? -0.400 -29.873 4.663 1.00 28.88 306 ARG A C 1
ATOM 2447 O O . ARG A 1 306 ? -1.392 -29.852 5.387 1.00 28.88 306 ARG A O 1
ATOM 2454 N N . GLU A 1 307 ? -0.399 -30.305 3.416 1.00 29.02 307 GLU A N 1
ATOM 2455 C CA . GLU A 1 307 ? -1.469 -31.062 2.788 1.00 29.02 307 GLU A CA 1
ATOM 2456 C C . GLU A 1 307 ? -1.848 -32.215 3.739 1.00 29.02 307 GLU A C 1
ATOM 2458 O O . GLU A 1 307 ? -1.060 -33.134 3.957 1.00 29.02 307 GLU A O 1
ATOM 2463 N N . GLY A 1 308 ? -2.988 -32.074 4.430 1.00 34.72 308 GLY A N 1
ATOM 2464 C CA . GLY A 1 308 ? -3.449 -33.010 5.463 1.00 34.72 308 GLY A CA 1
ATOM 2465 C C . GLY A 1 308 ? -3.869 -32.421 6.820 1.00 34.72 308 GLY A C 1
ATOM 2466 O O . GLY A 1 308 ? -4.348 -33.188 7.653 1.00 34.72 308 GLY A O 1
ATOM 2467 N N . SER A 1 309 ? -3.739 -31.116 7.095 1.00 30.22 309 SER A N 1
ATOM 2468 C CA . SER A 1 309 ? -4.268 -30.545 8.349 1.00 30.22 309 SER A CA 1
ATOM 2469 C C . SER A 1 309 ? -5.801 -30.346 8.320 1.00 30.22 309 SER A C 1
ATOM 2471 O O . SER A 1 309 ? -6.346 -29.920 7.298 1.00 30.22 309 SER A O 1
ATOM 2473 N N . PRO A 1 310 ? -6.517 -30.650 9.427 1.00 36.50 310 PRO A N 1
ATOM 2474 C CA . PRO A 1 310 ? -7.971 -30.492 9.525 1.00 36.50 310 PRO A CA 1
ATOM 2475 C C . PRO A 1 310 ? -8.399 -29.024 9.335 1.00 36.50 310 PRO A C 1
ATOM 2477 O O . PRO A 1 310 ? -7.581 -28.119 9.524 1.00 36.50 310 PRO A O 1
ATOM 2480 N N . PRO A 1 311 ? -9.665 -28.769 8.942 1.00 39.81 311 PRO A N 1
ATOM 2481 C CA . PRO A 1 311 ? -10.126 -27.439 8.554 1.00 39.81 311 PRO A CA 1
ATOM 2482 C C . PRO A 1 311 ? -9.877 -26.400 9.651 1.00 39.81 311 PRO A C 1
ATOM 2484 O O . PRO A 1 311 ? -10.106 -26.655 10.833 1.00 39.81 311 PRO A O 1
ATOM 2487 N N . LEU A 1 312 ? -9.419 -25.218 9.228 1.00 47.28 312 LEU A N 1
ATOM 2488 C CA . LEU A 1 312 ? -9.194 -24.053 10.080 1.00 47.28 312 LEU A CA 1
ATOM 2489 C C . LEU A 1 312 ? -10.507 -23.702 10.797 1.00 47.28 312 LEU A C 1
ATOM 2491 O O . LEU A 1 312 ? -11.470 -23.278 10.156 1.00 47.28 312 LEU A O 1
ATOM 2495 N N . GLN A 1 313 ? -10.556 -23.920 12.109 1.00 55.69 313 GLN A N 1
ATOM 2496 C CA . GLN A 1 313 ? -11.755 -23.698 12.910 1.00 55.69 313 GLN A CA 1
ATOM 2497 C C . GLN A 1 313 ? -11.893 -22.196 13.179 1.00 55.69 313 GLN A C 1
ATOM 2499 O O . GLN A 1 313 ? -10.938 -21.546 13.616 1.00 55.69 313 GLN A O 1
ATOM 2504 N N . VAL A 1 314 ? -13.045 -21.632 12.818 1.00 54.38 314 VAL A N 1
ATOM 2505 C CA . VAL A 1 314 ? -13.325 -20.202 12.943 1.00 54.38 314 VAL A CA 1
ATOM 2506 C C . VAL A 1 314 ? -14.355 -20.019 14.042 1.00 54.38 314 VAL A C 1
ATOM 2508 O O . VAL A 1 314 ? -15.471 -20.504 13.886 1.00 54.38 314 VAL A O 1
ATOM 2511 N N . ASP A 1 315 ? -13.978 -19.313 15.104 1.00 64.19 315 ASP A N 1
ATOM 2512 C CA . ASP A 1 315 ? -14.808 -19.157 16.298 1.00 64.19 315 ASP A CA 1
ATOM 2513 C C . ASP A 1 315 ? -15.208 -17.700 16.486 1.00 64.19 315 ASP A C 1
ATOM 2515 O O . ASP A 1 315 ? -14.367 -16.799 16.417 1.00 64.19 315 ASP A O 1
ATOM 2519 N N . ILE A 1 316 ? -16.504 -17.470 16.682 1.00 61.88 316 ILE A N 1
ATOM 2520 C CA . ILE A 1 316 ? -17.070 -16.146 16.930 1.00 61.88 316 ILE A CA 1
ATOM 2521 C C . ILE A 1 316 ? -17.116 -15.911 18.441 1.00 61.88 316 ILE A C 1
ATOM 2523 O O . ILE A 1 316 ? -17.886 -16.555 19.155 1.00 61.88 316 ILE A O 1
ATOM 2527 N N . GLU A 1 317 ? -16.311 -14.964 18.915 1.00 75.25 317 GLU A N 1
ATOM 2528 C CA . GLU A 1 317 ? -16.213 -14.568 20.319 1.00 75.25 317 GLU A CA 1
ATOM 2529 C C . GLU A 1 317 ? -16.768 -13.154 20.524 1.00 75.25 317 GLU A C 1
ATOM 2531 O O . GLU A 1 317 ? -16.420 -12.221 19.799 1.00 75.25 317 GLU A O 1
ATOM 2536 N N . ILE A 1 318 ? -17.634 -12.972 21.522 1.00 77.12 318 ILE A N 1
ATOM 2537 C CA . ILE A 1 318 ? -18.240 -11.667 21.826 1.00 77.12 318 ILE A CA 1
ATOM 2538 C C . ILE A 1 318 ? -17.816 -11.191 23.212 1.00 77.12 318 ILE A C 1
ATOM 2540 O O . ILE A 1 318 ? -17.993 -11.902 24.199 1.00 77.12 318 ILE A O 1
ATOM 2544 N N . LEU A 1 319 ? -17.323 -9.954 23.289 1.00 79.62 319 LEU A N 1
ATOM 2545 C CA . LEU A 1 319 ? -17.047 -9.254 24.543 1.00 79.62 319 LEU A CA 1
ATOM 2546 C C . LEU A 1 319 ? -18.291 -8.477 24.988 1.00 79.62 319 LEU A C 1
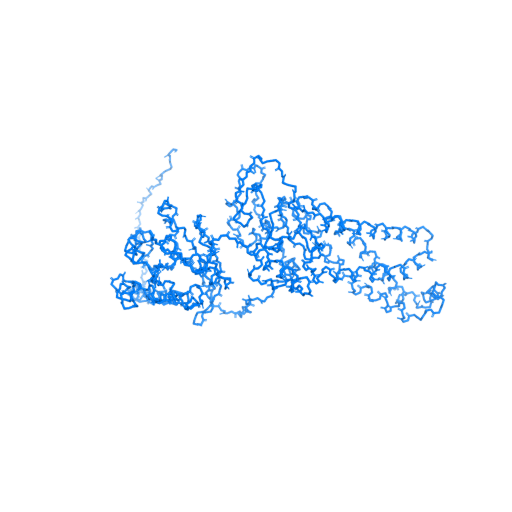ATOM 2548 O O . LEU A 1 319 ? -18.768 -7.596 24.262 1.00 79.62 319 LEU A O 1
ATOM 2552 N N . ILE A 1 320 ? -18.791 -8.761 26.194 1.00 86.31 320 ILE A N 1
ATOM 2553 C CA . ILE A 1 320 ? -19.947 -8.068 26.790 1.00 86.31 320 ILE A CA 1
ATOM 2554 C C . ILE A 1 320 ? -19.656 -7.601 28.217 1.00 86.31 320 ILE A C 1
ATOM 2556 O O . ILE A 1 320 ? -18.744 -8.102 28.868 1.00 86.31 320 ILE A O 1
ATOM 2560 N N . GLY A 1 321 ? -20.425 -6.626 28.696 1.00 85.88 321 GLY A N 1
ATOM 2561 C CA . GLY A 1 321 ? -20.277 -6.030 30.025 1.00 85.88 321 GLY A CA 1
ATOM 2562 C C . GLY A 1 321 ? -20.520 -4.525 30.001 1.00 85.88 321 GLY A C 1
ATOM 2563 O O . GLY A 1 321 ? -20.676 -3.929 28.928 1.00 85.88 321 GLY A O 1
ATOM 2564 N N . ASP A 1 322 ? -20.495 -3.893 31.169 1.00 83.88 322 ASP A N 1
ATOM 2565 C CA . ASP A 1 322 ? -20.821 -2.472 31.323 1.00 83.88 322 ASP A CA 1
ATOM 2566 C C . ASP A 1 322 ? -19.871 -1.540 30.556 1.00 83.88 322 ASP A C 1
ATOM 2568 O O . ASP A 1 322 ? -18.748 -1.887 30.159 1.00 83.88 322 ASP A O 1
ATOM 2572 N N . SER A 1 323 ? -20.322 -0.314 30.305 1.00 82.44 323 SER A N 1
ATOM 2573 C CA . SER A 1 323 ? -19.455 0.728 29.761 1.00 82.44 323 SER A CA 1
ATOM 2574 C C . SER A 1 323 ? -18.330 1.044 30.755 1.00 82.44 323 SER A C 1
ATOM 2576 O O . SER A 1 323 ? -18.578 1.211 31.940 1.00 82.44 323 SER A O 1
ATOM 2578 N N . GLY A 1 324 ? -17.081 1.139 30.289 1.00 80.75 324 GLY A N 1
ATOM 2579 C CA . GLY A 1 324 ? -15.949 1.497 31.165 1.00 80.75 324 GLY A CA 1
ATOM 2580 C C . GLY A 1 324 ? -15.185 0.340 31.800 1.00 80.75 324 GLY A C 1
ATOM 2581 O O . GLY A 1 324 ? -14.085 0.568 32.305 1.00 80.75 324 GLY A O 1
ATOM 2582 N N . VAL A 1 325 ? -15.664 -0.901 31.675 1.00 88.44 325 VAL A N 1
ATOM 2583 C CA . VAL A 1 325 ? -14.962 -2.085 32.217 1.00 88.44 325 VAL A CA 1
ATOM 2584 C C . VAL A 1 325 ? -13.686 -2.455 31.449 1.00 88.44 325 VAL A C 1
ATOM 2586 O O . VAL A 1 325 ? -12.839 -3.186 31.949 1.00 88.44 325 VAL A O 1
ATOM 2589 N N . GLY A 1 326 ? -13.509 -1.928 30.231 1.00 86.56 326 GLY A N 1
ATOM 2590 C CA . GLY A 1 326 ? -12.289 -2.102 29.433 1.00 86.56 326 GLY A CA 1
ATOM 2591 C C . GLY A 1 326 ? -12.326 -3.214 28.376 1.00 86.56 326 GLY A C 1
ATOM 2592 O O . GLY A 1 326 ? -11.264 -3.685 27.984 1.00 86.56 326 GLY A O 1
ATOM 2593 N N . LYS A 1 327 ? -13.509 -3.593 27.870 1.00 87.56 327 LYS A N 1
ATOM 2594 C CA . LYS A 1 327 ? -13.685 -4.544 26.746 1.00 87.56 327 LYS A CA 1
ATOM 2595 C C . LYS A 1 327 ? -12.849 -4.176 25.516 1.00 87.56 327 LYS A C 1
ATOM 2597 O O . LYS A 1 327 ? -12.016 -4.961 25.075 1.00 87.56 327 LYS A O 1
ATOM 2602 N N . SER A 1 328 ? -12.975 -2.934 25.050 1.00 82.88 328 SER A N 1
ATOM 2603 C CA . SER A 1 328 ? -12.196 -2.411 23.924 1.00 82.88 328 SER A CA 1
ATOM 2604 C C . SER A 1 328 ? -10.697 -2.403 24.214 1.00 82.88 328 SER A C 1
ATOM 2606 O O . SER A 1 328 ? -9.896 -2.698 23.335 1.00 82.88 328 SER A O 1
ATOM 2608 N N . CYS A 1 329 ? -10.295 -2.125 25.458 1.00 84.75 329 CYS A N 1
ATOM 2609 C CA . CYS A 1 329 ? -8.889 -2.174 25.860 1.00 84.75 329 CYS A CA 1
ATOM 2610 C C . CYS A 1 329 ? -8.345 -3.608 25.865 1.00 84.75 329 CYS A C 1
ATOM 2612 O O . CYS A 1 329 ? -7.208 -3.812 25.451 1.00 84.75 329 CYS A O 1
ATOM 2614 N N . LEU A 1 330 ? -9.140 -4.597 26.284 1.00 86.00 330 LEU A N 1
ATOM 2615 C CA . LEU A 1 330 ? -8.782 -6.014 26.186 1.00 86.00 330 LEU A CA 1
ATOM 2616 C C . LEU A 1 330 ? -8.672 -6.457 24.726 1.00 86.00 330 LEU A C 1
ATOM 2618 O O . LEU A 1 330 ? -7.686 -7.098 24.367 1.00 86.00 330 LEU A O 1
ATOM 2622 N N . LEU A 1 331 ? -9.621 -6.056 23.872 1.00 85.06 331 LEU A N 1
ATOM 2623 C CA . LEU A 1 331 ? -9.576 -6.347 22.439 1.00 85.06 331 LEU A CA 1
ATOM 2624 C C . LEU A 1 331 ? -8.344 -5.729 21.775 1.00 85.06 331 LEU A C 1
ATOM 2626 O O . LEU A 1 331 ? -7.638 -6.416 21.047 1.00 85.06 331 LEU A O 1
ATOM 2630 N N . LEU A 1 332 ? -8.062 -4.450 22.025 1.00 80.75 332 LEU A N 1
ATOM 2631 C CA . LEU A 1 332 ? -6.885 -3.767 21.481 1.00 80.75 332 LEU A CA 1
ATOM 2632 C C . LEU A 1 332 ? -5.586 -4.370 22.012 1.00 80.75 332 LEU A C 1
ATOM 2634 O O . LEU A 1 332 ? -4.619 -4.507 21.260 1.00 80.75 332 LEU A O 1
ATOM 2638 N N . ARG A 1 333 ? -5.562 -4.769 23.288 1.00 84.44 333 ARG A N 1
ATOM 2639 C CA . ARG A 1 333 ? -4.398 -5.427 23.872 1.00 84.44 333 ARG A CA 1
ATOM 2640 C C . ARG A 1 333 ? -4.160 -6.790 23.235 1.00 84.44 333 ARG A C 1
ATOM 2642 O O . ARG A 1 333 ? -3.025 -7.119 22.921 1.00 84.44 333 ARG A O 1
ATOM 2649 N N . PHE A 1 334 ? -5.213 -7.557 22.989 1.00 81.69 334 PHE A N 1
ATOM 2650 C CA . PHE A 1 334 ? -5.098 -8.840 22.315 1.00 81.69 334 PHE A CA 1
ATOM 2651 C C . PHE A 1 334 ? -4.791 -8.684 20.817 1.00 81.69 334 PHE A C 1
ATOM 2653 O O . PHE A 1 334 ? -3.911 -9.350 20.297 1.00 81.69 334 PHE A O 1
ATOM 2660 N N . ALA A 1 335 ? -5.464 -7.810 20.078 1.00 74.88 335 ALA A N 1
ATOM 2661 C CA . ALA A 1 335 ? -5.273 -7.718 18.630 1.00 74.88 335 ALA A CA 1
ATOM 2662 C C . ALA A 1 335 ? -3.961 -7.013 18.237 1.00 74.88 335 ALA A C 1
ATOM 2664 O O . ALA A 1 335 ? -3.266 -7.473 17.331 1.00 74.88 335 ALA A O 1
ATOM 2665 N N . ASP A 1 336 ? -3.618 -5.920 18.926 1.00 70.00 336 ASP A N 1
ATOM 2666 C CA . ASP A 1 336 ? -2.576 -4.971 18.510 1.00 70.00 336 ASP A CA 1
ATOM 2667 C C . ASP A 1 336 ? -1.456 -4.779 19.558 1.00 70.00 336 ASP A C 1
ATOM 2669 O O . ASP A 1 336 ? -0.573 -3.940 19.359 1.00 70.00 336 ASP A O 1
ATOM 2673 N N . ASP A 1 337 ? -1.496 -5.507 20.684 1.00 74.06 337 ASP A N 1
ATOM 2674 C CA . ASP A 1 337 ? -0.638 -5.297 21.864 1.00 74.06 337 ASP A CA 1
ATOM 2675 C C . ASP A 1 337 ? -0.537 -3.812 22.262 1.00 74.06 337 ASP A C 1
ATOM 2677 O O . ASP A 1 337 ? 0.537 -3.244 22.489 1.00 74.06 337 ASP A O 1
ATOM 2681 N N . SER A 1 338 ? -1.690 -3.138 22.277 1.00 65.62 338 SER A N 1
ATOM 2682 C CA . SER A 1 338 ? -1.816 -1.702 22.530 1.00 65.62 338 SER A CA 1
ATOM 2683 C C . SER A 1 338 ? -2.794 -1.415 23.669 1.00 65.62 338 SER A C 1
ATOM 2685 O O . SER A 1 338 ? -3.782 -2.120 23.841 1.00 65.62 338 SER A O 1
ATOM 2687 N N . PHE A 1 339 ? -2.540 -0.344 24.422 1.00 67.88 339 PHE A N 1
ATOM 2688 C CA . PHE A 1 339 ? -3.417 0.160 25.480 1.00 67.88 339 PHE A CA 1
ATOM 2689 C C . PHE A 1 339 ? -3.503 1.681 25.405 1.00 67.88 339 PHE A C 1
ATOM 2691 O O . PHE A 1 339 ? -2.586 2.349 24.925 1.00 67.88 339 PHE A O 1
ATOM 2698 N N . THR A 1 340 ? -4.627 2.237 25.836 1.00 60.78 340 THR A N 1
ATOM 2699 C CA . THR A 1 340 ? -4.872 3.676 25.831 1.00 60.78 340 THR A CA 1
ATOM 2700 C C . THR A 1 340 ? -5.701 4.031 27.059 1.00 60.78 340 THR A C 1
ATOM 2702 O O . THR A 1 340 ? -6.767 3.457 27.262 1.00 60.78 340 THR A O 1
ATOM 2705 N N . GLU A 1 341 ? -5.213 4.976 27.868 1.00 53.19 341 GLU A N 1
ATOM 2706 C CA . GLU A 1 341 ? -5.897 5.432 29.090 1.00 53.19 341 GLU A CA 1
ATOM 2707 C C . GLU A 1 341 ? -7.087 6.354 28.802 1.00 53.19 341 GLU A C 1
ATOM 2709 O O . GLU A 1 341 ? -7.996 6.467 29.621 1.00 53.19 341 GLU A O 1
ATOM 2714 N N . SER A 1 342 ? -7.126 7.005 27.632 1.00 50.31 342 SER A N 1
ATOM 2715 C CA . SER A 1 342 ? -8.271 7.833 27.261 1.00 50.31 342 SER A CA 1
ATOM 2716 C C . SER A 1 342 ? -9.515 6.967 27.053 1.00 50.31 342 SER A C 1
ATOM 2718 O O . SER A 1 342 ? -9.632 6.261 26.048 1.00 50.31 342 SER A O 1
ATOM 2720 N N . TYR A 1 343 ? -10.455 7.068 27.989 1.00 45.97 343 TYR A N 1
ATOM 2721 C CA . TYR A 1 343 ? -11.773 6.458 27.900 1.00 45.97 343 TYR A CA 1
ATOM 2722 C C . TYR A 1 343 ? -12.570 7.115 26.767 1.00 45.97 343 TYR A C 1
ATOM 2724 O O . TYR A 1 343 ? -13.029 8.251 26.882 1.00 45.97 343 TYR A O 1
ATOM 2732 N N . ILE A 1 344 ? -12.702 6.405 25.648 1.00 53.06 344 ILE A N 1
ATOM 2733 C CA . ILE A 1 344 ? -13.612 6.760 24.558 1.00 53.06 344 ILE A CA 1
ATOM 2734 C C . ILE A 1 344 ? -14.744 5.740 24.598 1.00 53.06 344 ILE A C 1
ATOM 2736 O O . ILE A 1 344 ? -14.496 4.537 24.569 1.00 53.06 344 ILE A O 1
ATOM 2740 N N . THR A 1 345 ? -15.986 6.210 24.682 1.00 48.59 345 THR A N 1
ATOM 2741 C CA . THR A 1 345 ? -17.151 5.329 24.610 1.00 48.59 345 THR A CA 1
ATOM 2742 C C . THR A 1 345 ? -17.224 4.683 23.227 1.00 48.59 345 THR A C 1
ATOM 2744 O O . THR A 1 345 ? -17.231 5.368 22.203 1.00 48.59 345 THR A O 1
ATOM 2747 N N . THR A 1 346 ? -17.274 3.352 23.183 1.00 51.69 346 THR A N 1
ATOM 2748 C CA . THR A 1 346 ? -17.451 2.598 21.938 1.00 51.69 346 THR A CA 1
ATOM 2749 C C . THR A 1 346 ? -18.831 2.914 21.367 1.00 51.69 346 THR A C 1
ATOM 2751 O O . THR A 1 346 ? -19.846 2.643 22.005 1.00 51.69 346 THR A O 1
ATOM 2754 N N . ILE A 1 347 ? -18.880 3.529 20.184 1.00 51.50 347 ILE A N 1
ATOM 2755 C CA . ILE A 1 347 ? -20.123 3.764 19.441 1.00 51.50 347 ILE A CA 1
ATOM 2756 C C . ILE A 1 347 ? -20.255 2.635 18.415 1.00 51.50 347 ILE A C 1
ATOM 2758 O O . ILE A 1 347 ? -19.530 2.623 17.422 1.00 51.50 347 ILE A O 1
ATOM 2762 N N . GLY A 1 348 ? -21.178 1.700 18.648 1.00 55.12 348 GLY A N 1
ATOM 2763 C CA . GLY A 1 348 ? -21.418 0.552 17.764 1.00 55.12 348 GLY A CA 1
ATOM 2764 C C . GLY A 1 348 ? -20.654 -0.714 18.168 1.00 55.12 348 GLY A C 1
ATOM 2765 O O . GLY A 1 348 ? -20.486 -0.982 19.355 1.00 55.12 348 GLY A O 1
ATOM 2766 N N . VAL A 1 349 ? -20.243 -1.513 17.180 1.00 60.28 349 VAL A N 1
ATOM 2767 C CA . VAL A 1 349 ? -19.534 -2.790 17.373 1.00 60.28 349 VAL A CA 1
ATOM 2768 C C . VAL A 1 349 ? -18.209 -2.738 16.600 1.00 60.28 349 VAL A C 1
ATOM 2770 O O . VAL A 1 349 ? -18.228 -2.429 15.407 1.00 60.28 349 VAL A O 1
ATOM 2773 N N . ASP A 1 350 ? -17.073 -2.989 17.261 1.00 65.88 350 ASP A N 1
ATOM 2774 C CA . ASP A 1 350 ? -15.756 -3.150 16.611 1.00 65.88 350 ASP A CA 1
ATOM 2775 C C . ASP A 1 350 ? -15.465 -4.643 16.415 1.00 65.88 350 ASP A C 1
ATOM 2777 O O . ASP A 1 350 ? -15.864 -5.470 17.233 1.00 65.88 350 ASP A O 1
ATOM 2781 N N . PHE A 1 351 ? -14.781 -5.001 15.330 1.00 67.88 351 PHE A N 1
ATOM 2782 C CA . PHE A 1 351 ? -14.484 -6.397 15.008 1.00 67.88 351 PHE A CA 1
ATOM 2783 C C . PHE A 1 351 ? -13.003 -6.588 14.673 1.00 67.88 351 PHE A C 1
ATOM 2785 O O . PHE A 1 351 ? -12.381 -5.778 13.975 1.00 67.88 351 PHE A O 1
ATOM 2792 N N . ARG A 1 352 ? -12.412 -7.680 15.169 1.00 71.50 352 ARG A N 1
ATOM 2793 C CA . ARG A 1 352 ? -11.017 -8.058 14.895 1.00 71.50 352 ARG A CA 1
ATOM 2794 C C . ARG A 1 352 ? -10.902 -9.545 14.606 1.00 71.50 352 ARG A C 1
ATOM 2796 O O . ARG A 1 352 ? -11.646 -10.353 15.148 1.00 71.50 352 ARG A O 1
ATOM 2803 N N . PHE A 1 353 ? -9.905 -9.899 13.800 1.00 73.12 353 PHE A N 1
ATOM 2804 C CA . PHE A 1 353 ? -9.512 -11.287 13.584 1.00 73.12 353 PHE A CA 1
ATOM 2805 C C . PHE A 1 353 ? -8.131 -11.533 14.170 1.00 73.12 353 PHE A C 1
ATOM 2807 O O . PHE A 1 353 ? -7.203 -10.767 13.896 1.00 73.12 353 PHE A O 1
ATOM 2814 N N . ARG A 1 354 ? -7.969 -12.634 14.903 1.00 73.06 354 ARG A N 1
ATOM 2815 C CA . ARG A 1 354 ? -6.650 -13.118 15.321 1.00 73.06 354 ARG A CA 1
ATOM 2816 C C . ARG A 1 354 ? -6.610 -14.636 15.252 1.00 73.06 354 ARG A C 1
ATOM 2818 O O . ARG A 1 354 ? -7.554 -15.307 15.635 1.00 73.06 354 ARG A O 1
ATOM 2825 N N . THR A 1 355 ? -5.527 -15.179 14.709 1.00 74.31 355 THR A N 1
ATOM 2826 C CA . THR A 1 355 ? -5.298 -16.627 14.674 1.00 74.31 355 THR A CA 1
ATOM 2827 C C . THR A 1 355 ? -4.321 -16.983 15.779 1.00 74.31 355 THR A C 1
ATOM 2829 O O . THR A 1 355 ? -3.226 -16.420 15.816 1.00 74.31 355 THR A O 1
ATOM 2832 N N . ILE A 1 356 ? -4.727 -17.879 16.674 1.00 77.69 356 ILE A N 1
ATOM 2833 C CA . ILE A 1 356 ? -3.900 -18.350 17.783 1.00 77.69 356 ILE A CA 1
ATOM 2834 C C . ILE A 1 356 ? -3.756 -19.879 17.729 1.00 77.69 356 ILE A C 1
ATOM 2836 O O . ILE A 1 356 ? -4.701 -20.578 17.347 1.00 77.69 356 ILE A O 1
ATOM 2840 N N . PRO A 1 357 ? -2.576 -20.423 18.070 1.00 76.88 357 PRO A N 1
ATOM 2841 C CA . PRO A 1 357 ? -2.430 -21.849 18.321 1.00 76.88 357 PRO A CA 1
ATOM 2842 C C . PRO A 1 357 ? -3.061 -22.187 19.679 1.00 76.88 357 PRO A C 1
ATOM 2844 O O . PRO A 1 357 ? -2.726 -21.566 20.688 1.00 76.88 357 PRO A O 1
ATOM 2847 N N . VAL A 1 358 ? -3.970 -23.161 19.708 1.00 78.44 358 VAL A N 1
ATOM 2848 C CA . VAL A 1 358 ? -4.634 -23.642 20.929 1.00 78.44 358 VAL A CA 1
ATOM 2849 C C . VAL A 1 358 ? -4.544 -25.163 20.930 1.00 78.44 358 VAL A C 1
ATOM 2851 O O . VAL A 1 358 ? -5.102 -25.827 20.055 1.00 78.44 358 VAL A O 1
ATOM 2854 N N . SER A 1 359 ? -3.795 -25.708 21.889 1.00 75.62 359 SER A N 1
ATOM 2855 C CA . SER A 1 359 ? -3.402 -27.122 21.917 1.00 75.62 359 SER A CA 1
ATOM 2856 C C . SER A 1 359 ? -2.688 -27.552 20.621 1.00 75.62 359 SER A C 1
ATOM 2858 O O . SER A 1 359 ? -1.636 -27.005 20.292 1.00 75.62 359 SER A O 1
ATOM 2860 N N . ASP A 1 360 ? -3.234 -28.519 19.883 1.00 71.56 360 ASP A N 1
ATOM 2861 C CA . ASP A 1 360 ? -2.731 -29.041 18.607 1.00 71.56 360 ASP A CA 1
ATOM 2862 C C . ASP A 1 360 ? -3.437 -28.426 17.383 1.00 71.56 360 ASP A C 1
ATOM 2864 O O . ASP A 1 360 ? -3.134 -28.772 16.238 1.00 71.56 360 ASP A O 1
ATOM 2868 N N . LYS A 1 361 ? -4.367 -27.489 17.609 1.00 72.44 361 LYS A N 1
ATOM 2869 C CA . LYS A 1 361 ? -5.185 -26.855 16.573 1.00 72.44 361 LYS A CA 1
ATOM 2870 C C . LYS A 1 361 ? -4.816 -25.391 16.383 1.00 72.44 361 LYS A C 1
ATOM 2872 O O . LYS A 1 361 ? -4.317 -24.704 17.271 1.00 72.44 361 LYS A O 1
ATOM 2877 N N . THR A 1 362 ? -5.086 -24.896 15.181 1.00 71.69 362 THR A N 1
ATOM 2878 C CA . THR A 1 362 ? -4.989 -23.471 14.857 1.00 71.69 362 THR A CA 1
ATOM 2879 C C . THR A 1 362 ? -6.398 -22.910 14.751 1.00 71.69 362 THR A C 1
ATOM 2881 O O . THR A 1 362 ? -7.151 -23.315 13.864 1.00 71.69 362 THR A O 1
ATOM 2884 N N . VAL A 1 363 ? -6.746 -21.990 15.649 1.00 74.62 363 VAL A N 1
ATOM 2885 C CA . VAL A 1 363 ? -8.086 -21.397 15.726 1.00 74.62 363 VAL A CA 1
ATOM 2886 C C . VAL A 1 363 ? -8.026 -19.954 15.245 1.00 74.62 363 VAL A C 1
ATOM 2888 O O . VAL A 1 363 ? -7.161 -19.178 15.662 1.00 74.62 363 VAL A O 1
ATOM 2891 N N . LYS A 1 364 ? -8.940 -19.581 14.347 1.00 75.25 364 LYS A N 1
ATOM 2892 C CA . LYS A 1 364 ? -9.129 -18.196 13.912 1.00 75.25 364 LYS A CA 1
ATOM 2893 C C . LYS A 1 364 ? -10.293 -17.586 14.681 1.00 75.25 364 LYS A C 1
ATOM 2895 O O . LYS A 1 364 ? -11.447 -17.892 14.407 1.00 75.25 364 LYS A O 1
ATOM 2900 N N . LEU A 1 365 ? -9.978 -16.672 15.584 1.00 76.88 365 LEU A N 1
ATOM 2901 C CA . LEU A 1 365 ? -10.953 -15.945 16.382 1.00 76.88 365 LEU A CA 1
ATOM 2902 C C . LEU A 1 365 ? -11.499 -14.759 15.595 1.00 76.88 365 LEU A C 1
ATOM 2904 O O . LEU A 1 365 ? -10.723 -13.973 15.037 1.00 76.88 365 LEU A O 1
ATOM 2908 N N . GLN A 1 366 ? -12.823 -14.637 15.557 1.00 76.81 366 GLN A N 1
ATOM 2909 C CA . GLN A 1 366 ? -13.540 -13.424 15.183 1.00 76.81 366 GLN A CA 1
ATOM 2910 C C . GLN A 1 366 ? -14.063 -12.783 16.463 1.00 76.81 366 GLN A C 1
ATOM 2912 O O . GLN A 1 366 ? -15.003 -13.290 17.066 1.00 76.81 366 GLN A O 1
ATOM 2917 N N . ILE A 1 367 ? -13.449 -11.687 16.891 1.00 80.50 367 ILE A N 1
ATOM 2918 C CA . ILE A 1 367 ? -13.785 -11.057 18.164 1.00 80.50 367 ILE A CA 1
ATOM 2919 C C . ILE A 1 367 ? -14.611 -9.808 17.902 1.00 80.50 367 ILE A C 1
ATOM 2921 O O . ILE A 1 367 ? -14.159 -8.902 17.197 1.00 80.50 367 ILE A O 1
ATOM 2925 N N . TRP A 1 368 ? -15.796 -9.763 18.501 1.00 78.19 368 TRP A N 1
ATOM 2926 C CA . TRP A 1 368 ? -16.735 -8.651 18.434 1.00 78.19 368 TRP A CA 1
ATOM 2927 C C . TRP A 1 368 ? -16.728 -7.895 19.767 1.00 78.19 368 TRP A C 1
ATOM 2929 O O . TRP A 1 368 ? -17.137 -8.426 20.801 1.00 78.19 368 TRP A O 1
ATOM 2939 N N . ASP A 1 369 ? -16.269 -6.646 19.753 1.00 79.25 369 ASP A N 1
ATOM 2940 C CA . ASP A 1 369 ? -16.367 -5.727 20.887 1.00 79.25 369 ASP A CA 1
ATOM 2941 C C . ASP A 1 369 ? -17.642 -4.900 20.774 1.00 79.25 369 ASP A C 1
ATOM 2943 O O . ASP A 1 369 ? -17.826 -4.124 19.834 1.00 79.25 369 ASP A O 1
ATOM 2947 N N . THR A 1 370 ? -18.543 -5.088 21.733 1.00 68.31 370 THR A N 1
ATOM 2948 C CA . THR A 1 370 ? -19.855 -4.443 21.741 1.00 68.31 370 THR A CA 1
ATOM 2949 C C . THR A 1 370 ? -19.839 -3.181 22.603 1.00 68.31 370 THR A C 1
ATOM 2951 O O . THR A 1 370 ? -19.226 -3.134 23.675 1.00 68.31 370 THR A O 1
ATOM 2954 N N . ALA A 1 371 ? -20.528 -2.127 22.157 1.00 62.62 371 ALA A N 1
ATOM 2955 C CA . ALA A 1 371 ? -20.748 -0.942 22.978 1.00 62.62 371 ALA A CA 1
ATOM 2956 C C . ALA A 1 371 ? -21.433 -1.317 24.302 1.00 62.62 371 ALA A C 1
ATOM 2958 O O . ALA A 1 371 ? -22.533 -1.860 24.311 1.00 62.62 371 ALA A O 1
ATOM 2959 N N . GLY A 1 372 ? -20.806 -0.963 25.427 1.00 55.97 372 GLY A N 1
ATOM 2960 C CA . GLY A 1 372 ? -21.344 -1.205 26.773 1.00 55.97 372 GLY A CA 1
ATOM 2961 C C . GLY A 1 372 ? -22.467 -0.256 27.197 1.00 55.97 372 GLY A C 1
ATOM 2962 O O . GLY A 1 372 ? -22.763 -0.201 28.383 1.00 55.97 372 GLY A O 1
ATOM 2963 N N . GLN A 1 373 ? -23.040 0.527 26.273 1.00 54.78 373 GLN A N 1
ATOM 2964 C CA . GLN A 1 373 ? -24.193 1.375 26.572 1.00 54.78 373 GLN A CA 1
ATOM 2965 C C . GLN A 1 373 ? -25.496 0.609 26.357 1.00 54.78 373 GLN A C 1
ATOM 2967 O O . GLN A 1 373 ? -25.854 0.216 25.246 1.00 54.78 373 GLN A O 1
ATOM 2972 N N . GLU A 1 374 ? -26.251 0.521 27.441 1.00 49.59 374 GLU A N 1
ATOM 2973 C CA . GLU A 1 374 ? -27.615 0.027 27.588 1.00 49.59 374 GLU A CA 1
ATOM 2974 C C . GLU A 1 374 ? -28.606 0.555 26.534 1.00 49.59 374 GLU A C 1
ATOM 2976 O O . GLU A 1 374 ? -29.583 -0.119 26.209 1.00 49.59 374 GLU A O 1
ATOM 2981 N N . ARG A 1 375 ? -28.336 1.720 25.928 1.00 50.34 375 ARG A N 1
ATOM 2982 C CA . ARG A 1 375 ? -29.186 2.337 24.893 1.00 50.34 375 ARG A CA 1
ATOM 2983 C C . ARG A 1 375 ? -29.191 1.602 23.543 1.00 50.34 375 ARG A C 1
ATOM 2985 O O . ARG A 1 375 ? -30.026 1.923 22.702 1.00 50.34 375 ARG A O 1
ATOM 2992 N N . PHE A 1 376 ? -28.311 0.616 23.329 1.00 49.78 376 PHE A N 1
ATOM 2993 C CA . PHE A 1 376 ? -28.205 -0.138 22.067 1.00 49.78 376 PHE A CA 1
ATOM 2994 C C . PHE A 1 376 ? -28.558 -1.636 22.171 1.00 49.78 376 PHE A C 1
ATOM 2996 O O . PHE A 1 376 ? -28.314 -2.374 21.217 1.00 49.78 376 PHE A O 1
ATOM 3003 N N . ARG A 1 377 ? -29.186 -2.091 23.271 1.00 50.62 377 ARG A N 1
ATOM 3004 C CA . ARG A 1 377 ? -29.540 -3.512 23.522 1.00 50.62 377 ARG A CA 1
ATOM 3005 C C . ARG A 1 377 ? -30.258 -4.222 22.357 1.00 50.62 377 ARG A C 1
ATOM 3007 O O . ARG A 1 377 ? -30.023 -5.401 22.109 1.00 50.62 377 ARG A O 1
ATOM 3014 N N . THR A 1 378 ? -31.072 -3.517 21.567 1.00 48.50 378 THR A N 1
ATOM 3015 C CA . THR A 1 378 ? -31.748 -4.099 20.388 1.00 48.50 378 THR A CA 1
ATOM 3016 C C . THR A 1 378 ? -30.758 -4.569 19.309 1.00 48.50 378 THR A C 1
ATOM 3018 O O . THR A 1 378 ? -30.994 -5.599 18.679 1.00 48.50 378 THR A O 1
ATOM 3021 N N . ILE A 1 379 ? -29.637 -3.862 19.118 1.00 51.31 379 ILE A N 1
ATOM 3022 C CA . ILE A 1 379 ? -28.628 -4.163 18.086 1.00 51.31 379 ILE A CA 1
ATOM 3023 C C . ILE A 1 379 ? -27.780 -5.380 18.492 1.00 51.31 379 ILE A C 1
ATOM 3025 O O . ILE A 1 379 ? -27.425 -6.189 17.637 1.00 51.31 379 ILE A O 1
ATOM 3029 N N . THR A 1 380 ? -27.502 -5.553 19.788 1.00 57.47 380 THR A N 1
ATOM 3030 C CA . THR A 1 380 ? -26.610 -6.608 20.301 1.00 57.47 380 THR A CA 1
ATOM 3031 C C . THR A 1 380 ? -27.233 -8.009 20.232 1.00 57.47 380 THR A C 1
ATOM 3033 O O . THR A 1 380 ? -26.528 -8.983 19.972 1.00 57.47 380 THR A O 1
ATOM 3036 N N . SER A 1 381 ? -28.565 -8.114 20.345 1.00 64.19 381 SER A N 1
ATOM 3037 C CA . SER A 1 381 ? -29.297 -9.395 20.318 1.00 64.19 381 SER A CA 1
ATOM 3038 C C . SER A 1 381 ? -29.079 -10.242 19.053 1.00 64.19 381 SER A C 1
ATOM 3040 O O . SER A 1 381 ? -29.120 -11.472 19.111 1.00 64.19 381 SER A O 1
ATOM 3042 N N . ALA A 1 382 ? -28.812 -9.605 17.906 1.00 62.44 382 ALA A N 1
ATOM 3043 C CA . ALA A 1 382 ? -28.552 -10.298 16.646 1.00 62.44 382 ALA A CA 1
ATOM 3044 C C . ALA A 1 382 ? -27.214 -11.057 16.646 1.00 62.44 382 ALA A C 1
ATOM 3046 O O . ALA A 1 382 ? -27.103 -12.081 15.974 1.00 62.44 382 ALA A O 1
ATOM 3047 N N . TYR A 1 383 ? -26.225 -10.587 17.413 1.00 66.00 383 TYR A N 1
ATOM 3048 C CA . TYR A 1 383 ? -24.883 -11.173 17.442 1.00 66.00 383 TYR A CA 1
ATOM 3049 C C . TYR A 1 383 ? -24.809 -12.412 18.343 1.00 66.00 383 TYR A C 1
ATOM 3051 O O . TYR A 1 383 ? -24.058 -13.335 18.049 1.00 66.00 383 TYR A O 1
ATOM 3059 N N . TYR A 1 384 ? -25.643 -12.494 19.385 1.00 70.69 384 TYR A N 1
ATOM 3060 C CA . TYR A 1 384 ? -25.643 -13.628 20.318 1.00 70.69 384 TYR A CA 1
ATOM 3061 C C . TYR A 1 384 ? -26.005 -14.970 19.660 1.00 70.69 384 TYR A C 1
ATOM 3063 O O . TYR A 1 384 ? -25.465 -15.999 20.052 1.00 70.69 384 TYR A O 1
ATOM 3071 N N . ARG A 1 385 ? -26.862 -14.973 18.628 1.00 68.50 385 ARG A N 1
ATOM 3072 C CA . ARG A 1 385 ? -27.334 -16.207 17.960 1.00 68.50 385 ARG A CA 1
ATOM 3073 C C . ARG A 1 385 ? -26.242 -16.972 17.208 1.00 68.50 385 ARG A C 1
ATOM 3075 O O . ARG A 1 385 ? -26.379 -18.175 17.001 1.00 68.50 385 ARG A O 1
ATOM 3082 N N . GLY A 1 386 ? -25.203 -16.269 16.761 1.00 68.56 386 GLY A N 1
ATOM 3083 C CA . GLY A 1 386 ? -24.083 -16.838 16.008 1.00 68.56 386 GLY A CA 1
ATOM 3084 C C . GLY A 1 386 ? -22.795 -16.954 16.818 1.00 68.56 386 GLY A C 1
ATOM 3085 O O . GLY A 1 386 ? -21.767 -17.277 16.238 1.00 68.56 386 GLY A O 1
ATOM 3086 N N . ALA A 1 387 ? -22.826 -16.647 18.118 1.00 79.00 387 ALA A N 1
ATOM 3087 C CA . ALA A 1 387 ? -21.639 -16.670 18.959 1.00 79.00 387 ALA A CA 1
ATOM 3088 C C . ALA A 1 387 ? -21.302 -18.098 19.396 1.00 79.00 387 ALA A C 1
ATOM 3090 O O . ALA A 1 387 ? -22.121 -18.779 20.021 1.00 79.00 387 ALA A O 1
ATOM 3091 N N . ASP A 1 388 ? -20.072 -18.517 19.121 1.00 83.44 388 ASP A N 1
ATOM 3092 C CA . ASP A 1 388 ? -19.513 -19.746 19.669 1.00 83.44 388 ASP A CA 1
ATOM 3093 C C . ASP A 1 388 ? -19.124 -19.519 21.134 1.00 83.44 388 ASP A C 1
ATOM 3095 O O . ASP A 1 388 ? -19.511 -20.300 22.002 1.00 83.44 388 ASP A O 1
ATOM 3099 N N . GLY A 1 389 ? -18.427 -18.413 21.419 1.00 87.62 389 GLY A N 1
ATOM 3100 C CA . GLY A 1 389 ? -17.953 -18.036 22.750 1.00 87.62 389 GLY A CA 1
ATOM 3101 C C . GLY A 1 389 ? -18.410 -16.642 23.186 1.00 87.62 389 GLY A C 1
ATOM 3102 O O . GLY A 1 389 ? -18.509 -15.711 22.387 1.00 87.62 389 GLY A O 1
ATOM 3103 N N . ILE A 1 390 ? -18.671 -16.467 24.480 1.00 89.88 390 ILE A N 1
ATOM 3104 C CA . ILE A 1 390 ? -19.012 -15.175 25.087 1.00 89.88 390 ILE A CA 1
ATOM 3105 C C . ILE A 1 390 ? -18.095 -14.916 26.282 1.00 89.88 390 ILE A C 1
ATOM 3107 O O . ILE A 1 390 ? -18.022 -15.703 27.226 1.00 89.88 390 ILE A O 1
ATOM 3111 N N . MET A 1 391 ? -17.417 -13.774 26.246 1.00 91.88 391 MET A N 1
ATOM 3112 C CA . MET A 1 391 ? -16.524 -13.288 27.291 1.00 91.88 391 MET A CA 1
ATOM 3113 C C . MET A 1 391 ? -17.221 -12.142 28.029 1.00 91.88 391 MET A C 1
ATOM 3115 O O . MET A 1 391 ? -17.383 -11.047 27.483 1.00 91.88 391 MET A O 1
ATOM 3119 N N . MET A 1 392 ? -17.658 -12.388 29.265 1.00 91.62 392 MET A N 1
ATOM 3120 C CA . MET A 1 392 ? -18.283 -11.356 30.099 1.00 91.62 392 MET A CA 1
ATOM 3121 C C . MET A 1 392 ? -17.227 -10.660 30.944 1.00 91.62 392 MET A C 1
ATOM 3123 O O . MET A 1 392 ? -16.507 -11.312 31.693 1.00 91.62 392 MET A O 1
ATOM 3127 N N . VAL A 1 393 ? -17.137 -9.339 30.825 1.00 93.56 393 VAL A N 1
ATOM 3128 C CA . VAL A 1 393 ? -16.089 -8.530 31.447 1.00 93.56 393 VAL A CA 1
ATOM 3129 C C . VAL A 1 393 ? -16.693 -7.604 32.497 1.00 93.56 393 VAL A C 1
ATOM 3131 O O . VAL A 1 393 ? -17.600 -6.830 32.189 1.00 93.56 393 VAL A O 1
ATOM 3134 N N . TYR A 1 394 ? -16.139 -7.626 33.707 1.00 94.81 394 TYR A N 1
ATOM 3135 C CA . TYR A 1 394 ? -16.389 -6.628 34.750 1.00 94.81 394 TYR A CA 1
ATOM 3136 C C . TYR A 1 394 ? -15.085 -5.936 35.166 1.00 94.81 394 TYR A C 1
ATOM 3138 O O . TYR A 1 394 ? -13.990 -6.362 34.796 1.00 94.81 394 TYR A O 1
ATOM 3146 N N . ASP A 1 395 ? -15.197 -4.843 35.913 1.00 93.50 395 ASP A N 1
ATOM 3147 C CA . ASP A 1 395 ? -14.070 -4.103 36.476 1.00 93.50 395 ASP A CA 1
ATOM 3148 C C . ASP A 1 395 ? -13.872 -4.474 37.951 1.00 93.50 395 ASP A C 1
ATOM 3150 O O . ASP A 1 395 ? -14.774 -4.290 38.768 1.00 93.50 395 ASP A O 1
ATOM 3154 N N . CYS A 1 396 ? -12.682 -4.963 38.310 1.00 93.69 396 CYS A N 1
ATOM 3155 C CA . CYS A 1 396 ? -12.343 -5.339 39.685 1.00 93.69 396 CYS A CA 1
ATOM 3156 C C . CYS A 1 396 ? -12.439 -4.177 40.687 1.00 93.69 396 CYS A C 1
ATOM 3158 O O . CYS A 1 396 ? -12.576 -4.423 41.886 1.00 93.69 396 CYS A O 1
ATOM 3160 N N . THR A 1 397 ? -12.374 -2.931 40.215 1.00 91.88 397 THR A N 1
ATOM 3161 C CA . THR A 1 397 ? -12.468 -1.717 41.040 1.00 91.88 397 THR A CA 1
ATOM 3162 C C . THR A 1 397 ? -13.888 -1.168 41.163 1.00 91.88 397 THR A C 1
ATOM 3164 O O . THR A 1 397 ? -14.104 -0.218 41.905 1.00 91.88 397 THR A O 1
ATOM 3167 N N . HIS A 1 398 ? -14.864 -1.724 40.436 1.00 91.12 398 HIS A N 1
ATOM 3168 C CA . HIS A 1 398 ? -16.246 -1.238 40.424 1.00 91.12 398 HIS A CA 1
ATOM 3169 C C . HIS A 1 398 ? -17.225 -2.392 40.651 1.00 91.12 398 HIS A C 1
ATOM 3171 O O . HIS A 1 398 ? -17.603 -3.099 39.711 1.00 91.12 398 HIS A O 1
ATOM 3177 N N . ARG A 1 399 ? -17.688 -2.549 41.897 1.00 92.56 399 ARG A N 1
ATOM 3178 C CA . ARG A 1 399 ? -18.581 -3.647 42.304 1.00 92.56 399 ARG A CA 1
ATOM 3179 C C . ARG A 1 399 ? -19.907 -3.694 41.540 1.00 92.56 399 ARG A C 1
ATOM 3181 O O . ARG A 1 399 ? -20.375 -4.780 41.217 1.00 92.56 399 ARG A O 1
ATOM 3188 N N . GLU A 1 400 ? -20.472 -2.547 41.174 1.00 91.44 400 GLU A N 1
ATOM 3189 C CA . GLU A 1 400 ? -21.711 -2.481 40.382 1.00 91.44 400 GLU A CA 1
ATOM 3190 C C . GLU A 1 400 ? -21.580 -3.241 39.048 1.00 91.44 400 GLU A C 1
ATOM 3192 O O . GLU A 1 400 ? -22.466 -4.005 38.670 1.00 91.44 400 GLU A O 1
ATOM 3197 N N . SER A 1 401 ? -20.422 -3.134 38.382 1.00 91.25 401 SER A N 1
ATOM 3198 C CA . SER A 1 401 ? -20.165 -3.850 37.124 1.00 91.25 401 SER A CA 1
ATOM 3199 C C . SER A 1 401 ? -20.129 -5.372 37.294 1.00 91.25 401 SER A C 1
ATOM 3201 O O . SER A 1 401 ? -20.458 -6.111 36.367 1.00 91.25 401 SER A O 1
ATOM 3203 N N . PHE A 1 402 ? -19.760 -5.847 38.487 1.00 93.88 402 PHE A N 1
ATOM 3204 C CA . PHE A 1 402 ? -19.774 -7.260 38.847 1.00 93.88 402 PHE A CA 1
ATOM 3205 C C . PHE A 1 402 ? -21.192 -7.750 39.153 1.00 93.88 402 PHE A C 1
ATOM 3207 O O . PHE A 1 402 ? -21.561 -8.856 38.758 1.00 93.88 402 PHE A O 1
ATOM 3214 N N . GLU A 1 403 ? -22.015 -6.938 39.814 1.00 92.06 403 GLU A N 1
ATOM 3215 C CA . GLU A 1 403 ? -23.429 -7.236 40.079 1.00 92.06 403 GLU A CA 1
ATOM 3216 C C . GLU A 1 403 ? -24.248 -7.267 38.779 1.00 92.06 403 GLU A C 1
ATOM 3218 O O . GLU A 1 403 ? -25.048 -8.176 38.569 1.00 92.06 403 GLU A O 1
ATOM 3223 N N . ASN A 1 404 ? -23.951 -6.379 37.828 1.00 89.62 404 ASN A N 1
ATOM 3224 C CA . ASN A 1 404 ? -24.626 -6.337 36.530 1.00 89.62 404 ASN A CA 1
ATOM 3225 C C . ASN A 1 404 ? -24.377 -7.563 35.632 1.00 89.62 404 ASN A C 1
ATOM 3227 O O . ASN A 1 404 ? -25.111 -7.757 34.659 1.00 89.62 404 ASN A O 1
ATOM 3231 N N . ILE A 1 405 ? -23.412 -8.433 35.956 1.00 91.38 405 ILE A N 1
ATOM 3232 C CA . ILE A 1 405 ? -23.169 -9.689 35.223 1.00 91.38 405 ILE A CA 1
ATOM 3233 C C . ILE A 1 405 ? -24.416 -10.582 35.181 1.00 91.38 405 ILE A C 1
ATOM 3235 O O . ILE A 1 405 ? -24.665 -11.213 34.156 1.00 91.38 405 ILE A O 1
ATOM 3239 N N . ASP A 1 406 ? -25.238 -10.596 36.234 1.00 90.12 406 ASP A N 1
ATOM 3240 C CA . ASP A 1 406 ? -26.475 -11.389 36.260 1.00 90.12 406 ASP A CA 1
ATOM 3241 C C . ASP A 1 406 ? -27.462 -10.926 35.176 1.00 90.12 406 ASP A C 1
ATOM 3243 O O . ASP A 1 406 ? -28.069 -11.736 34.467 1.00 90.12 406 ASP A O 1
ATOM 3247 N N . ASN A 1 407 ? -27.562 -9.608 34.980 1.00 87.75 407 ASN A N 1
ATOM 3248 C CA . ASN A 1 407 ? -28.406 -9.009 33.951 1.00 87.75 407 ASN A CA 1
ATOM 3249 C C . ASN A 1 407 ? -27.893 -9.359 32.550 1.00 87.75 407 ASN A C 1
ATOM 3251 O O . ASN A 1 407 ? -28.675 -9.818 31.712 1.00 87.75 407 ASN A O 1
ATOM 3255 N N . TRP A 1 408 ? -26.586 -9.211 32.313 1.00 87.00 408 TRP A N 1
ATOM 3256 C CA . TRP A 1 408 ? -25.950 -9.568 31.041 1.00 87.00 408 TRP A CA 1
ATOM 3257 C C . TRP A 1 408 ? -26.105 -11.054 30.712 1.00 87.00 408 TRP A C 1
ATOM 3259 O O . TRP A 1 408 ? -26.426 -11.405 29.576 1.00 87.00 408 TRP A O 1
ATOM 3269 N N . LEU A 1 409 ? -25.957 -11.930 31.706 1.00 88.56 409 LEU A N 1
ATOM 3270 C CA . LEU A 1 409 ? -26.156 -13.364 31.538 1.00 88.56 409 LEU A CA 1
ATOM 3271 C C . LEU A 1 409 ? -27.610 -13.708 31.214 1.00 88.56 409 LEU A C 1
ATOM 3273 O O . LEU A 1 409 ? -27.862 -14.525 30.328 1.00 88.56 409 LEU A O 1
ATOM 3277 N N . SER A 1 410 ? -28.568 -13.056 31.877 1.00 86.56 410 SER A N 1
ATOM 3278 C CA . SER A 1 410 ? -29.989 -13.241 31.578 1.00 86.56 410 SER A CA 1
ATOM 3279 C C . SER A 1 410 ? -30.342 -12.833 30.144 1.00 86.56 410 SER A C 1
ATOM 3281 O O . SER A 1 410 ? -31.202 -13.457 29.527 1.00 86.56 410 SER A O 1
ATOM 3283 N N . GLU A 1 411 ? -29.674 -11.814 29.595 1.00 82.12 411 GLU A N 1
ATOM 3284 C CA . GLU A 1 411 ? -29.864 -11.360 28.218 1.00 82.12 411 GLU A CA 1
ATOM 3285 C C . GLU A 1 411 ? -29.233 -12.337 27.221 1.00 82.12 411 GLU A C 1
ATOM 3287 O O . GLU A 1 411 ? -29.890 -12.749 26.265 1.00 82.12 411 GLU A O 1
ATOM 3292 N N . VAL A 1 412 ? -28.003 -12.783 27.483 1.00 83.56 412 VAL A N 1
ATOM 3293 C CA . VAL A 1 412 ? -27.311 -13.789 26.666 1.00 83.56 412 VAL A CA 1
ATOM 3294 C C . VAL A 1 412 ? -28.100 -15.090 26.596 1.00 83.56 412 VAL A C 1
ATOM 3296 O O . VAL A 1 412 ? -28.317 -15.607 25.505 1.00 83.56 412 VAL A O 1
ATOM 3299 N N . ASN A 1 413 ? -28.595 -15.590 27.730 1.00 85.62 413 ASN A N 1
ATOM 3300 C CA . ASN A 1 413 ? -29.359 -16.839 27.788 1.00 85.62 413 ASN A CA 1
ATOM 3301 C C . ASN A 1 413 ? -30.687 -16.782 27.011 1.00 85.62 413 ASN A C 1
ATOM 3303 O O . ASN A 1 413 ? -31.256 -17.826 26.718 1.00 85.62 413 ASN A O 1
ATOM 3307 N N . ARG A 1 414 ? -31.195 -15.591 26.659 1.00 83.00 414 ARG A N 1
ATOM 3308 C CA . ARG A 1 414 ? -32.405 -15.456 25.825 1.00 83.00 414 ARG A CA 1
ATOM 3309 C C . ARG A 1 414 ? -32.137 -15.640 24.332 1.00 83.00 414 ARG A C 1
ATOM 3311 O O . ARG A 1 414 ? -33.079 -15.924 23.596 1.00 83.00 414 ARG A O 1
ATOM 3318 N N . TYR A 1 415 ? -30.907 -15.404 23.873 1.00 79.69 415 TYR A N 1
ATOM 3319 C CA . TYR A 1 415 ? -30.594 -15.304 22.441 1.00 79.69 415 TYR A CA 1
ATOM 3320 C C . TYR A 1 415 ? -29.447 -16.205 21.975 1.00 79.69 415 TYR A C 1
ATOM 3322 O O . TYR A 1 415 ? -29.399 -16.518 20.787 1.00 79.69 415 TYR A O 1
ATOM 3330 N N . ALA A 1 416 ? -28.518 -16.574 22.857 1.00 81.12 416 ALA A N 1
ATOM 3331 C CA . ALA A 1 416 ? -27.413 -17.473 22.540 1.00 81.12 416 ALA A CA 1
ATOM 3332 C C . ALA A 1 416 ? -27.865 -18.937 22.557 1.00 81.12 416 ALA A C 1
ATOM 3334 O O . ALA A 1 416 ? -28.851 -19.287 23.205 1.00 81.12 416 ALA A O 1
ATOM 3335 N N . ASN A 1 417 ? -27.126 -19.790 21.851 1.00 79.88 417 ASN A N 1
ATOM 3336 C CA . ASN A 1 417 ? -27.384 -21.225 21.847 1.00 79.88 417 ASN A CA 1
ATOM 3337 C C . ASN A 1 417 ? -26.890 -21.857 23.159 1.00 79.88 417 ASN A C 1
ATOM 3339 O O . ASN A 1 417 ? -25.938 -21.375 23.775 1.00 79.88 417 ASN A O 1
ATOM 3343 N N . ASP A 1 418 ? -27.475 -22.988 23.554 1.00 78.94 418 ASP A N 1
ATOM 3344 C CA . ASP A 1 418 ? -27.038 -23.720 24.756 1.00 78.94 418 ASP A CA 1
ATOM 3345 C C . ASP A 1 418 ? -25.596 -24.241 24.639 1.00 78.94 418 ASP A C 1
ATOM 3347 O O . ASP A 1 418 ? -24.915 -24.437 25.642 1.00 78.94 418 ASP A O 1
ATOM 3351 N N . SER A 1 419 ? -25.106 -24.424 23.409 1.00 79.44 419 SER A N 1
ATOM 3352 C CA . SER A 1 419 ? -23.728 -24.826 23.116 1.00 79.44 419 SER A CA 1
ATOM 3353 C C . SER A 1 419 ? -22.710 -23.682 23.196 1.00 79.44 419 SER A C 1
ATOM 3355 O O . SER A 1 419 ? -21.525 -23.923 22.972 1.00 79.44 419 SER A O 1
ATOM 3357 N N . THR A 1 420 ? -23.145 -22.442 23.445 1.00 86.25 420 THR A N 1
ATOM 3358 C CA . THR A 1 420 ? -22.256 -21.278 23.514 1.00 86.25 420 THR A CA 1
ATOM 3359 C C . THR A 1 420 ? -21.458 -21.298 24.818 1.00 86.25 420 THR A C 1
ATOM 3361 O O . THR A 1 420 ? -22.026 -21.237 25.913 1.00 86.25 420 THR A O 1
ATOM 3364 N N . VAL A 1 421 ? -20.129 -21.336 24.708 1.00 89.94 421 VAL A N 1
ATOM 3365 C CA . VAL A 1 421 ? -19.211 -21.313 25.857 1.00 89.94 421 VAL A CA 1
ATOM 3366 C C . VAL A 1 421 ? -19.173 -19.915 26.463 1.00 89.94 421 VAL A C 1
ATOM 3368 O O . VAL A 1 421 ? -19.100 -18.919 25.748 1.00 89.94 421 VAL A O 1
ATOM 3371 N N . LYS A 1 422 ? -19.201 -19.825 27.794 1.00 92.38 422 LYS A N 1
ATOM 3372 C CA . LYS A 1 422 ? -19.235 -18.549 28.522 1.00 92.38 422 LYS A CA 1
ATOM 3373 C C . LYS A 1 422 ? -18.084 -18.505 29.515 1.00 92.38 422 LYS A C 1
ATOM 3375 O O . LYS A 1 422 ? -17.971 -19.409 30.337 1.00 92.38 422 LYS A O 1
ATOM 3380 N N . ILE A 1 423 ? -17.271 -17.452 29.491 1.00 94.19 423 ILE A N 1
ATOM 3381 C CA . ILE A 1 423 ? -16.224 -17.221 30.501 1.00 94.19 423 ILE A CA 1
ATOM 3382 C C . ILE A 1 423 ? -16.381 -15.853 31.164 1.00 94.19 423 ILE A C 1
ATOM 3384 O O . ILE A 1 423 ? -16.846 -14.897 30.537 1.00 94.19 423 ILE A O 1
ATOM 3388 N N . LEU A 1 424 ? -15.998 -15.771 32.438 1.00 95.50 424 LEU A N 1
ATOM 3389 C CA . LEU A 1 424 ? -16.043 -14.548 33.236 1.00 95.50 424 LEU A CA 1
ATOM 3390 C C . LEU A 1 424 ? -14.641 -13.941 33.370 1.00 95.50 424 LEU A C 1
ATOM 3392 O O . LEU A 1 424 ? -13.679 -14.632 33.706 1.00 95.50 424 LEU A O 1
ATOM 3396 N N . ILE A 1 425 ? -14.527 -12.636 33.135 1.00 96.12 425 ILE A N 1
ATOM 3397 C CA . ILE A 1 425 ? -13.265 -11.897 33.156 1.00 96.12 425 ILE A CA 1
ATOM 3398 C C . ILE A 1 425 ? -13.372 -10.714 34.116 1.00 96.12 425 ILE A C 1
ATOM 3400 O O . ILE A 1 425 ? -14.167 -9.802 33.893 1.00 96.12 425 ILE A O 1
ATOM 3404 N N . GLY A 1 426 ? -12.520 -10.692 35.141 1.00 95.88 426 GLY A N 1
ATOM 3405 C CA . GLY A 1 426 ? -12.306 -9.504 35.971 1.00 95.88 426 GLY A CA 1
ATOM 3406 C C . GLY A 1 426 ? -11.139 -8.687 35.427 1.00 95.88 426 GLY A C 1
ATOM 3407 O O . GLY A 1 426 ? -10.001 -9.148 35.453 1.00 95.88 426 GLY A O 1
ATOM 3408 N N . ASN A 1 427 ? -11.402 -7.503 34.881 1.00 94.00 427 ASN A N 1
ATOM 3409 C CA . ASN A 1 427 ? -10.384 -6.634 34.291 1.00 94.00 427 ASN A CA 1
ATOM 3410 C C . ASN A 1 427 ? -9.884 -5.572 35.288 1.00 94.00 427 ASN A C 1
ATOM 3412 O O . ASN A 1 427 ? -10.483 -5.358 36.339 1.00 94.00 427 ASN A O 1
ATOM 3416 N N . LYS A 1 428 ? -8.799 -4.875 34.926 1.00 92.19 428 LYS A N 1
ATOM 3417 C CA . LYS A 1 428 ? -8.109 -3.860 35.747 1.00 92.19 428 LYS A CA 1
ATOM 3418 C C . LYS A 1 428 ? -7.513 -4.422 37.042 1.00 92.19 428 LYS A C 1
ATOM 3420 O O . LYS A 1 428 ? -7.436 -3.736 38.056 1.00 92.19 428 LYS A O 1
ATOM 3425 N N . SER A 1 429 ? -7.045 -5.672 37.008 1.00 92.25 429 SER A N 1
ATOM 3426 C CA . SER A 1 429 ? -6.390 -6.313 38.159 1.00 92.25 429 SER A CA 1
ATOM 3427 C C . SER A 1 429 ? -5.059 -5.660 38.573 1.00 92.25 429 SER A C 1
ATOM 3429 O O . SER A 1 429 ? -4.456 -6.075 39.561 1.00 92.25 429 SER A O 1
ATOM 3431 N N . ASP A 1 430 ? -4.554 -4.700 37.792 1.00 90.56 430 ASP A N 1
ATOM 3432 C CA . ASP A 1 430 ? -3.404 -3.857 38.134 1.00 90.56 430 ASP A CA 1
ATOM 3433 C C . ASP A 1 430 ? -3.701 -2.902 39.302 1.00 90.56 430 ASP A C 1
ATOM 3435 O O . ASP A 1 430 ? -2.809 -2.612 40.099 1.00 90.56 430 ASP A O 1
ATOM 3439 N N . LEU A 1 431 ? -4.959 -2.485 39.472 1.00 89.12 431 LEU A N 1
ATOM 3440 C CA . LEU A 1 431 ? -5.402 -1.567 40.525 1.00 89.12 431 LEU A CA 1
ATOM 3441 C C . LEU A 1 431 ? -5.742 -2.322 41.821 1.00 89.12 431 LEU A C 1
ATOM 3443 O O . LEU A 1 431 ? -6.886 -2.348 42.267 1.00 89.12 431 LEU A O 1
ATOM 3447 N N . LYS A 1 432 ? -4.740 -2.975 42.420 1.00 87.69 432 LYS A N 1
ATOM 3448 C CA . LYS A 1 432 ? -4.926 -3.827 43.613 1.00 87.69 432 LYS A CA 1
ATOM 3449 C C . LYS A 1 432 ? -5.439 -3.072 44.841 1.00 87.69 432 LYS A C 1
ATOM 3451 O O . LYS A 1 432 ? -6.154 -3.653 45.646 1.00 87.69 432 LYS A O 1
ATOM 3456 N N . GLU A 1 433 ? -5.056 -1.807 44.995 1.00 86.56 433 GLU A N 1
ATOM 3457 C CA . GLU A 1 433 ? -5.450 -0.977 46.144 1.00 86.56 433 GLU A CA 1
ATOM 3458 C C . GLU A 1 433 ? -6.925 -0.553 46.075 1.00 86.56 433 GLU A C 1
ATOM 3460 O O . GLU A 1 433 ? -7.579 -0.449 47.108 1.00 86.56 433 GLU A O 1
ATOM 3465 N N . ASP A 1 434 ? -7.466 -0.405 44.862 1.00 88.12 434 ASP A N 1
ATOM 3466 C CA . ASP A 1 434 ? -8.858 -0.015 44.605 1.00 88.12 434 ASP A CA 1
ATOM 3467 C C . ASP A 1 434 ? -9.781 -1.228 44.382 1.00 88.12 434 ASP A C 1
ATOM 3469 O O . ASP A 1 434 ? -10.920 -1.085 43.931 1.00 88.12 434 ASP A O 1
ATOM 3473 N N . GLN A 1 435 ? -9.296 -2.445 44.646 1.00 91.44 435 GLN A N 1
ATOM 3474 C CA . GLN A 1 435 ? -10.030 -3.676 44.372 1.00 91.44 435 GLN A CA 1
ATOM 3475 C C . GLN A 1 435 ? -11.260 -3.806 45.286 1.00 91.44 435 GLN A C 1
ATOM 3477 O O . GLN A 1 435 ? -11.145 -3.882 46.507 1.00 91.44 435 GLN A O 1
ATOM 3482 N N . GLN A 1 436 ? -12.446 -3.893 44.678 1.00 92.38 436 GLN A N 1
ATOM 3483 C CA . GLN A 1 436 ? -13.732 -4.034 45.376 1.00 92.38 436 GLN A CA 1
ATOM 3484 C C . GLN A 1 436 ? -14.320 -5.451 45.312 1.00 92.38 436 GLN A C 1
ATOM 3486 O O . GLN A 1 436 ? -15.267 -5.739 46.042 1.00 92.38 436 GLN A O 1
ATOM 3491 N N . VAL A 1 437 ? -13.796 -6.313 44.432 1.00 91.62 437 VAL A N 1
ATOM 3492 C CA . VAL A 1 437 ? -14.250 -7.703 44.239 1.00 91.62 437 VAL A CA 1
ATOM 3493 C C . VAL A 1 437 ? -13.061 -8.644 44.370 1.00 91.62 437 VAL A C 1
ATOM 3495 O O . VAL A 1 437 ? -12.075 -8.489 43.638 1.00 91.62 437 VAL A O 1
ATOM 3498 N N . THR A 1 438 ? -13.130 -9.621 45.276 1.00 91.50 438 THR A N 1
ATOM 3499 C CA . THR A 1 438 ? -12.010 -10.552 45.486 1.00 91.50 438 THR A CA 1
ATOM 3500 C C . THR A 1 438 ? -11.964 -11.644 44.407 1.00 91.50 438 THR A C 1
ATOM 3502 O O . THR A 1 438 ? -12.980 -11.944 43.770 1.00 91.50 438 THR A O 1
ATOM 3505 N N . PRO A 1 439 ? -10.795 -12.271 44.165 1.00 91.81 439 PRO A N 1
ATOM 3506 C CA . PRO A 1 439 ? -10.700 -13.403 43.243 1.00 91.81 439 PRO A CA 1
ATOM 3507 C C . PRO A 1 439 ? -11.642 -14.558 43.620 1.00 91.81 439 PRO A C 1
ATOM 3509 O O . PRO A 1 439 ? -12.213 -15.200 42.740 1.00 91.81 439 PRO A O 1
ATOM 3512 N N . GLU A 1 440 ? -11.839 -14.803 44.918 1.00 93.50 440 GLU A N 1
ATOM 3513 C CA . GLU A 1 440 ? -12.715 -15.857 45.434 1.00 93.50 440 GLU A CA 1
ATOM 3514 C C . GLU A 1 440 ? -14.187 -15.570 45.131 1.00 93.50 440 GLU A C 1
ATOM 3516 O O . GLU A 1 440 ? -14.912 -16.483 44.740 1.00 93.50 440 GLU A O 1
ATOM 3521 N N . GLU A 1 441 ? -14.628 -14.315 45.262 1.00 92.88 441 GLU A N 1
ATOM 3522 C CA . GLU A 1 441 ? -15.988 -13.900 44.897 1.00 92.88 441 GLU A CA 1
ATOM 3523 C C . GLU A 1 441 ? -16.248 -14.102 43.397 1.00 92.88 441 GLU A C 1
ATOM 3525 O O . GLU A 1 441 ? -17.292 -14.637 43.013 1.00 92.88 441 GLU A O 1
ATOM 3530 N N . GLY A 1 442 ? -15.285 -13.728 42.544 1.00 92.31 442 GLY A N 1
ATOM 3531 C CA . GLY A 1 442 ? -15.373 -13.927 41.094 1.00 92.31 442 GLY A CA 1
ATOM 3532 C C . GLY A 1 442 ? -15.480 -15.402 40.701 1.00 92.31 442 GLY A C 1
ATOM 3533 O O . GLY A 1 442 ? -16.362 -15.780 39.928 1.00 92.31 442 GLY A O 1
ATOM 3534 N N . GLU A 1 443 ? -14.646 -16.251 41.301 1.00 93.38 443 GLU A N 1
ATOM 3535 C CA . GLU A 1 443 ? -14.651 -17.703 41.096 1.00 93.38 443 GLU A CA 1
ATOM 3536 C C . GLU A 1 443 ? -15.960 -18.352 41.581 1.00 93.38 443 GLU A C 1
ATOM 3538 O O . GLU A 1 443 ? -16.530 -19.214 40.906 1.00 93.38 443 GLU A O 1
ATOM 3543 N N . GLN A 1 444 ? -16.471 -17.932 42.744 1.00 94.56 444 GLN A N 1
ATOM 3544 C CA . GLN A 1 444 ? -17.747 -18.414 43.279 1.00 94.56 444 GLN A CA 1
ATOM 3545 C C . GLN A 1 444 ? -18.915 -18.028 42.371 1.00 94.56 444 GLN A C 1
ATOM 3547 O O . GLN A 1 444 ? -19.756 -18.879 42.072 1.00 94.56 444 GLN A O 1
ATOM 3552 N N . LYS A 1 445 ? -18.952 -16.781 41.885 1.00 92.88 445 LYS A N 1
ATOM 3553 C CA . LYS A 1 445 ? -20.002 -16.317 40.970 1.00 92.88 445 LYS A CA 1
ATOM 3554 C C . LYS A 1 445 ? -19.942 -17.036 39.624 1.00 92.88 445 LYS A C 1
ATOM 3556 O O . LYS A 1 445 ? -20.980 -17.461 39.123 1.00 92.88 445 LYS A O 1
ATOM 3561 N N . ALA A 1 446 ? -18.745 -17.246 39.074 1.00 93.25 446 ALA A N 1
ATOM 3562 C CA . ALA A 1 446 ? -18.559 -18.008 37.842 1.00 93.25 446 ALA A CA 1
ATOM 3563 C C . ALA A 1 446 ? -19.129 -19.432 37.960 1.00 93.25 446 ALA A C 1
ATOM 3565 O O . ALA A 1 446 ? -19.890 -19.866 37.095 1.00 93.25 446 ALA A O 1
ATOM 3566 N N . LYS A 1 447 ? -18.839 -20.126 39.070 1.00 92.88 447 LYS A N 1
ATOM 3567 C CA . LYS A 1 447 ? -19.378 -21.466 39.357 1.00 92.88 447 LYS A CA 1
ATOM 3568 C C . LYS A 1 447 ? -20.888 -21.463 39.560 1.00 92.88 447 LYS A C 1
ATOM 3570 O O . LYS A 1 447 ? -21.573 -22.306 38.990 1.00 92.88 447 LYS A O 1
ATOM 3575 N N . ALA A 1 448 ? -21.407 -20.520 40.345 1.00 92.31 448 ALA A N 1
ATOM 3576 C CA . ALA A 1 448 ? -22.835 -20.424 40.643 1.00 92.31 448 ALA A CA 1
ATOM 3577 C C . ALA A 1 448 ? -23.683 -20.176 39.385 1.00 92.31 448 ALA A C 1
ATOM 3579 O O . ALA A 1 448 ? -24.790 -20.696 39.273 1.00 92.31 448 ALA A O 1
ATOM 3580 N N . LEU A 1 449 ? -23.151 -19.409 38.432 1.00 90.75 449 LEU A N 1
ATOM 3581 C CA . LEU A 1 449 ? -23.834 -19.030 37.197 1.00 90.75 449 LEU A CA 1
ATOM 3582 C C . LEU A 1 449 ? -23.509 -19.936 35.994 1.00 90.75 449 LEU A C 1
ATOM 3584 O O . LEU A 1 449 ? -24.011 -19.696 34.896 1.00 90.75 449 LEU A O 1
ATOM 3588 N N . GLY A 1 450 ? -22.691 -20.976 36.186 1.00 89.94 450 GLY A N 1
ATOM 3589 C CA . GLY A 1 450 ? -22.382 -21.965 35.150 1.00 89.94 450 GLY A CA 1
ATOM 3590 C C . GLY A 1 450 ? -21.436 -21.474 34.049 1.00 89.94 450 GLY A C 1
ATOM 3591 O O . GLY A 1 450 ? -21.532 -21.935 32.912 1.00 89.94 450 GLY A O 1
ATOM 3592 N N . PHE A 1 451 ? -20.530 -20.542 34.351 1.00 92.19 451 PHE A N 1
ATOM 3593 C CA . PHE A 1 451 ? -19.449 -20.177 33.433 1.00 92.19 451 PHE A CA 1
ATOM 3594 C C . PHE A 1 451 ? -18.420 -21.312 33.333 1.00 92.19 451 PHE A C 1
ATOM 3596 O O . PHE A 1 451 ? -18.086 -21.958 34.325 1.00 92.19 451 PHE A O 1
ATOM 3603 N N . SER A 1 452 ? -17.869 -21.526 32.139 1.00 88.44 452 SER A N 1
ATOM 3604 C CA . SER A 1 452 ? -16.850 -22.547 31.863 1.00 88.44 452 SER A CA 1
ATOM 3605 C C . SER A 1 452 ? -15.477 -22.205 32.454 1.00 88.44 452 SER A C 1
ATOM 3607 O O . SER A 1 452 ? -14.637 -23.089 32.595 1.00 88.44 452 SER A O 1
ATOM 3609 N N . GLY A 1 453 ? -15.239 -20.938 32.803 1.00 91.00 453 GLY A N 1
ATOM 3610 C CA . GLY A 1 453 ? -13.987 -20.487 33.401 1.00 91.00 453 GLY A CA 1
ATOM 3611 C C . GLY A 1 453 ? -14.052 -19.056 33.932 1.00 91.00 453 GLY A C 1
ATOM 3612 O O . GLY A 1 453 ? -14.915 -18.267 33.535 1.00 91.00 453 GLY A O 1
ATOM 3613 N N . PHE A 1 454 ? -13.115 -18.736 34.824 1.00 95.56 454 PHE A N 1
ATOM 3614 C CA . PHE A 1 454 ? -12.901 -17.409 35.394 1.00 95.56 454 PHE A CA 1
ATOM 3615 C C . PHE A 1 454 ? -11.421 -17.025 35.306 1.00 95.56 454 PHE A C 1
ATOM 3617 O O . PHE A 1 454 ? -10.538 -17.853 35.538 1.00 95.56 454 PHE A O 1
ATOM 3624 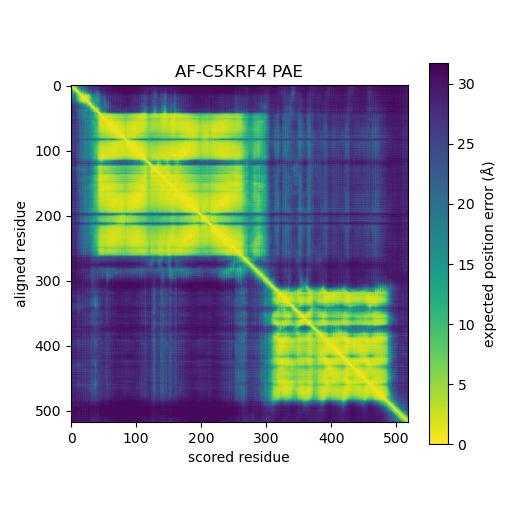N N . ILE A 1 455 ? -11.138 -15.766 34.965 1.00 95.56 455 ILE A N 1
ATOM 3625 C CA . ILE A 1 455 ? -9.769 -15.249 34.926 1.00 95.56 455 ILE A CA 1
ATOM 3626 C C . ILE A 1 455 ? -9.705 -13.750 35.235 1.00 95.56 455 ILE A C 1
ATOM 3628 O O . ILE A 1 455 ? -10.525 -12.956 34.776 1.00 95.56 455 ILE A O 1
ATOM 3632 N N . LEU A 1 456 ? -8.679 -13.351 35.987 1.00 94.88 456 LEU A N 1
ATOM 3633 C CA . LEU A 1 456 ? -8.348 -11.946 36.219 1.00 94.88 456 LEU A CA 1
ATOM 3634 C C . LEU A 1 456 ? -7.342 -11.451 35.182 1.00 94.88 456 LEU A C 1
ATOM 3636 O O . LEU A 1 456 ? -6.334 -12.114 34.922 1.00 94.88 456 LEU A O 1
ATOM 3640 N N . THR A 1 457 ? -7.604 -10.276 34.617 1.00 94.81 457 THR A N 1
ATOM 3641 C CA . THR A 1 457 ? -6.831 -9.670 33.531 1.00 94.81 457 THR A CA 1
ATOM 3642 C C . THR A 1 457 ? -6.499 -8.207 33.816 1.00 94.81 457 THR A C 1
ATOM 3644 O O . THR A 1 457 ? -7.207 -7.503 34.540 1.00 94.81 457 THR A O 1
ATOM 3647 N N . SER A 1 458 ? -5.419 -7.729 33.200 1.00 92.25 458 SER A N 1
ATOM 3648 C CA . SER A 1 458 ? -5.130 -6.300 33.095 1.00 92.25 458 SER A CA 1
ATOM 3649 C C . SER A 1 458 ? -4.786 -5.954 31.654 1.00 92.25 458 SER A C 1
ATOM 3651 O O . SER A 1 458 ? -3.742 -6.349 31.132 1.00 92.25 458 SER A O 1
ATOM 3653 N N . ALA A 1 459 ? -5.649 -5.164 31.013 1.00 88.06 459 ALA A N 1
ATOM 3654 C CA . ALA A 1 459 ? -5.346 -4.584 29.707 1.00 88.06 459 ALA A CA 1
ATOM 3655 C C . ALA A 1 459 ? -4.160 -3.593 29.757 1.00 88.06 459 ALA A C 1
ATOM 3657 O O . ALA A 1 459 ? -3.475 -3.407 28.744 1.00 88.06 459 ALA A O 1
ATOM 3658 N N . LYS A 1 460 ? -3.902 -2.970 30.917 1.00 85.81 460 L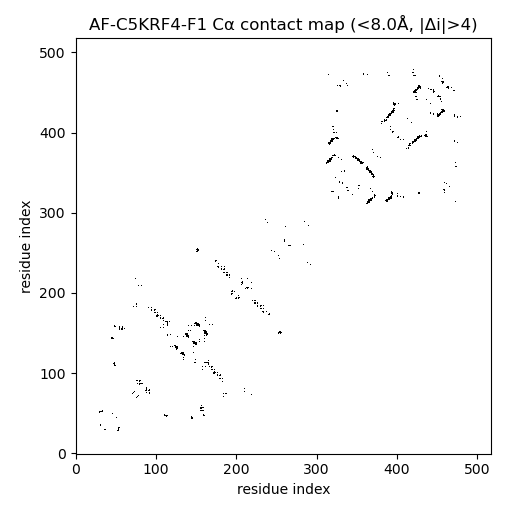YS A N 1
ATOM 3659 C CA . LYS A 1 460 ? -2.812 -2.005 31.123 1.00 85.81 460 LYS A CA 1
ATOM 3660 C C . LYS A 1 460 ? -1.451 -2.697 31.126 1.00 85.81 460 LYS A C 1
ATOM 3662 O O . LYS A 1 460 ? -0.600 -2.351 30.308 1.00 85.81 460 LYS A O 1
ATOM 3667 N N . ASP A 1 461 ? -1.313 -3.749 31.926 1.00 87.94 461 ASP A N 1
ATOM 3668 C CA . ASP A 1 461 ? -0.043 -4.466 32.104 1.00 87.94 461 ASP A CA 1
ATOM 3669 C C . ASP A 1 461 ? 0.089 -5.696 31.190 1.00 87.94 461 ASP A C 1
ATOM 3671 O O . ASP A 1 461 ? 1.074 -6.426 31.253 1.00 87.94 461 ASP A O 1
ATOM 3675 N N . SER A 1 462 ? -0.902 -5.941 30.321 1.00 88.25 462 SER A N 1
ATOM 3676 C CA . SER A 1 462 ? -0.989 -7.140 29.467 1.00 88.25 462 SER A CA 1
ATOM 3677 C C . SER A 1 462 ? -1.054 -8.457 30.261 1.00 88.25 462 SER A C 1
ATOM 3679 O O . SER A 1 462 ? -0.740 -9.539 29.762 1.00 88.25 462 SER A O 1
ATOM 3681 N N . SER A 1 463 ? -1.486 -8.393 31.523 1.00 90.88 463 SER A N 1
ATOM 3682 C CA . SER A 1 463 ? -1.552 -9.567 32.390 1.00 90.88 463 SER A CA 1
ATOM 3683 C C . SER A 1 463 ? -2.743 -10.446 32.018 1.00 90.88 463 SER A C 1
ATOM 3685 O O . SER A 1 463 ? -3.881 -9.976 31.980 1.00 90.88 463 SER A O 1
ATOM 3687 N N . ASN A 1 464 ? -2.471 -11.729 31.752 1.00 91.19 464 ASN A N 1
ATOM 3688 C CA . ASN A 1 464 ? -3.451 -12.786 31.463 1.00 91.19 464 ASN A CA 1
ATOM 3689 C C . ASN A 1 464 ? -4.407 -12.530 30.280 1.00 91.19 464 ASN A C 1
ATOM 3691 O O . ASN A 1 464 ? -5.325 -13.321 30.076 1.00 91.19 464 ASN A O 1
ATOM 3695 N N . VAL A 1 465 ? -4.176 -11.498 29.461 1.00 90.25 465 VAL A N 1
ATOM 3696 C CA . VAL A 1 465 ? -5.036 -11.185 28.307 1.00 90.25 465 VAL A CA 1
ATOM 3697 C C . VAL A 1 465 ? -5.017 -12.331 27.296 1.00 90.25 465 VAL A C 1
ATOM 3699 O O . VAL A 1 465 ? -6.068 -12.877 26.990 1.00 90.25 465 VAL A O 1
ATOM 3702 N N . GLU A 1 466 ? -3.836 -12.774 26.851 1.00 89.00 466 GLU A N 1
ATOM 3703 C CA . GLU A 1 466 ? -3.711 -13.909 25.918 1.00 89.00 466 GLU A CA 1
ATOM 3704 C C . GLU A 1 466 ? -4.362 -15.182 26.476 1.00 89.00 466 GLU A C 1
ATOM 3706 O O . GLU A 1 466 ? -5.090 -15.877 25.773 1.00 89.00 466 GLU A O 1
ATOM 3711 N N . LYS A 1 467 ? -4.148 -15.449 27.771 1.00 88.81 467 LYS A N 1
ATOM 3712 C CA . LYS A 1 467 ? -4.687 -16.632 28.450 1.00 88.81 467 LYS A CA 1
ATOM 3713 C C . LYS A 1 467 ? -6.212 -16.629 28.484 1.00 88.81 467 LYS A C 1
ATOM 3715 O O . LYS A 1 467 ? -6.797 -17.699 28.378 1.00 88.81 467 LYS A O 1
ATOM 3720 N N . ALA A 1 468 ? -6.846 -15.464 28.622 1.00 90.88 468 ALA A N 1
ATOM 3721 C CA . ALA A 1 468 ? -8.301 -15.356 28.629 1.00 90.88 468 ALA A CA 1
ATOM 3722 C C . ALA A 1 468 ? -8.907 -15.784 27.284 1.00 90.88 468 ALA A C 1
ATOM 3724 O O . ALA A 1 468 ? -9.830 -16.593 27.270 1.00 90.88 468 ALA A O 1
ATOM 3725 N N . PHE A 1 469 ? -8.342 -15.312 26.167 1.00 89.81 469 PHE A N 1
ATOM 3726 C CA . PHE A 1 469 ? -8.771 -15.717 24.822 1.00 89.81 469 PHE A CA 1
ATOM 3727 C C . PHE A 1 469 ? -8.449 -17.193 24.547 1.00 89.81 469 PHE A C 1
ATOM 3729 O O . PHE A 1 469 ? -9.302 -17.937 24.083 1.00 89.81 469 PHE A O 1
ATOM 3736 N N . SER A 1 470 ? -7.264 -17.681 24.927 1.00 88.19 470 SER A N 1
ATOM 3737 C CA . SER A 1 470 ? -6.945 -19.110 24.785 1.00 88.19 470 SER A CA 1
ATOM 3738 C C . SER A 1 470 ? -7.853 -20.022 25.623 1.00 88.19 470 SER A C 1
ATOM 3740 O O . SER A 1 470 ? -8.150 -21.133 25.192 1.00 88.19 470 SER A O 1
ATOM 3742 N N . MET A 1 471 ? -8.304 -19.573 26.800 1.00 88.81 471 MET A N 1
ATOM 3743 C CA . MET A 1 471 ? -9.194 -20.336 27.681 1.00 88.81 471 MET A CA 1
ATOM 3744 C C . MET A 1 471 ? -10.562 -20.573 27.037 1.00 88.81 471 MET A C 1
ATOM 3746 O O . MET A 1 471 ? -11.020 -21.714 27.010 1.00 88.81 471 MET A O 1
ATOM 3750 N N . VAL A 1 472 ? -11.194 -19.534 26.478 1.00 88.75 472 VAL A N 1
ATOM 3751 C CA . VAL A 1 472 ? -12.485 -19.697 25.786 1.00 88.75 472 VAL A CA 1
ATOM 3752 C C . VAL A 1 472 ? -12.339 -20.584 24.551 1.00 88.75 472 VAL A C 1
ATOM 3754 O O . VAL A 1 472 ? -13.125 -21.516 24.387 1.00 88.75 472 VAL A O 1
ATOM 3757 N N . SER A 1 473 ? -11.291 -20.391 23.747 1.00 87.62 473 SER A N 1
ATOM 3758 C CA . SER A 1 473 ? -11.041 -21.230 22.571 1.00 87.62 473 SER A CA 1
ATOM 3759 C C . SER A 1 473 ? -10.810 -22.702 22.940 1.00 87.62 473 SER A C 1
ATOM 3761 O O . SER A 1 473 ? -11.291 -23.596 22.246 1.00 87.62 473 SER A O 1
ATOM 3763 N N . GLN A 1 474 ? -10.124 -22.982 24.053 1.00 87.94 474 GLN A N 1
ATOM 3764 C CA . GLN A 1 474 ? -9.943 -24.354 24.533 1.00 87.94 474 GLN A CA 1
ATOM 3765 C C . GLN A 1 474 ? -11.278 -24.973 24.968 1.00 87.94 474 GLN A C 1
ATOM 3767 O O . GLN A 1 474 ? -11.624 -26.061 24.514 1.00 87.94 474 GLN A O 1
ATOM 3772 N N . SER A 1 475 ? -12.074 -24.260 25.770 1.00 87.44 475 SER A N 1
ATOM 3773 C CA . SER A 1 475 ? -13.399 -24.732 26.190 1.00 87.44 475 SER A CA 1
ATOM 3774 C C . SER A 1 475 ? -14.343 -24.975 25.003 1.00 87.44 475 SER A C 1
ATOM 3776 O O . SER A 1 475 ? -15.162 -25.896 25.046 1.00 87.44 475 SER A O 1
ATOM 3778 N N . LEU A 1 476 ? -14.218 -24.200 23.920 1.00 85.81 476 LEU A N 1
ATOM 3779 C CA . LEU A 1 476 ? -14.952 -24.424 22.670 1.00 85.81 476 LEU A CA 1
ATOM 3780 C C . LEU A 1 476 ? -14.549 -25.720 21.974 1.00 85.81 476 LEU A C 1
ATOM 3782 O O . LEU A 1 476 ? -15.415 -26.484 21.536 1.00 85.81 476 LEU A O 1
ATOM 3786 N N . ILE A 1 477 ? -13.245 -25.983 21.884 1.00 84.62 477 ILE A N 1
ATOM 3787 C CA . ILE A 1 477 ? -12.720 -27.232 21.326 1.00 84.62 477 ILE A CA 1
ATOM 3788 C C . ILE A 1 477 ? -13.246 -28.425 22.131 1.00 84.62 477 ILE A C 1
ATOM 3790 O O . ILE A 1 477 ? -13.739 -29.385 21.533 1.00 84.62 477 ILE A O 1
ATOM 3794 N N . ASP A 1 478 ? -13.201 -28.340 23.459 1.00 85.44 478 ASP A N 1
ATOM 3795 C CA . ASP A 1 478 ? -13.628 -29.413 24.359 1.00 85.44 478 ASP A CA 1
ATOM 3796 C C . ASP A 1 478 ? -15.141 -29.670 24.250 1.00 85.44 478 ASP A C 1
ATOM 3798 O O . ASP A 1 478 ? -15.577 -30.815 24.106 1.00 85.44 478 ASP A O 1
ATOM 3802 N N . THR A 1 479 ? -15.949 -28.605 24.217 1.00 83.75 479 THR A N 1
ATOM 3803 C CA . THR A 1 479 ? -17.415 -28.690 24.073 1.00 83.75 479 THR A CA 1
ATOM 3804 C C . THR A 1 479 ? -17.809 -29.354 22.752 1.00 83.75 479 THR A C 1
ATOM 3806 O O . THR A 1 479 ? -18.679 -30.227 22.713 1.00 83.75 479 THR A O 1
ATOM 3809 N N . ARG A 1 480 ? -17.138 -28.995 21.652 1.00 82.06 480 ARG A N 1
ATOM 3810 C CA . ARG A 1 480 ? -17.393 -29.599 20.337 1.00 82.06 480 ARG A CA 1
ATOM 3811 C C . ARG A 1 480 ? -16.908 -31.045 20.253 1.00 82.06 480 ARG A C 1
ATOM 3813 O O . ARG A 1 480 ? -17.575 -31.863 19.622 1.00 82.06 480 ARG A O 1
ATOM 3820 N N . ALA A 1 481 ? -15.787 -31.377 20.895 1.00 81.00 481 ALA A N 1
ATOM 3821 C CA . ALA A 1 481 ? -15.308 -32.755 20.986 1.00 81.00 481 ALA A CA 1
ATOM 3822 C C . ALA A 1 481 ? -16.305 -33.647 21.749 1.00 81.00 481 ALA A C 1
ATOM 3824 O O . ALA A 1 481 ? -16.618 -34.747 21.292 1.00 81.00 481 ALA A O 1
ATOM 3825 N N . ALA A 1 482 ? -16.873 -33.146 22.851 1.00 78.38 482 ALA A N 1
ATOM 3826 C CA . ALA A 1 482 ? -17.916 -33.841 23.604 1.00 78.38 482 ALA A CA 1
ATOM 3827 C C . ALA A 1 482 ? -19.204 -34.037 22.781 1.00 78.38 482 ALA A C 1
ATOM 3829 O O . ALA A 1 482 ? -19.782 -35.126 22.783 1.00 78.38 482 ALA A O 1
ATOM 3830 N N . ALA A 1 483 ? -19.627 -33.020 22.021 1.00 76.25 483 ALA A N 1
ATOM 3831 C CA . ALA A 1 483 ? -20.790 -33.117 21.137 1.00 76.25 483 ALA A CA 1
ATOM 3832 C C . ALA A 1 483 ? -20.598 -34.156 20.013 1.00 76.25 483 ALA A C 1
ATOM 3834 O O . ALA A 1 483 ? -21.529 -34.899 19.697 1.00 76.25 483 ALA A O 1
ATOM 3835 N N . ALA A 1 484 ? -19.392 -34.250 19.442 1.00 72.81 484 ALA A N 1
ATOM 3836 C CA . ALA A 1 484 ? -19.060 -35.252 18.428 1.00 72.81 484 ALA A CA 1
ATOM 3837 C C . ALA A 1 484 ? -19.068 -36.682 19.003 1.00 72.81 484 ALA A C 1
ATOM 3839 O O . ALA A 1 484 ? -19.649 -37.583 18.399 1.00 72.81 484 ALA A O 1
ATOM 3840 N N . ALA A 1 485 ? -18.511 -36.884 20.203 1.00 70.81 485 ALA A N 1
ATOM 3841 C CA . ALA A 1 485 ? -18.512 -38.185 20.878 1.00 70.81 485 ALA A CA 1
ATOM 3842 C C . ALA A 1 485 ? -19.929 -38.664 21.266 1.00 70.81 485 ALA A C 1
ATOM 3844 O O . ALA A 1 485 ? -20.212 -39.862 21.238 1.00 70.81 485 ALA A O 1
ATOM 3845 N N . GLY A 1 486 ? -20.844 -37.741 21.585 1.00 59.44 486 GLY A N 1
ATOM 3846 C CA . GLY A 1 486 ? -22.242 -38.059 21.898 1.00 59.44 486 GLY A CA 1
ATOM 3847 C C . GLY A 1 486 ? -23.086 -38.502 20.692 1.00 59.44 486 GLY A C 1
ATOM 3848 O O . GLY A 1 486 ? -24.058 -39.239 20.864 1.00 59.44 486 GLY A O 1
ATOM 3849 N N . GLN A 1 487 ? -22.723 -38.103 19.467 1.00 53.09 487 GLN A N 1
ATOM 3850 C CA . GLN A 1 487 ? -23.453 -38.491 18.250 1.00 53.09 487 GLN A CA 1
ATOM 3851 C C . GLN A 1 487 ? -23.114 -39.910 17.766 1.00 53.09 487 GLN A C 1
ATOM 3853 O O . GLN A 1 487 ? -23.994 -40.590 17.230 1.00 53.09 487 GLN A O 1
ATOM 3858 N N . ASP A 1 488 ? -21.898 -40.404 18.016 1.00 46.25 488 ASP A N 1
ATOM 3859 C CA . ASP A 1 488 ? -21.515 -41.782 17.669 1.00 46.25 488 ASP A CA 1
ATOM 3860 C C . ASP A 1 488 ? -22.176 -42.833 18.582 1.00 46.25 488 ASP A C 1
ATOM 3862 O O . ASP A 1 488 ? -22.502 -43.931 18.125 1.00 46.25 488 ASP A O 1
ATOM 3866 N N . GLY A 1 489 ? -22.497 -42.483 19.833 1.00 42.97 489 GLY A N 1
ATOM 3867 C CA . GLY A 1 489 ? -23.234 -43.362 20.752 1.00 42.97 489 GLY A CA 1
ATOM 3868 C C . GLY A 1 489 ? -24.694 -43.616 20.346 1.00 42.97 489 GLY A C 1
ATOM 3869 O O . GLY A 1 489 ? -25.225 -44.700 20.584 1.00 42.97 489 GLY A O 1
ATOM 3870 N N . ASN A 1 490 ? -25.342 -42.659 19.671 1.00 41.69 490 ASN A N 1
ATOM 3871 C CA . ASN A 1 490 ? -26.750 -42.780 19.264 1.00 41.69 490 ASN A CA 1
ATOM 3872 C C . ASN A 1 490 ? -26.929 -43.484 17.899 1.00 41.69 490 ASN A C 1
ATOM 3874 O O . ASN A 1 490 ? -28.015 -43.957 17.556 1.00 41.69 490 ASN A O 1
ATOM 3878 N N . ARG A 1 491 ? -25.843 -43.617 17.123 1.00 39.28 491 ARG A N 1
ATOM 3879 C CA . ARG A 1 491 ? -25.817 -44.387 15.867 1.00 39.28 491 ARG A CA 1
ATOM 3880 C C . ARG A 1 491 ? -25.731 -45.900 16.085 1.00 39.28 491 ARG A C 1
ATOM 3882 O O . ARG A 1 491 ? -26.130 -46.653 15.203 1.00 39.28 491 ARG A O 1
ATOM 3889 N N . GLN A 1 492 ? -25.271 -46.357 17.252 1.00 40.00 492 GLN A N 1
ATOM 3890 C CA . GLN A 1 492 ? -25.199 -47.789 17.573 1.00 40.00 492 GLN A CA 1
ATOM 3891 C C . GLN A 1 492 ? -26.511 -48.389 18.113 1.00 40.00 492 GLN A C 1
ATOM 3893 O O . GLN A 1 492 ? -26.647 -49.609 18.103 1.00 40.00 492 GLN A O 1
ATOM 3898 N N . GLN A 1 493 ? -27.509 -47.583 18.504 1.00 40.19 493 GLN A N 1
ATOM 3899 C CA . GLN A 1 493 ? -28.816 -48.095 18.965 1.00 40.19 493 GLN A CA 1
ATOM 3900 C C . GLN A 1 493 ? -29.911 -48.161 17.885 1.00 40.19 493 GLN A C 1
ATOM 3902 O O . GLN A 1 493 ? -30.971 -48.729 18.132 1.00 40.19 493 GLN A O 1
ATOM 3907 N N . SER A 1 494 ? -29.665 -47.658 16.671 1.00 37.50 494 SER A N 1
ATOM 3908 C CA . SER A 1 494 ? -30.646 -47.653 15.566 1.00 37.50 494 SER A CA 1
ATOM 3909 C C . SER A 1 494 ? -30.282 -48.576 14.385 1.00 37.50 494 SER A C 1
ATOM 3911 O O . SER A 1 494 ? -30.939 -48.547 13.348 1.00 37.50 494 SER A O 1
ATOM 3913 N N . GLY A 1 495 ? -29.270 -49.439 14.541 1.00 33.38 495 GLY A N 1
ATOM 3914 C CA . GLY A 1 495 ? -28.735 -50.315 13.485 1.00 33.38 495 GLY A CA 1
ATOM 3915 C C . GLY A 1 495 ? -29.095 -51.804 13.588 1.00 33.38 495 GLY A C 1
ATOM 3916 O O . GLY A 1 495 ? -28.286 -52.643 13.198 1.00 33.38 495 GLY A O 1
ATOM 3917 N N . GLY A 1 496 ? -30.262 -52.162 14.133 1.00 29.83 496 GLY A N 1
ATOM 3918 C CA . GLY A 1 496 ? -30.663 -53.558 14.348 1.00 29.83 496 GLY A CA 1
ATOM 3919 C C . GLY A 1 496 ? -31.811 -54.039 13.455 1.00 29.83 496 GLY A C 1
ATOM 3920 O O . GLY A 1 496 ? -32.968 -53.849 13.800 1.00 29.83 496 GLY A O 1
ATOM 3921 N N . ILE A 1 497 ? -31.456 -54.786 12.402 1.00 36.00 497 ILE A N 1
ATOM 3922 C CA . ILE A 1 497 ? -32.287 -55.722 11.611 1.00 36.00 497 ILE A CA 1
ATOM 3923 C C . ILE A 1 497 ? -33.193 -55.096 10.529 1.00 36.00 497 ILE A C 1
ATOM 3925 O O . ILE A 1 497 ? -34.378 -54.850 10.726 1.00 36.00 497 ILE A O 1
ATOM 3929 N N . MET A 1 498 ? -32.666 -55.024 9.302 1.00 28.70 498 MET A N 1
ATOM 3930 C CA . MET A 1 498 ? -33.474 -55.193 8.089 1.00 28.70 498 MET A CA 1
ATOM 3931 C C . MET A 1 498 ? -32.845 -56.315 7.250 1.00 28.70 498 MET A C 1
ATOM 3933 O O . MET A 1 498 ? -31.921 -56.093 6.472 1.00 28.70 498 MET A O 1
ATOM 3937 N N . GLN A 1 499 ? -33.317 -57.548 7.462 1.00 31.91 499 GLN A N 1
ATOM 3938 C CA . GLN A 1 499 ? -33.067 -58.670 6.557 1.00 31.91 499 GLN A CA 1
ATOM 3939 C C . GLN A 1 499 ? -34.162 -58.707 5.489 1.00 31.91 499 GLN A C 1
ATOM 3941 O O . GLN A 1 499 ? -35.356 -58.738 5.783 1.00 31.91 499 GLN A O 1
ATOM 3946 N N . LEU A 1 500 ? -33.705 -58.699 4.240 1.00 33.06 500 LEU A N 1
ATOM 3947 C CA . LEU A 1 500 ? -34.472 -58.819 3.008 1.00 33.06 500 LEU A CA 1
ATOM 3948 C C . LEU A 1 500 ? -35.340 -60.085 2.980 1.00 33.06 500 LEU A C 1
ATOM 3950 O O . LEU A 1 500 ? -34.829 -61.191 3.164 1.00 33.06 500 LEU A O 1
ATOM 3954 N N . ARG A 1 501 ? -36.613 -59.942 2.589 1.00 28.44 501 ARG A N 1
ATOM 3955 C CA . ARG A 1 501 ? -37.347 -61.017 1.912 1.00 28.44 501 ARG A CA 1
ATOM 3956 C C . ARG A 1 501 ? -38.213 -60.503 0.760 1.00 28.44 501 ARG A C 1
ATOM 3958 O O . ARG A 1 501 ? -38.953 -59.536 0.877 1.00 28.44 501 ARG A O 1
ATOM 3965 N N . ASN A 1 502 ? -38.025 -61.221 -0.341 1.00 27.48 502 ASN A N 1
ATOM 3966 C CA . ASN A 1 502 ? -38.640 -61.195 -1.661 1.00 27.48 502 ASN A CA 1
ATOM 3967 C C . ASN A 1 502 ? -40.162 -60.968 -1.741 1.00 27.48 502 ASN A C 1
ATOM 3969 O O . ASN A 1 502 ? -40.922 -61.556 -0.983 1.00 27.48 502 ASN A O 1
ATOM 3973 N N . ALA A 1 503 ? -40.523 -60.240 -2.807 1.00 29.45 503 ALA A N 1
ATOM 3974 C CA . ALA A 1 503 ? -41.575 -60.494 -3.801 1.00 29.45 503 ALA A CA 1
ATOM 3975 C C . ALA A 1 503 ? -42.977 -60.953 -3.350 1.00 29.45 503 ALA A C 1
ATOM 3977 O O . ALA A 1 503 ? -43.163 -62.071 -2.879 1.00 29.45 503 ALA A O 1
ATOM 3978 N N . GLY A 1 504 ? -43.989 -60.152 -3.712 1.00 24.22 504 GLY A N 1
ATOM 3979 C CA . GLY A 1 504 ? -45.374 -60.613 -3.813 1.00 24.22 504 GLY A CA 1
ATOM 3980 C C . GLY A 1 504 ? -46.424 -59.500 -3.881 1.00 24.22 504 GLY A C 1
ATOM 3981 O O . GLY A 1 504 ? -46.819 -58.973 -2.854 1.00 24.22 504 GLY A O 1
ATOM 3982 N N . SER A 1 505 ? -46.917 -59.244 -5.097 1.00 25.09 505 SER A N 1
ATOM 3983 C CA . SER A 1 505 ? -48.318 -58.921 -5.444 1.00 25.09 505 SER A CA 1
ATOM 3984 C C . SER A 1 505 ? -49.043 -57.663 -4.906 1.00 25.09 505 SER A C 1
ATOM 3986 O O . SER A 1 5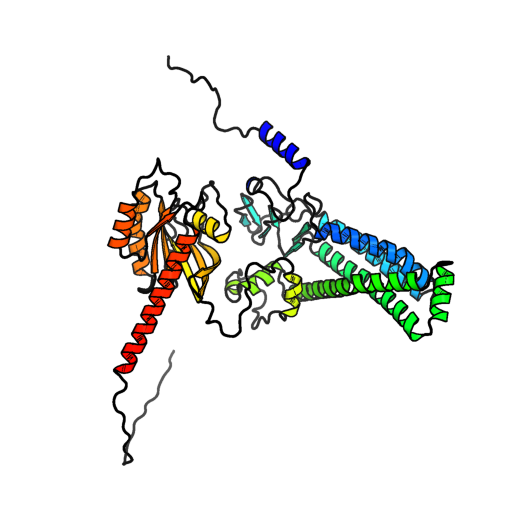05 ? -49.288 -57.491 -3.720 1.00 25.09 505 SER A O 1
ATOM 3988 N N . SER A 1 506 ? -49.583 -56.934 -5.898 1.00 25.22 506 SER A N 1
ATOM 3989 C CA . SER A 1 506 ? -50.943 -56.363 -6.002 1.00 25.22 506 SER A CA 1
ATOM 3990 C C . SER A 1 506 ? -51.342 -55.056 -5.284 1.00 25.22 506 SER A C 1
ATOM 3992 O O . SER A 1 506 ? -51.609 -55.044 -4.093 1.00 25.22 506 SER A O 1
ATOM 3994 N N . VAL A 1 507 ? -51.616 -54.056 -6.147 1.00 26.19 507 VAL A N 1
ATOM 3995 C CA . VAL A 1 507 ? -52.870 -53.262 -6.255 1.00 26.19 507 VAL A CA 1
ATOM 3996 C C . VAL A 1 507 ? -53.000 -51.937 -5.474 1.00 26.19 507 VAL A C 1
ATOM 3998 O O . VAL A 1 507 ? -52.962 -51.918 -4.256 1.00 26.19 507 VAL A O 1
ATOM 4001 N N . SER A 1 508 ? -53.306 -50.880 -6.261 1.00 24.52 508 SER A N 1
ATOM 4002 C CA . SER A 1 508 ? -54.068 -49.636 -5.974 1.00 24.52 508 SER A CA 1
ATOM 4003 C C . SER A 1 508 ? -53.554 -48.731 -4.841 1.00 24.52 508 SER A C 1
ATOM 4005 O O . SER A 1 508 ? -53.469 -49.151 -3.703 1.00 24.52 508 SER A O 1
ATOM 4007 N N . GLY A 1 509 ? -53.237 -47.446 -5.007 1.00 25.11 509 GLY A N 1
ATOM 4008 C CA . GLY A 1 509 ? -53.766 -46.416 -5.901 1.00 25.11 509 GLY A CA 1
ATOM 4009 C C . GLY A 1 509 ? -54.262 -45.249 -5.035 1.00 25.11 509 GLY A C 1
ATOM 4010 O O . GLY A 1 509 ? -55.158 -45.485 -4.240 1.00 25.11 509 GLY A O 1
ATOM 4011 N N . TYR A 1 510 ? -53.671 -44.049 -5.152 1.00 23.88 510 TYR A N 1
ATOM 4012 C CA . TYR A 1 510 ? -54.304 -42.715 -5.014 1.00 23.88 510 TYR A CA 1
ATOM 4013 C C . TYR A 1 510 ? -53.236 -41.598 -5.005 1.00 23.88 510 TYR A C 1
ATOM 4015 O O . TYR A 1 510 ? -52.388 -41.548 -4.119 1.00 23.88 510 TYR A O 1
ATOM 4023 N N . TYR A 1 511 ? -53.308 -40.683 -5.977 1.00 27.77 511 TYR A N 1
ATOM 4024 C CA . TYR A 1 511 ? -52.790 -39.308 -5.870 1.00 27.77 511 TYR A CA 1
ATOM 4025 C C . TYR A 1 511 ? -53.900 -38.425 -5.262 1.00 27.77 511 TYR A C 1
ATOM 4027 O O . TYR A 1 511 ? -55.078 -38.740 -5.443 1.00 27.77 511 TYR A O 1
ATOM 4035 N N . PRO A 1 512 ? -53.570 -37.301 -4.601 1.00 31.83 512 PRO A N 1
ATOM 4036 C CA . PRO A 1 512 ? -53.687 -36.054 -5.355 1.00 31.83 512 PRO A CA 1
ATOM 4037 C C . PRO A 1 512 ? -52.595 -35.012 -5.079 1.00 31.83 512 PRO A C 1
ATOM 4039 O O . PRO A 1 512 ? -52.000 -34.911 -4.009 1.00 31.83 512 PRO A O 1
ATOM 4042 N N . SER A 1 513 ? -52.390 -34.234 -6.135 1.00 29.98 513 SER A N 1
ATOM 4043 C CA . SER A 1 513 ? -51.662 -32.981 -6.278 1.00 29.98 513 SER A CA 1
ATOM 4044 C C . SER A 1 513 ? -52.444 -31.768 -5.735 1.00 29.98 513 SER A C 1
ATOM 4046 O O . SER A 1 513 ? -53.599 -31.915 -5.340 1.00 29.98 513 SER A O 1
ATOM 4048 N N . ASN A 1 514 ? -51.828 -30.577 -5.882 1.00 30.59 514 ASN A N 1
ATOM 4049 C CA . ASN A 1 514 ? -52.377 -29.198 -5.847 1.00 30.59 514 ASN A CA 1
ATOM 4050 C C . ASN A 1 514 ? -52.156 -28.442 -4.514 1.00 30.59 514 ASN A C 1
ATOM 4052 O O . ASN A 1 514 ? -52.285 -29.032 -3.454 1.00 30.59 514 ASN A O 1
ATOM 4056 N N . CYS A 1 515 ? -51.846 -27.136 -4.452 1.00 31.14 515 CYS A N 1
ATOM 4057 C CA . CYS A 1 515 ? -51.729 -26.063 -5.454 1.00 31.14 515 CYS A CA 1
ATOM 4058 C C . CYS A 1 515 ? -51.102 -24.790 -4.823 1.00 31.14 515 CYS A C 1
ATOM 4060 O O . CYS A 1 515 ? -51.116 -24.630 -3.605 1.00 31.14 515 CYS A O 1
ATOM 4062 N N . CYS A 1 516 ? -50.638 -23.865 -5.676 1.00 36.72 516 CYS A N 1
ATOM 4063 C CA . CYS A 1 516 ? -50.405 -22.435 -5.398 1.00 36.72 516 CYS A CA 1
ATOM 4064 C C . CYS A 1 516 ? -51.708 -21.597 -5.408 1.00 36.72 516 CYS A C 1
ATOM 4066 O O . CYS A 1 516 ? -52.699 -22.012 -6.008 1.00 36.72 516 CYS A O 1
ATOM 4068 N N . GLY A 1 517 ? -51.633 -20.370 -4.869 1.00 33.28 517 GLY A N 1
ATOM 4069 C CA . GLY A 1 517 ? -52.542 -19.223 -5.086 1.00 33.28 517 GLY A CA 1
ATOM 4070 C C . GLY A 1 517 ? -52.518 -18.293 -3.859 1.00 33.28 517 GLY A C 1
ATOM 4071 O O . GLY A 1 517 ? -52.634 -18.801 -2.751 1.00 33.28 517 GLY A O 1
ATOM 4072 N N . GLN A 1 518 ? -52.321 -16.972 -3.932 1.00 36.47 518 GLN A N 1
ATOM 4073 C CA . GLN A 1 518 ? -52.457 -15.976 -5.007 1.00 36.47 518 GLN A CA 1
ATOM 4074 C C . GLN A 1 518 ? -51.310 -14.962 -4.984 1.00 36.47 518 GLN A C 1
ATOM 4076 O O . GLN A 1 518 ? -50.736 -14.754 -3.891 1.00 36.47 518 GLN A O 1
#

Organism: Perkinsus marinus (strain ATCC 50983 / TXsc) (NCBI:txid423536)

Nearest PDB structures (foldseek):
  4fmb-assembly1_B  TM=9.720E-01  e=2.788E-20  Homo sapiens
  6zsj-assembly1_A  TM=9.709E-01  e=3.111E-20  Homo sapiens
  9ikq-assembly1_B  TM=9.715E-01  e=4.096E-20  Homo sapiens
  3rab-assembly1_A  TM=9.723E-01  e=7.922E-20  Rattus norvegicus
  4lhw-assembly2_B  TM=9.716E-01  e=8.370E-20  Homo sapiens

Secondary structure (DSSP, 8-state):
--PPPS----TT---HHHHHHHHHHHHH-PPPTT---GGGTTT----STTSSSPPHHHHHHHHHHHHHHHHIIIIIHHHHHHH-TTHHHHHHHHHHHHHHHHHHHHHHHHH--TTS-PPP-SSEEEETTTTEEEETT-EEETTTTEEETT--EEETTTTEEESTTTHHHHHHHHHHHHHHHHHHHHHHHHHHHHHHHS-HHHHHHHHHHHHSS--HHHHHHHHHHHHHHHHHHHHHHHHHHHHHHHHHHHT--HHHHHHHHHHTTSTTTTS-S--S---S---PPPGGGHHHHTTT---S------TTPPP-EEEEEEEE--TTS-HHHHHHHHHHS----S-----SEEEEEEEEEETTEEEEEEEEEE---GGGHHHHHHHHTT-SEEEEEEETT-HHHHHTHHHHHHHHHHHS-TT-EEEEEEE-TT--TT--S-HHHHHHHHHHTT-SEEEE-BTTTTBSHHHHHHHHHHHHHHHHHHHHHHHHHHHSSS------------------------

Sequence (518 aa):
MTSLSPDGRSPGTLDLAMVARELRAARDEPPSSRNFPKEWYGIFVRKNGFTKPLSKLQLLSWITFTVDVVLGAIIAVPILLSESRWFGWLISTLWLISTILLIGSTYTATHCDPGRKSRPLESTRFCLFCKRNVSADAKHCRQCNKCIDDFDHHCEWLNNCIGRENYTAFILAATSAFIFTTLLVAFSGLEISRYIGDGSEATVYRWKRVYNRADDETVVGLSLTLLLVNLPLTLCTLQLLAFHAFLAYKGLTTYEYIVYKLNGEEAERSRPPQGRKVWNRFKSLPTIMDWFVFIGRSKRSSGEAREGSPPLQVDIEILIGDSGVGKSCLLLRFADDSFTESYITTIGVDFRFRTIPVSDKTVKLQIWDTAGQERFRTITSAYYRGADGIMMVYDCTHRESFENIDNWLSEVNRYANDSTVKILIGNKSDLKEDQQVTPEEGEQKAKALGFSGFILTSAKDSSNVEKAFSMVSQSLIDTRAAAAAGQDGNRQQSGGIMQLRNAGSSVSGYYPSNCCGQ

Mean predicted aligned error: 19.4 Å